Protein AF-0000000068150066 (afdb_homodimer)

Radius of gyration: 26.15 Å; Cα contacts (8 Å, |Δi|>4): 1682; chains: 2; bounding box: 51×75×62 Å

Secondary structure (DSSP, 8-state):
-PPPEEEEEEETTEEEEEEEEEEEEE-TT--EEEEES-TT-EE--GGGGHHHHTHHHHHTSHHHHTT--HHHHHHTT------HHHHHHHHHHHHHTT--GGG--S-----SSHHHHHHHHHH-SS--GGGSTTHHHHHHHHHHHHHHT---TTTTSTTSHHHHHHHHHHHHHH----SGGGEEE-TTSSEEE-EEHHHHHHHHHHHHH-TT--HHHHHHHHHHHHHHHH-HHHHT-TT-HHHHHHHHSTTT-EEEEETTTEEEEEEGGGTEEEEEEETT--HHHHHHHHHHHHHHTTTT-HHHHHHHHHHHSEEEE-TTS-EEEEEEE-HHHHH-/-PPPEEEEEEETTEEEEEEEEEEEEE-TT--EEEEES-TT-EE--GGGGHHHHTHHHHHTSHHHHTT--HHHHHHTT------HHHHHHHHHHHHHTT--GGG--S-----SSHHHHHHHHHH-SS--GGGSTTHHHHHHHHHHHHHHT---TTTTSTTSHHHHHHHHHHHHHH----SGGGEEE-TTSSEEE-EEHHHHHHHHHHHHH-TTS-HHHHHHHHHHHHHHHH-HHHHT-TT-HHHHHHHHSTTT-EEEEETTTEEEEEEGGGTEEEEEEETT--HHHHHHHHHHHHHHTTTT-HHHHHHHHHHHSEEEE-TTS-EEEEEEE-HHHHH-

Organism: Rhizobium meliloti (strain 1021) (NCBI:txid266834)

pLDDT: mean 97.93, std 3.62, range [53.59, 98.94]

Foldseek 3Di:
DFADFWKFWDFPPHTDDTWGKWKFKAFLVLHTPDIGGDQQFWDWQALQCQLLLLLLLVLLCLCVQLVHALLLLLLLSAQAQQAPVQLVSLQSLQVSLVHGLVLAQQFWDAGPDPVRNVVCVVPDPGTGSSSGSNSSNLSSLQSSCSSVVFDSPPCQPCPGPSNVVSQVSLCVLLVFDFDPVQWDAHSRGHIIGTGRNSSSQNSLLCLLAVRPHDPSSNVSSNRSQLSCLQCVCSRYHDPDLQSQLSVLPRPQKHKHDRFQLWIWMDGNVRSMIMIMHTPRRDPLQSSLVVLLLVLLVCVVPVSSNVSSQCRNKDFDADPVRHTGTIMHTPVVSSVD/DFADFWKFWDFPPHTDDTWGKWKFKAFLVLHTPDIGGDQQFWDWQALQCQLLLLLLLVLLCLCVQLVHALLLLLLLSAQAQQAPVQLVSLQSLQVSLVHGLVLAQQFWDAGPDPVRNVVCVVPDPGTGCSSGSNSSNLSSLQSSCSSVVFDSPPCQPCPGPSNVVSQVSLCVLLVFDFDPVQWDAHSRGHIIGTGRNSSSQNSLLCLLAVPPHDPSSNVSSNRSQLSCLQCVCSRYHPPDLQSQLSVLPRPQKHKHHRFQLWIWMDGNVRSMIMIMHTPRRDPLQSSLVVLLLVLLVCVVPVSSNVSSQCRNKDFDADPVRHTGTIMHTPVVSSVD

InterPro domains:
  IPR010349 L-asparaginase II [PF06089] (7-328)
  IPR010349 L-asparaginase II [PTHR42110] (3-310)

Structure (mmCIF, N/CA/C/O backbone):
data_AF-0000000068150066-model_v1
#
loop_
_entity.id
_entity.type
_entity.pdbx_description
1 polymer Asparaginase
#
loop_
_atom_site.group_PDB
_atom_site.id
_atom_site.type_symbol
_atom_site.label_atom_id
_atom_site.label_alt_id
_atom_site.label_comp_id
_atom_site.label_asym_id
_atom_site.label_entity_id
_atom_site.label_seq_id
_atom_site.pdbx_PDB_ins_code
_atom_site.Cartn_x
_atom_site.Cartn_y
_atom_site.Cartn_z
_atom_site.occupancy
_atom_site.B_iso_or_equiv
_atom_site.auth_seq_id
_atom_site.auth_comp_id
_atom_site.auth_asym_id
_atom_site.auth_atom_id
_atom_site.pdbx_PDB_model_num
ATOM 1 N N . MET A 1 1 ? -22.938 -3.012 -12.852 1 53.59 1 MET A N 1
ATOM 2 C CA . MET A 1 1 ? -23.078 -3.076 -11.398 1 53.59 1 MET A CA 1
ATOM 3 C C . MET A 1 1 ? -21.719 -2.906 -10.719 1 53.59 1 MET A C 1
ATOM 5 O O . MET A 1 1 ? -20.688 -3.314 -11.266 1 53.59 1 MET A O 1
ATOM 9 N N . SER A 1 2 ? -21.562 -2.084 -9.594 1 84.88 2 SER A N 1
ATOM 10 C CA . SER A 1 2 ? -20.328 -1.87 -8.844 1 84.88 2 SER A CA 1
ATOM 11 C C . SER A 1 2 ? -19.984 -3.082 -7.98 1 84.88 2 SER A C 1
ATOM 13 O O . SER A 1 2 ? -20.875 -3.756 -7.469 1 84.88 2 SER A O 1
ATOM 15 N N . ASN A 1 3 ? -18.812 -3.576 -8.094 1 94.94 3 ASN A N 1
ATOM 16 C CA . ASN A 1 3 ? -18.359 -4.633 -7.195 1 94.94 3 ASN A CA 1
ATOM 17 C C . ASN A 1 3 ? -18.672 -4.309 -5.738 1 94.94 3 ASN A C 1
ATOM 19 O O . ASN A 1 3 ? -18.641 -3.145 -5.336 1 94.94 3 ASN A O 1
ATOM 23 N N . PRO A 1 4 ? -19.109 -5.281 -4.996 1 96.75 4 PRO A N 1
ATOM 24 C CA . PRO A 1 4 ? -19.484 -5.047 -3.598 1 96.75 4 PRO A CA 1
ATOM 25 C C . PRO A 1 4 ? -18.281 -4.742 -2.711 1 96.75 4 PRO A C 1
ATOM 27 O O . PRO A 1 4 ? -17.156 -5.148 -3.025 1 96.75 4 PRO A O 1
ATOM 30 N N . VAL A 1 5 ? -18.516 -4.008 -1.601 1 97.81 5 VAL A N 1
ATOM 31 C CA . VAL A 1 5 ? -17.531 -3.881 -0.538 1 97.81 5 VAL A CA 1
ATOM 32 C C . VAL A 1 5 ? -17.359 -5.219 0.183 1 97.81 5 VAL A C 1
ATOM 34 O O . VAL A 1 5 ? -18.328 -5.766 0.71 1 97.81 5 VAL A O 1
ATOM 37 N N . LEU A 1 6 ? -16.125 -5.754 0.214 1 98.56 6 LEU A N 1
ATOM 38 C CA . LEU A 1 6 ? -15.906 -7.07 0.797 1 98.56 6 LEU A CA 1
ATOM 39 C C . LEU A 1 6 ? -15.016 -6.977 2.027 1 98.56 6 LEU A C 1
ATOM 41 O O . LEU A 1 6 ? -14.969 -7.898 2.844 1 98.56 6 LEU A O 1
ATOM 45 N N . VAL A 1 7 ? -14.211 -5.945 2.174 1 98.81 7 VAL A N 1
ATOM 46 C CA . VAL A 1 7 ? -13.312 -5.754 3.309 1 98.81 7 VAL A CA 1
ATOM 47 C C . VAL A 1 7 ? -13.43 -4.324 3.826 1 98.81 7 VAL A C 1
ATOM 49 O O . VAL A 1 7 ? -13.492 -3.375 3.039 1 98.81 7 VAL A O 1
ATOM 52 N N . GLU A 1 8 ? -13.477 -4.168 5.07 1 98.75 8 GLU A N 1
ATOM 53 C CA . GLU A 1 8 ? -13.453 -2.877 5.75 1 98.75 8 GLU A CA 1
ATOM 54 C C . GLU A 1 8 ? -12.242 -2.762 6.672 1 98.75 8 GLU A C 1
ATOM 56 O O . GLU A 1 8 ? -11.797 -3.756 7.246 1 98.75 8 GLU A O 1
ATOM 61 N N . VAL A 1 9 ? -11.703 -1.593 6.773 1 98.81 9 VAL A N 1
ATOM 62 C CA . VAL A 1 9 ? -10.688 -1.224 7.75 1 98.81 9 VAL A CA 1
ATOM 63 C C . VAL A 1 9 ? -11.258 -0.213 8.742 1 98.81 9 VAL A C 1
ATOM 65 O O . VAL A 1 9 ? -11.82 0.808 8.336 1 98.81 9 VAL A O 1
ATOM 68 N N . THR A 1 10 ? -11.086 -0.498 9.969 1 98.69 10 THR A N 1
ATOM 69 C CA . THR A 1 10 ? -11.672 0.398 10.961 1 98.69 10 THR A CA 1
ATOM 70 C C . THR A 1 10 ? -10.586 1.208 11.664 1 98.69 10 THR A C 1
ATOM 72 O O . THR A 1 10 ? -9.414 0.831 11.641 1 98.69 10 THR A O 1
ATOM 75 N N . ARG A 1 11 ? -10.883 2.25 12.164 1 98.5 11 ARG A N 1
ATOM 76 C CA . ARG A 1 11 ? -10.195 3.051 13.172 1 98.5 11 ARG A CA 1
ATOM 77 C C . ARG A 1 11 ? -11.102 3.291 14.383 1 98.5 11 ARG A C 1
ATOM 79 O O . ARG A 1 11 ? -12.164 3.893 14.258 1 98.5 11 ARG A O 1
ATOM 86 N N . GLY A 1 12 ? -10.609 2.83 15.453 1 96.38 12 GLY A N 1
ATOM 87 C CA . GLY A 1 12 ? -11.602 2.74 16.5 1 96.38 12 GLY A CA 1
ATOM 88 C C . GLY A 1 12 ? -12.828 1.931 16.109 1 96.38 12 GLY A C 1
ATOM 89 O O . GLY A 1 12 ? -12.703 0.797 15.641 1 96.38 12 GLY A O 1
ATOM 90 N N . ASN A 1 13 ? -13.992 2.566 16.25 1 94.94 13 ASN A N 1
ATOM 91 C CA . ASN A 1 13 ? -15.227 1.831 15.984 1 94.94 13 ASN A CA 1
ATOM 92 C C . ASN A 1 13 ? -15.859 2.25 14.664 1 94.94 13 ASN A C 1
ATOM 94 O O . ASN A 1 13 ? -16.969 1.824 14.336 1 94.94 13 ASN A O 1
ATOM 98 N N . LEU A 1 14 ? -15.133 3.002 13.898 1 98.19 14 LEU A N 1
ATOM 99 C CA . LEU A 1 14 ? -15.703 3.516 12.656 1 98.19 14 LEU A CA 1
ATOM 100 C C . LEU A 1 14 ? -14.953 2.967 11.445 1 98.19 14 LEU A C 1
ATOM 102 O O . LEU A 1 14 ? -13.742 2.752 11.508 1 98.19 14 LEU A O 1
ATOM 106 N N . VAL A 1 15 ? -15.664 2.76 10.352 1 98.31 15 VAL A N 1
ATOM 107 C CA . VAL A 1 15 ? -15.031 2.32 9.109 1 98.31 15 VAL A CA 1
ATOM 108 C C . VAL A 1 15 ? -14.234 3.471 8.508 1 98.31 15 VAL A C 1
ATOM 110 O O . VAL A 1 15 ? -14.766 4.559 8.273 1 98.31 15 VAL A O 1
ATOM 113 N N . GLU A 1 16 ? -12.984 3.201 8.32 1 98.56 16 GLU A N 1
ATOM 114 C CA . GLU A 1 16 ? -12.07 4.199 7.777 1 98.56 16 GLU A CA 1
ATOM 115 C C . GLU A 1 16 ? -11.852 4 6.277 1 98.56 16 GLU A C 1
ATOM 117 O O . GLU A 1 16 ? -11.703 4.973 5.531 1 98.56 16 GLU A O 1
ATOM 122 N N . SER A 1 17 ? -11.766 2.758 5.848 1 98.75 17 SER A N 1
ATOM 123 C CA . SER A 1 17 ? -11.562 2.438 4.438 1 98.75 17 SER A CA 1
ATOM 124 C C . SER A 1 17 ? -12.391 1.225 4.023 1 98.75 17 SER A C 1
ATOM 126 O O . SER A 1 17 ? -12.75 0.398 4.859 1 98.75 17 SER A O 1
ATOM 128 N N . ARG A 1 18 ? -12.68 1.155 2.799 1 98.31 18 ARG A N 1
ATOM 129 C CA . ARG A 1 18 ? -13.461 0.071 2.211 1 98.31 18 ARG A CA 1
ATOM 130 C C . ARG A 1 18 ? -12.805 -0.449 0.937 1 98.31 18 ARG A C 1
ATOM 132 O O . ARG A 1 18 ? -12.281 0.332 0.138 1 98.31 18 ARG A O 1
ATOM 139 N N . HIS A 1 19 ? -12.812 -1.731 0.769 1 98.62 19 HIS A N 1
ATOM 140 C CA . HIS A 1 19 ? -12.305 -2.395 -0.425 1 98.62 19 HIS A CA 1
ATOM 141 C C . HIS A 1 19 ? -13.391 -3.205 -1.117 1 98.62 19 HIS A C 1
ATOM 143 O O . HIS A 1 19 ? -14.117 -3.963 -0.467 1 98.62 19 HIS A O 1
ATOM 149 N N . ARG A 1 20 ? -13.469 -3 -2.387 1 98.19 20 ARG A N 1
ATOM 150 C CA . ARG A 1 20 ? -14.383 -3.76 -3.227 1 98.19 20 ARG A CA 1
ATOM 151 C C . ARG A 1 20 ? -13.656 -4.879 -3.963 1 98.19 20 ARG A C 1
ATOM 153 O O . ARG A 1 20 ? -12.469 -4.75 -4.281 1 98.19 20 ARG A O 1
ATOM 160 N N . GLY A 1 21 ? -14.352 -5.945 -4.145 1 97.69 21 GLY A N 1
ATOM 161 C CA . GLY A 1 21 ? -13.656 -7.047 -4.793 1 97.69 21 GLY A CA 1
ATOM 162 C C . GLY A 1 21 ? -14.594 -7.992 -5.523 1 97.69 21 GLY A C 1
ATOM 163 O O . GLY A 1 21 ? -15.797 -7.758 -5.582 1 97.69 21 GLY A O 1
ATOM 164 N N . MET A 1 22 ? -13.992 -8.93 -6.188 1 98.25 22 MET A N 1
ATOM 165 C CA . MET A 1 22 ? -14.617 -10.023 -6.918 1 98.25 22 MET A CA 1
ATOM 166 C C . MET A 1 22 ? -14.023 -11.367 -6.512 1 98.25 22 MET A C 1
ATOM 168 O O . MET A 1 22 ? -12.812 -11.469 -6.297 1 98.25 22 MET A O 1
ATOM 172 N N . ILE A 1 23 ? -14.859 -12.375 -6.414 1 98.56 23 ILE A N 1
ATOM 173 C CA . ILE A 1 23 ? -14.438 -13.719 -6.031 1 98.56 23 ILE A CA 1
ATOM 174 C C . ILE A 1 23 ? -15.203 -14.75 -6.852 1 98.56 23 ILE A C 1
ATOM 176 O O . ILE A 1 23 ? -16.422 -14.625 -7.051 1 98.56 23 ILE A O 1
ATOM 180 N N . VAL A 1 24 ? -14.508 -15.75 -7.324 1 98.69 24 VAL A N 1
ATOM 181 C CA . VAL A 1 24 ? -15.203 -16.875 -7.926 1 98.69 24 VAL A CA 1
ATOM 182 C C . VAL A 1 24 ? -14.523 -18.188 -7.523 1 98.69 24 VAL A C 1
ATOM 184 O O . VAL A 1 24 ? -13.289 -18.25 -7.473 1 98.69 24 VAL A O 1
ATOM 187 N N . ALA A 1 25 ? -15.25 -19.125 -7.113 1 98.75 25 ALA A N 1
ATOM 188 C CA . ALA A 1 25 ? -14.82 -20.5 -6.875 1 98.75 25 ALA A CA 1
ATOM 189 C C . ALA A 1 25 ? -15.578 -21.469 -7.781 1 98.75 25 ALA A C 1
ATOM 191 O O . ALA A 1 25 ? -16.797 -21.406 -7.891 1 98.75 25 ALA A O 1
ATOM 192 N N . VAL A 1 26 ? -14.867 -22.328 -8.414 1 98.75 26 VAL A N 1
ATOM 193 C CA . VAL A 1 26 ? -15.484 -23.266 -9.336 1 98.75 26 VAL A CA 1
ATOM 194 C C . VAL A 1 26 ? -14.938 -24.672 -9.094 1 98.75 26 VAL A C 1
ATOM 196 O O . VAL A 1 26 ? -13.891 -24.828 -8.453 1 98.75 26 VAL A O 1
ATOM 199 N N . ASP A 1 27 ? -15.625 -25.688 -9.602 1 98.62 27 ASP A N 1
ATOM 200 C CA . ASP A 1 27 ? -15.117 -27.062 -9.531 1 98.62 27 ASP A CA 1
ATOM 201 C C . ASP A 1 27 ? -14.43 -27.453 -10.836 1 98.62 27 ASP A C 1
ATOM 203 O O . ASP A 1 27 ? -14.242 -26.609 -11.727 1 98.62 27 ASP A O 1
ATOM 207 N N . GLY A 1 28 ? -13.961 -28.672 -10.945 1 97.94 28 GLY A N 1
ATOM 208 C CA . GLY A 1 28 ? -13.188 -29.141 -12.086 1 97.94 28 GLY A CA 1
ATOM 209 C C . GLY A 1 28 ? -13.953 -29.062 -13.398 1 97.94 28 GLY A C 1
ATOM 210 O O . GLY A 1 28 ? -13.352 -28.969 -14.469 1 97.94 28 GLY A O 1
ATOM 211 N N . ASP A 1 29 ? -15.297 -29.031 -13.352 1 97.88 29 ASP A N 1
ATOM 212 C CA . ASP A 1 29 ? -16.141 -28.969 -14.539 1 97.88 29 ASP A CA 1
ATOM 213 C C . ASP A 1 29 ? -16.484 -27.531 -14.898 1 97.88 29 ASP A C 1
ATOM 215 O O . ASP A 1 29 ? -17.125 -27.281 -15.922 1 97.88 29 ASP A O 1
ATOM 219 N N . GLY A 1 30 ? -16.094 -26.656 -14.039 1 97.44 30 GLY A N 1
ATOM 220 C CA . GLY A 1 30 ? -16.344 -25.25 -14.305 1 97.44 30 GLY A CA 1
ATOM 221 C C . GLY A 1 30 ? -17.609 -24.734 -13.656 1 97.44 30 GLY A C 1
ATOM 222 O O . GLY A 1 30 ? -17.969 -23.562 -13.852 1 97.44 30 GLY A O 1
ATOM 223 N N . LYS A 1 31 ? -18.234 -25.547 -12.867 1 98.25 31 LYS A N 1
ATOM 224 C CA . LYS A 1 31 ? -19.438 -25.109 -12.164 1 98.25 31 LYS A CA 1
ATOM 225 C C . LYS A 1 31 ? -19.094 -24.125 -11.047 1 98.25 31 LYS A C 1
ATOM 227 O O . LYS A 1 31 ? -18.203 -24.375 -10.234 1 98.25 31 LYS A O 1
ATOM 232 N N . THR A 1 32 ? -19.844 -23.047 -11.039 1 98.25 32 THR A N 1
ATOM 233 C CA . THR A 1 32 ? -19.641 -22.047 -10.008 1 98.25 32 THR A CA 1
ATOM 234 C C . THR A 1 32 ? -20.172 -22.531 -8.664 1 98.25 32 THR A C 1
ATOM 236 O O . THR A 1 32 ? -21.328 -22.938 -8.555 1 98.25 32 THR A O 1
ATOM 239 N N . LEU A 1 33 ? -19.328 -22.484 -7.668 1 98.31 33 LEU A N 1
ATOM 240 C CA . LEU A 1 33 ? -19.688 -22.891 -6.316 1 98.31 33 LEU A CA 1
ATOM 241 C C . LEU A 1 33 ? -19.938 -21.688 -5.422 1 98.31 33 LEU A C 1
ATOM 243 O O . LEU A 1 33 ? -20.672 -21.781 -4.438 1 98.31 33 LEU A O 1
ATOM 247 N N . PHE A 1 34 ? -19.297 -20.594 -5.707 1 97.94 34 PHE A N 1
ATOM 248 C CA . PHE A 1 34 ? -19.391 -19.344 -4.969 1 97.94 34 PHE A CA 1
ATOM 249 C C . PHE A 1 34 ? -18.922 -18.172 -5.824 1 97.94 34 PHE A C 1
ATOM 251 O O . PHE A 1 34 ? -17.953 -18.297 -6.574 1 97.94 34 PHE A O 1
ATOM 258 N N . SER A 1 35 ? -19.641 -17.109 -5.797 1 97.5 35 SER A N 1
ATOM 259 C CA . SER A 1 35 ? -19.219 -15.945 -6.57 1 97.5 35 SER A CA 1
ATOM 260 C C . SER A 1 35 ? -19.703 -14.648 -5.934 1 97.5 35 SER A C 1
ATOM 262 O O . SER A 1 35 ? -20.797 -14.594 -5.379 1 97.5 35 SER A O 1
ATOM 264 N N . LEU A 1 36 ? -18.938 -13.641 -5.934 1 97.25 36 LEU A N 1
ATOM 265 C CA . LEU A 1 36 ? -19.219 -12.258 -5.57 1 97.25 36 LEU A CA 1
ATOM 266 C C . LEU A 1 36 ? -18.688 -11.289 -6.621 1 97.25 36 LEU A C 1
ATOM 268 O O . LEU A 1 36 ? -17.547 -11.438 -7.082 1 97.25 36 LEU A O 1
ATOM 272 N N . GLY A 1 37 ? -19.5 -10.297 -7.078 1 96.06 37 GLY A N 1
ATOM 273 C CA . GLY A 1 37 ? -19.047 -9.266 -7.996 1 96.06 37 GLY A CA 1
ATOM 274 C C . GLY A 1 37 ? -19.047 -9.711 -9.445 1 96.06 37 GLY A C 1
ATOM 275 O O . GLY A 1 37 ? -19.719 -10.688 -9.797 1 96.06 37 GLY A O 1
ATOM 276 N N . GLU A 1 38 ? -18.344 -8.938 -10.289 1 94.88 38 GLU A N 1
ATOM 277 C CA . GLU A 1 38 ? -18.281 -9.188 -11.727 1 94.88 38 GLU A CA 1
ATOM 278 C C . GLU A 1 38 ? -17.219 -10.234 -12.055 1 94.88 38 GLU A C 1
ATOM 280 O O . GLU A 1 38 ? -16.141 -9.891 -12.539 1 94.88 38 GLU A O 1
ATOM 285 N N . THR A 1 39 ? -17.625 -11.414 -12.023 1 92.62 39 THR A N 1
ATOM 286 C CA . THR A 1 39 ? -16.641 -12.484 -12.039 1 92.62 39 THR A CA 1
ATOM 287 C C . THR A 1 39 ? -16.25 -12.859 -13.469 1 92.62 39 THR A C 1
ATOM 289 O O . THR A 1 39 ? -15.32 -13.633 -13.688 1 92.62 39 THR A O 1
ATOM 292 N N . ASP A 1 40 ? -16.875 -12.305 -14.477 1 91.25 40 ASP A N 1
ATOM 293 C CA . ASP A 1 40 ? -16.5 -12.539 -15.867 1 91.25 40 ASP A CA 1
ATOM 294 C C . ASP A 1 40 ? -15.516 -11.484 -16.359 1 91.25 40 ASP A C 1
ATOM 296 O O . ASP A 1 40 ? -15.023 -11.555 -17.484 1 91.25 40 ASP A O 1
ATOM 300 N N . ALA A 1 41 ? -15.219 -10.609 -15.453 1 94.88 41 ALA A N 1
ATOM 301 C CA . ALA A 1 41 ? -14.281 -9.547 -15.805 1 94.88 41 ALA A CA 1
ATOM 302 C C . ALA A 1 41 ? -12.906 -10.125 -16.141 1 94.88 41 ALA A C 1
ATOM 304 O O . ALA A 1 41 ? -12.508 -11.148 -15.578 1 94.88 41 ALA A O 1
ATOM 305 N N . HIS A 1 42 ? -12.25 -9.461 -17.094 1 97.5 42 HIS A N 1
ATOM 306 C CA . HIS A 1 42 ? -10.859 -9.797 -17.375 1 97.5 42 HIS A CA 1
ATOM 307 C C . HIS A 1 42 ? -9.906 -9.086 -16.422 1 97.5 42 HIS A C 1
ATOM 309 O O . HIS A 1 42 ? -10.039 -7.887 -16.172 1 97.5 42 HIS A O 1
ATOM 315 N N . ILE A 1 43 ? -9.07 -9.875 -15.828 1 98.5 43 ILE A N 1
ATOM 316 C CA . ILE A 1 43 ? -8.07 -9.32 -14.914 1 98.5 43 ILE A CA 1
ATOM 317 C C . ILE A 1 43 ? -6.688 -9.852 -15.289 1 98.5 43 ILE A C 1
ATOM 319 O O . ILE A 1 43 ? -6.57 -10.891 -15.938 1 98.5 43 ILE A O 1
ATOM 323 N N . PHE A 1 44 ? -5.68 -9.141 -14.977 1 98.81 44 PHE A N 1
ATOM 324 C CA . PHE A 1 44 ? -4.328 -9.695 -15.016 1 98.81 44 PHE A CA 1
ATOM 325 C C . PHE A 1 44 ? -4.059 -10.555 -13.789 1 98.81 44 PHE A C 1
ATOM 327 O O . PHE A 1 44 ? -4.105 -10.062 -12.656 1 98.81 44 PHE A O 1
ATOM 334 N N . PRO A 1 45 ? -3.719 -11.797 -13.953 1 98.75 45 PRO A N 1
ATOM 335 C CA . PRO A 1 45 ? -3.496 -12.664 -12.797 1 98.75 45 PRO A CA 1
ATOM 336 C C . PRO A 1 45 ? -2.213 -12.32 -12.039 1 98.75 45 PRO A C 1
ATOM 338 O O . PRO A 1 45 ? -2.094 -12.617 -10.852 1 98.75 45 PRO A O 1
ATOM 341 N N . ARG A 1 46 ? -1.305 -11.688 -12.852 1 98.56 46 ARG A N 1
ATOM 342 C CA . ARG A 1 46 ? 0.012 -11.422 -12.289 1 98.56 46 ARG A CA 1
ATOM 343 C C . ARG A 1 46 ? 0.634 -12.688 -11.711 1 98.56 46 ARG A C 1
ATOM 345 O O . ARG A 1 46 ? 0.58 -13.75 -12.336 1 98.56 46 ARG A O 1
ATOM 352 N N . SER A 1 47 ? 1.321 -12.617 -10.641 1 98.81 47 SER A N 1
ATOM 353 C CA . SER A 1 47 ? 2.109 -13.734 -10.125 1 98.81 47 SER A CA 1
ATOM 354 C C . SER A 1 47 ? 1.213 -14.867 -9.648 1 98.81 47 SER A C 1
ATOM 356 O O . SER A 1 47 ? 1.689 -15.977 -9.398 1 98.81 47 SER A O 1
ATOM 358 N N . ALA A 1 48 ? -0.107 -14.664 -9.531 1 98.88 48 ALA A N 1
ATOM 359 C CA . ALA A 1 48 ? -0.991 -15.703 -9.008 1 98.88 48 ALA A CA 1
ATOM 360 C C . ALA A 1 48 ? -1.051 -16.891 -9.961 1 98.88 48 ALA A C 1
ATOM 362 O O . ALA A 1 48 ? -1.452 -18 -9.562 1 98.88 48 ALA A O 1
ATOM 363 N N . CYS A 1 49 ? -0.646 -16.734 -11.211 1 98.75 49 CYS A N 1
ATOM 364 C CA . CYS A 1 49 ? -0.769 -17.797 -12.195 1 98.75 49 CYS A CA 1
ATOM 365 C C . CYS A 1 49 ? 0.542 -18.562 -12.336 1 98.75 49 CYS A C 1
ATOM 367 O O . CYS A 1 49 ? 0.693 -19.375 -13.25 1 98.75 49 CYS A O 1
ATOM 369 N N . LYS A 1 50 ? 1.485 -18.359 -11.453 1 98.88 50 LYS A N 1
ATOM 370 C CA . LYS A 1 50 ? 2.842 -18.859 -11.664 1 98.88 50 LYS A CA 1
ATOM 371 C C . LYS A 1 50 ? 2.867 -20.391 -11.703 1 98.88 50 LYS A C 1
ATOM 373 O O . LYS A 1 50 ? 3.723 -20.984 -12.359 1 98.88 50 LYS A O 1
ATOM 378 N N . ALA A 1 51 ? 1.956 -21 -11.023 1 98.88 51 ALA A N 1
ATOM 379 C CA . ALA A 1 51 ? 1.919 -22.453 -11.117 1 98.88 51 ALA A CA 1
ATOM 380 C C . ALA A 1 51 ? 1.639 -22.906 -12.547 1 98.88 51 ALA A C 1
ATOM 382 O O . ALA A 1 51 ? 2.172 -23.922 -13 1 98.88 51 ALA A O 1
ATOM 383 N N . MET A 1 52 ? 0.817 -22.188 -13.258 1 98.88 52 MET A N 1
ATOM 384 C CA . MET A 1 52 ? 0.579 -22.469 -14.664 1 98.88 52 MET A CA 1
ATOM 385 C C . MET A 1 52 ? 1.843 -22.25 -15.484 1 98.88 52 MET A C 1
ATOM 387 O O . MET A 1 52 ? 2.172 -23.047 -16.359 1 98.88 52 MET A O 1
ATOM 391 N N . GLN A 1 53 ? 2.562 -21.234 -15.18 1 98.88 53 GLN A N 1
ATOM 392 C CA . GLN A 1 53 ? 3.746 -20.844 -15.938 1 98.88 53 GLN A CA 1
ATOM 393 C C . GLN A 1 53 ? 4.902 -21.812 -15.703 1 98.88 53 GLN A C 1
ATOM 395 O O . GLN A 1 53 ? 5.84 -21.875 -16.5 1 98.88 53 GLN A O 1
ATOM 400 N N . ALA A 1 54 ? 4.84 -22.562 -14.641 1 98.88 54 ALA A N 1
ATOM 401 C CA . ALA A 1 54 ? 5.93 -23.469 -14.273 1 98.88 54 ALA A CA 1
ATOM 402 C C . ALA A 1 54 ? 5.754 -24.828 -14.93 1 98.88 54 ALA A C 1
ATOM 404 O O . ALA A 1 54 ? 6.652 -25.672 -14.875 1 98.88 54 ALA A O 1
ATOM 405 N N . LEU A 1 55 ? 4.629 -25.078 -15.562 1 98.88 55 LEU A N 1
ATOM 406 C CA . LEU A 1 55 ? 4.305 -26.406 -16.094 1 98.88 55 LEU A CA 1
ATOM 407 C C . LEU A 1 55 ? 5.324 -26.828 -17.141 1 98.88 55 LEU A C 1
ATOM 409 O O . LEU A 1 55 ? 5.781 -27.969 -17.141 1 98.88 55 LEU A O 1
ATOM 413 N N . PRO A 1 56 ? 5.812 -25.938 -18.031 1 98.5 56 PRO A N 1
ATOM 414 C CA . PRO A 1 56 ? 6.801 -26.344 -19.031 1 98.5 56 PRO A CA 1
ATOM 415 C C . PRO A 1 56 ? 8.086 -26.891 -18.406 1 98.5 56 PRO A C 1
ATOM 417 O O . PRO A 1 56 ? 8.742 -27.75 -18.984 1 98.5 56 PRO A O 1
ATOM 420 N N . LEU A 1 57 ? 8.414 -26.406 -17.219 1 98.81 57 LEU A N 1
ATOM 421 C CA . LEU A 1 57 ? 9.586 -26.875 -16.5 1 98.81 57 LEU A CA 1
ATOM 422 C C . LEU A 1 57 ? 9.484 -28.375 -16.234 1 98.81 57 LEU A C 1
ATOM 424 O O . LEU A 1 57 ? 10.477 -29.109 -16.344 1 98.81 57 LEU A O 1
ATOM 428 N N . ILE A 1 58 ? 8.305 -28.844 -15.922 1 98.69 58 ILE A N 1
ATOM 429 C CA . ILE A 1 58 ? 8.07 -30.25 -15.633 1 98.69 58 ILE A CA 1
ATOM 430 C C . ILE A 1 58 ? 7.848 -31.016 -16.938 1 98.69 58 ILE A C 1
ATOM 432 O O . ILE A 1 58 ? 8.484 -32.062 -17.172 1 98.69 58 ILE A O 1
ATOM 436 N N . GLU A 1 59 ? 7.031 -30.484 -17.797 1 98 59 GLU A N 1
ATOM 437 C CA . GLU A 1 59 ? 6.559 -31.203 -18.969 1 98 59 GLU A CA 1
ATOM 438 C C . GLU A 1 59 ? 7.684 -31.391 -20 1 98 59 GLU A C 1
ATOM 440 O O . GLU A 1 59 ? 7.668 -32.344 -20.781 1 98 59 GLU A O 1
ATOM 445 N N . SER A 1 60 ? 8.664 -30.562 -19.984 1 96.94 60 SER A N 1
ATOM 446 C CA . SER A 1 60 ? 9.812 -30.688 -20.891 1 96.94 60 SER A CA 1
ATOM 447 C C . SER A 1 60 ? 10.781 -31.75 -20.406 1 96.94 60 SER A C 1
ATOM 449 O O . SER A 1 60 ? 11.648 -32.188 -21.172 1 96.94 60 SER A O 1
ATOM 451 N N . GLY A 1 61 ? 10.641 -32.125 -19.109 1 98.12 61 GLY A N 1
ATOM 452 C CA . GLY A 1 61 ? 11.594 -33.031 -18.516 1 98.12 61 GLY A CA 1
ATOM 453 C C . GLY A 1 61 ? 12.742 -32.344 -17.812 1 98.12 61 GLY A C 1
ATOM 454 O O . GLY A 1 61 ? 13.562 -32.969 -17.156 1 98.12 61 GLY A O 1
ATOM 455 N N . ALA A 1 62 ? 12.781 -31.078 -17.875 1 98.69 62 ALA A N 1
ATOM 456 C CA . ALA A 1 62 ? 13.883 -30.281 -17.312 1 98.69 62 ALA A CA 1
ATOM 457 C C . ALA A 1 62 ? 13.992 -30.484 -15.805 1 98.69 62 ALA A C 1
ATOM 459 O O . ALA A 1 62 ? 15.094 -30.625 -15.266 1 98.69 62 ALA A O 1
ATOM 460 N N . ALA A 1 63 ? 12.898 -30.469 -15.125 1 98.81 63 ALA A N 1
ATOM 461 C CA . ALA A 1 63 ? 12.906 -30.641 -13.68 1 98.81 63 ALA A CA 1
ATOM 462 C C . ALA A 1 63 ? 13.586 -31.938 -13.273 1 98.81 63 ALA A C 1
ATOM 464 O O . ALA A 1 63 ? 14.461 -31.953 -12.414 1 98.81 63 ALA A O 1
ATOM 465 N N . ASP A 1 64 ? 13.188 -33 -13.945 1 98.56 64 ASP A N 1
ATOM 466 C CA . ASP A 1 64 ? 13.75 -34.312 -13.625 1 98.56 64 ASP A CA 1
ATOM 467 C C . ASP A 1 64 ? 15.219 -34.375 -14.016 1 98.56 64 ASP A C 1
ATOM 469 O O . ASP A 1 64 ? 16.047 -34.938 -13.273 1 98.56 64 ASP A O 1
ATOM 473 N N . ALA A 1 65 ? 15.492 -33.844 -15.125 1 98.44 65 ALA A N 1
ATOM 474 C CA . ALA A 1 65 ? 16.875 -33.875 -15.609 1 98.44 65 ALA A CA 1
ATOM 475 C C . ALA A 1 65 ? 17.812 -33.156 -14.641 1 98.44 65 ALA A C 1
ATOM 477 O O . ALA A 1 65 ? 18.969 -33.5 -14.5 1 98.44 65 ALA A O 1
ATOM 478 N N . ASN A 1 66 ? 17.297 -32.156 -13.992 1 98.44 66 ASN A N 1
ATOM 479 C CA . ASN A 1 66 ? 18.109 -31.375 -13.078 1 98.44 66 ASN A CA 1
ATOM 480 C C . ASN A 1 66 ? 17.953 -31.844 -11.633 1 98.44 66 ASN A C 1
ATOM 482 O O . ASN A 1 66 ? 18.484 -31.219 -10.711 1 98.44 66 ASN A O 1
ATOM 486 N N . GLY A 1 67 ? 17.125 -32.812 -11.383 1 98.38 67 GLY A N 1
ATOM 487 C CA . GLY A 1 67 ? 16.938 -33.375 -10.047 1 98.38 67 GLY A CA 1
ATOM 488 C C . GLY A 1 67 ? 16.141 -32.469 -9.125 1 98.38 67 GLY A C 1
ATOM 489 O O . GLY A 1 67 ? 16.406 -32.406 -7.926 1 98.38 67 GLY A O 1
ATOM 490 N N . PHE A 1 68 ? 15.211 -31.781 -9.688 1 98.88 68 PHE A N 1
ATOM 491 C CA . PHE A 1 68 ? 14.438 -30.844 -8.875 1 98.88 68 PHE A CA 1
ATOM 492 C C . PHE A 1 68 ? 13.398 -31.594 -8.039 1 98.88 68 PHE A C 1
ATOM 494 O O . PHE A 1 68 ? 12.703 -32.469 -8.539 1 98.88 68 PHE A O 1
ATOM 501 N N . GLY A 1 69 ? 13.383 -31.25 -6.711 1 98.75 69 GLY A N 1
ATOM 502 C CA . GLY A 1 69 ? 12.352 -31.719 -5.797 1 98.75 69 GLY A CA 1
ATOM 503 C C . GLY A 1 69 ? 11.312 -30.656 -5.477 1 98.75 69 GLY A C 1
ATOM 504 O O . GLY A 1 69 ? 11.109 -29.719 -6.254 1 98.75 69 GLY A O 1
ATOM 505 N N . ASP A 1 70 ? 10.648 -30.844 -4.391 1 98.88 70 ASP A N 1
ATOM 506 C CA . ASP A 1 70 ? 9.555 -29.969 -3.988 1 98.88 70 ASP A CA 1
ATOM 507 C C . ASP A 1 70 ? 10.039 -28.531 -3.799 1 98.88 70 ASP A C 1
ATOM 509 O O . ASP A 1 70 ? 9.359 -27.578 -4.191 1 98.88 70 ASP A O 1
ATOM 513 N N . ARG A 1 71 ? 11.203 -28.344 -3.256 1 98.94 71 ARG A N 1
ATOM 514 C CA . ARG A 1 71 ? 11.703 -27 -2.967 1 98.94 71 ARG A CA 1
ATOM 515 C C . ARG A 1 71 ? 11.922 -26.219 -4.254 1 98.94 71 ARG A C 1
ATOM 517 O O . ARG A 1 71 ? 11.477 -25.062 -4.367 1 98.94 71 ARG A O 1
ATOM 524 N N . GLU A 1 72 ? 12.578 -26.812 -5.188 1 98.94 72 GLU A N 1
ATOM 525 C CA . GLU A 1 72 ? 12.852 -26.141 -6.457 1 98.94 72 GLU A CA 1
ATOM 526 C C . GLU A 1 72 ? 11.555 -25.844 -7.211 1 98.94 72 GLU A C 1
ATOM 528 O O . GLU A 1 72 ? 11.391 -24.766 -7.785 1 98.94 72 GLU A O 1
ATOM 533 N N . LEU A 1 73 ? 10.633 -26.797 -7.207 1 98.94 73 LEU A N 1
ATOM 534 C CA . LEU A 1 73 ? 9.367 -26.609 -7.906 1 98.94 73 LEU A CA 1
ATOM 535 C C . LEU A 1 73 ? 8.523 -25.531 -7.242 1 98.94 73 LEU A C 1
ATOM 537 O O . LEU A 1 73 ? 7.887 -24.719 -7.922 1 98.94 73 LEU A O 1
ATOM 541 N N . ALA A 1 74 ? 8.5 -25.516 -5.883 1 98.94 74 ALA A N 1
ATOM 542 C CA . ALA A 1 74 ? 7.82 -24.438 -5.16 1 98.94 74 ALA A CA 1
ATOM 543 C C . ALA A 1 74 ? 8.43 -23.078 -5.496 1 98.94 74 ALA A C 1
ATOM 545 O O . ALA A 1 74 ? 7.699 -22.109 -5.742 1 98.94 74 ALA A O 1
ATOM 546 N N . LEU A 1 75 ? 9.742 -23.047 -5.555 1 98.94 75 LEU A N 1
ATOM 547 C CA . LEU A 1 75 ? 10.414 -21.781 -5.859 1 98.94 75 LEU A CA 1
ATOM 548 C C . LEU A 1 75 ? 10.117 -21.344 -7.285 1 98.94 75 LEU A C 1
ATOM 550 O O . LEU A 1 75 ? 10.023 -20.141 -7.555 1 98.94 75 LEU A O 1
ATOM 554 N N . ALA A 1 76 ? 9.914 -22.281 -8.195 1 98.94 76 ALA A N 1
ATOM 555 C CA . ALA A 1 76 ? 9.57 -21.969 -9.578 1 98.94 76 ALA A CA 1
ATOM 556 C C . ALA A 1 76 ? 8.18 -21.359 -9.672 1 98.94 76 ALA A C 1
ATOM 558 O O . ALA A 1 76 ? 7.812 -20.781 -10.703 1 98.94 76 ALA A O 1
ATOM 559 N N . CYS A 1 77 ? 7.371 -21.391 -8.609 1 98.88 77 CYS A N 1
ATOM 560 C CA . CYS A 1 77 ? 6.031 -20.828 -8.547 1 98.88 77 CYS A CA 1
ATOM 561 C C . CYS A 1 77 ? 5.992 -19.625 -7.613 1 98.88 77 CYS A C 1
ATOM 563 O O . CYS A 1 77 ? 4.918 -19.188 -7.199 1 98.88 77 CYS A O 1
ATOM 565 N N . SER A 1 78 ? 7.121 -19.047 -7.332 1 98.56 78 SER A N 1
ATOM 566 C CA . SER A 1 78 ? 7.207 -18.203 -6.145 1 98.56 78 SER A CA 1
ATOM 567 C C . SER A 1 78 ? 7.094 -16.734 -6.504 1 98.56 78 SER A C 1
ATOM 569 O O . SER A 1 78 ? 7.367 -16.344 -7.641 1 98.56 78 SER A O 1
ATOM 571 N N . SER A 1 79 ? 6.617 -15.945 -5.645 1 98.31 79 SER A N 1
ATOM 572 C CA . SER A 1 79 ? 6.938 -14.555 -5.352 1 98.31 79 SER A CA 1
ATOM 573 C C . SER A 1 79 ? 7.516 -14.406 -3.947 1 98.31 79 SER A C 1
ATOM 575 O O . SER A 1 79 ? 6.789 -14.109 -2.998 1 98.31 79 SER A O 1
ATOM 577 N N . HIS A 1 80 ? 8.781 -14.656 -3.822 1 98.81 80 HIS A N 1
ATOM 578 C CA . HIS A 1 80 ? 9.367 -14.836 -2.498 1 98.81 80 HIS A CA 1
ATOM 579 C C . HIS A 1 80 ? 9.906 -13.523 -1.949 1 98.81 80 HIS A C 1
ATOM 581 O O . HIS A 1 80 ? 10 -12.531 -2.678 1 98.81 80 HIS A O 1
ATOM 587 N N . SER A 1 81 ? 10.266 -13.516 -0.745 1 98.75 81 SER A N 1
ATOM 588 C CA . SER A 1 81 ? 10.695 -12.305 -0.053 1 98.75 81 SER A CA 1
ATOM 589 C C . SER A 1 81 ? 12.188 -12.062 -0.234 1 98.75 81 SER A C 1
ATOM 591 O O . SER A 1 81 ? 12.742 -11.109 0.317 1 98.75 81 SER A O 1
ATOM 593 N N . GLY A 1 82 ? 12.867 -12.945 -0.945 1 98.75 82 GLY A N 1
ATOM 594 C CA . GLY A 1 82 ? 14.297 -12.781 -1.155 1 98.75 82 GLY A CA 1
ATOM 595 C C . GLY A 1 82 ? 15.117 -13.117 0.072 1 98.75 82 GLY A C 1
ATOM 596 O O . GLY A 1 82 ? 16.203 -12.562 0.269 1 98.75 82 GLY A O 1
ATOM 597 N N . GLU A 1 83 ? 14.633 -13.977 0.992 1 98.81 83 GLU A N 1
ATOM 598 C CA . GLU A 1 83 ? 15.422 -14.469 2.117 1 98.81 83 GLU A CA 1
ATOM 599 C C . GLU A 1 83 ? 16.594 -15.328 1.638 1 98.81 83 GLU A C 1
ATOM 601 O O . GLU A 1 83 ? 16.578 -15.844 0.516 1 98.81 83 GLU A O 1
ATOM 606 N N . PRO A 1 84 ? 17.609 -15.516 2.445 1 98.69 84 PRO A N 1
ATOM 607 C CA . PRO A 1 84 ? 18.844 -16.172 1.997 1 98.69 84 PRO A CA 1
ATOM 608 C C . PRO A 1 84 ? 18.594 -17.547 1.371 1 98.69 84 PRO A C 1
ATOM 610 O O . PRO A 1 84 ? 19.234 -17.891 0.38 1 98.69 84 PRO A O 1
ATOM 613 N N . GLU A 1 85 ? 17.641 -18.25 1.924 1 98.88 85 GLU A N 1
ATOM 614 C CA . GLU A 1 85 ? 17.359 -19.578 1.409 1 98.88 85 GLU A CA 1
ATOM 615 C C . GLU A 1 85 ? 16.766 -19.516 0.006 1 98.88 85 GLU A C 1
ATOM 617 O O . GLU A 1 85 ? 17.031 -20.391 -0.829 1 98.88 85 GLU A O 1
ATOM 622 N N . HIS A 1 86 ? 15.93 -18.5 -0.235 1 98.94 86 HIS A N 1
ATOM 623 C CA . HIS A 1 86 ? 15.375 -18.312 -1.572 1 98.94 86 HIS A CA 1
ATOM 624 C C . HIS A 1 86 ? 16.484 -18.031 -2.588 1 98.94 86 HIS A C 1
ATOM 626 O O . HIS A 1 86 ? 16.516 -18.656 -3.656 1 98.94 86 HIS A O 1
ATOM 632 N N . VAL A 1 87 ? 17.375 -17.125 -2.225 1 98.94 87 VAL A N 1
ATOM 633 C CA . VAL A 1 87 ? 18.453 -16.688 -3.092 1 98.94 87 VAL A CA 1
ATOM 634 C C . VAL A 1 87 ? 19.391 -17.859 -3.396 1 98.94 87 VAL A C 1
ATOM 636 O O . VAL A 1 87 ? 19.734 -18.109 -4.555 1 98.94 87 VAL A O 1
ATOM 639 N N . ALA A 1 88 ? 19.703 -18.625 -2.379 1 98.94 88 ALA A N 1
ATOM 640 C CA . ALA A 1 88 ? 20.594 -19.766 -2.527 1 98.94 88 ALA A CA 1
ATOM 641 C C . ALA A 1 88 ? 19.984 -20.828 -3.441 1 98.94 88 ALA A C 1
ATOM 643 O O . ALA A 1 88 ? 20.672 -21.406 -4.281 1 98.94 88 ALA A O 1
ATOM 644 N N . LEU A 1 89 ? 18.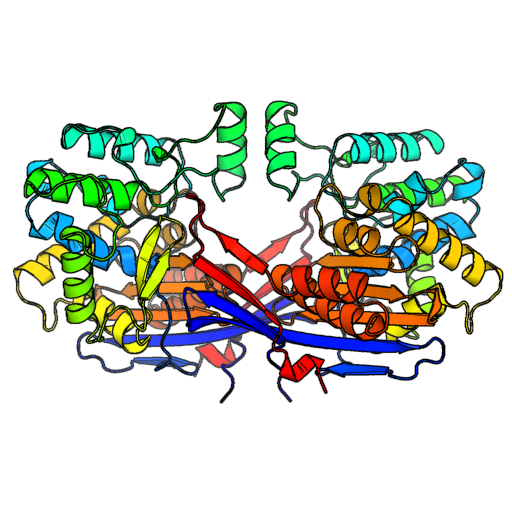719 -21.062 -3.285 1 98.94 89 LEU A N 1
ATOM 645 C CA . LEU A 1 89 ? 18.062 -22.109 -4.074 1 98.94 89 LEU A CA 1
ATOM 646 C C . LEU A 1 89 ? 17.938 -21.688 -5.535 1 98.94 89 LEU A C 1
ATOM 648 O O . LEU A 1 89 ? 18.109 -22.5 -6.438 1 98.94 89 LEU A O 1
ATOM 652 N N . ALA A 1 90 ? 17.625 -20.422 -5.773 1 98.94 90 ALA A N 1
ATOM 653 C CA . ALA A 1 90 ? 17.578 -19.938 -7.152 1 98.94 90 ALA A CA 1
ATOM 654 C C . ALA A 1 90 ? 18.938 -20.094 -7.828 1 98.94 90 ALA A C 1
ATOM 656 O O . ALA A 1 90 ? 19.016 -20.531 -8.977 1 98.94 90 ALA A O 1
ATOM 657 N N . ALA A 1 91 ? 19.969 -19.766 -7.098 1 98.94 91 ALA A N 1
ATOM 658 C CA . ALA A 1 91 ? 21.328 -19.922 -7.621 1 98.94 91 ALA A CA 1
ATOM 659 C C . ALA A 1 91 ? 21.625 -21.391 -7.926 1 98.94 91 ALA A C 1
ATOM 661 O O . ALA A 1 91 ? 22.234 -21.703 -8.953 1 98.94 91 ALA A O 1
ATOM 662 N N . LYS A 1 92 ? 21.219 -22.219 -7.02 1 98.94 92 LYS A N 1
ATOM 663 C CA . LYS A 1 92 ? 21.438 -23.656 -7.199 1 98.94 92 LYS A CA 1
ATOM 664 C C . LYS A 1 92 ? 20.719 -24.156 -8.438 1 98.94 92 LYS A C 1
ATOM 666 O O . LYS A 1 92 ? 21.25 -24.984 -9.18 1 98.94 92 LYS A O 1
ATOM 671 N N . MET A 1 93 ? 19.5 -23.766 -8.641 1 98.94 93 MET A N 1
ATOM 672 C CA . MET A 1 93 ? 18.734 -24.156 -9.82 1 98.94 93 MET A CA 1
ATOM 673 C C . MET A 1 93 ? 19.453 -23.734 -11.102 1 98.94 93 MET A C 1
ATOM 675 O O . MET A 1 93 ? 19.547 -24.531 -12.047 1 98.94 93 MET A O 1
ATOM 679 N N . LEU A 1 94 ? 19.938 -22.5 -11.109 1 98.88 94 LEU A N 1
ATOM 680 C CA . LEU A 1 94 ? 20.672 -22.016 -12.273 1 98.88 94 LEU A CA 1
ATOM 681 C C . LEU A 1 94 ? 21.922 -22.844 -12.516 1 98.88 94 LEU A C 1
ATOM 683 O O . LEU A 1 94 ? 22.203 -23.234 -13.648 1 98.88 94 LEU A O 1
ATOM 687 N N . SER A 1 95 ? 22.625 -23.141 -11.469 1 98.81 95 SER A N 1
ATOM 688 C CA . SER A 1 95 ? 23.859 -23.906 -11.562 1 98.81 95 SER A CA 1
ATOM 689 C C . SER A 1 95 ? 23.594 -25.297 -12.125 1 98.81 95 SER A C 1
ATOM 691 O O . SER A 1 95 ? 24.406 -25.828 -12.891 1 98.81 95 SER A O 1
ATOM 693 N N . ALA A 1 96 ? 22.5 -25.891 -11.727 1 98.5 96 ALA A N 1
ATOM 694 C CA . ALA A 1 96 ? 22.125 -27.219 -12.211 1 98.5 96 ALA A CA 1
ATOM 695 C C . ALA A 1 96 ? 22 -27.234 -13.727 1 98.5 96 ALA A C 1
ATOM 697 O O . ALA A 1 96 ? 22.25 -28.25 -14.367 1 98.5 96 ALA A O 1
ATOM 698 N N . ALA A 1 97 ? 21.719 -26.078 -14.297 1 98 97 ALA A N 1
ATOM 699 C CA . ALA A 1 97 ? 21.562 -25.969 -15.742 1 98 97 ALA A CA 1
ATOM 700 C C . ALA A 1 97 ? 22.797 -25.344 -16.391 1 98 97 ALA A C 1
ATOM 702 O O . ALA A 1 97 ? 22.766 -24.938 -17.547 1 98 97 ALA A O 1
ATOM 703 N N . GLY A 1 98 ? 23.844 -25.172 -15.617 1 98.12 98 GLY A N 1
ATOM 704 C CA . GLY A 1 98 ? 25.094 -24.625 -16.141 1 98.12 98 GLY A CA 1
ATOM 705 C C . GLY A 1 98 ? 25.047 -23.125 -16.328 1 98.12 98 GLY A C 1
ATOM 706 O O . GLY A 1 98 ? 25.75 -22.594 -17.203 1 98.12 98 GLY A O 1
ATOM 707 N N . ARG A 1 99 ? 24.219 -22.484 -15.609 1 98.62 99 ARG A N 1
ATOM 708 C CA . ARG A 1 99 ? 24.062 -21.031 -15.719 1 98.62 99 ARG A CA 1
ATOM 709 C C . ARG A 1 99 ? 24.312 -20.359 -14.367 1 98.62 99 ARG A C 1
ATOM 711 O O . ARG A 1 99 ? 24.641 -21.031 -13.391 1 98.62 99 ARG A O 1
ATOM 718 N N . ASP A 1 100 ? 24.328 -19.016 -14.344 1 98.62 100 ASP A N 1
ATOM 719 C CA . ASP A 1 100 ? 24.469 -18.234 -13.117 1 98.62 100 ASP A CA 1
ATOM 720 C C . ASP A 1 100 ? 23.562 -17 -13.148 1 98.62 100 ASP A C 1
ATOM 722 O O . ASP A 1 100 ? 22.609 -16.938 -13.938 1 98.62 100 ASP A O 1
ATOM 726 N N . VAL A 1 101 ? 23.781 -16.109 -12.273 1 98.81 101 VAL A N 1
ATOM 727 C CA . VAL A 1 101 ? 22.906 -14.953 -12.055 1 98.81 101 VAL A CA 1
ATOM 728 C C . VAL A 1 101 ? 22.812 -14.133 -13.328 1 98.81 101 VAL A C 1
ATOM 730 O O . VAL A 1 101 ? 21.781 -13.5 -13.586 1 98.81 101 VAL A O 1
ATOM 733 N N . GLN A 1 102 ? 23.719 -14.203 -14.203 1 98.5 102 GLN A N 1
ATOM 734 C CA . GLN A 1 102 ? 23.75 -13.406 -15.422 1 98.5 102 GLN A CA 1
ATOM 735 C C . GLN A 1 102 ? 22.672 -13.852 -16.406 1 98.5 102 GLN A C 1
ATOM 737 O O . GLN A 1 102 ? 22.328 -13.125 -17.344 1 98.5 102 GLN A O 1
ATOM 742 N N . ALA A 1 103 ? 22.141 -15.047 -16.219 1 98.81 103 ALA A N 1
ATOM 743 C CA . ALA A 1 103 ? 21.094 -15.57 -17.094 1 98.81 103 ALA A CA 1
ATOM 744 C C . ALA A 1 103 ? 19.734 -14.969 -16.766 1 98.81 103 ALA A C 1
ATOM 746 O O . ALA A 1 103 ? 18.797 -15.07 -17.547 1 98.81 103 ALA A O 1
ATOM 747 N N . LEU A 1 104 ? 19.609 -14.398 -15.57 1 98.88 104 LEU A N 1
ATOM 748 C CA . LEU A 1 104 ? 18.328 -13.883 -15.117 1 98.88 104 LEU A CA 1
ATOM 749 C C . LEU A 1 104 ? 18.047 -12.516 -15.734 1 98.88 104 LEU A C 1
ATOM 751 O O . LEU A 1 104 ? 18.906 -11.625 -15.703 1 98.88 104 LEU A O 1
ATOM 755 N N . GLU A 1 105 ? 16.844 -12.375 -16.234 1 98.88 105 GLU A N 1
ATOM 756 C CA . GLU A 1 105 ? 16.469 -11.125 -16.875 1 98.88 105 GLU A CA 1
ATOM 757 C C . GLU A 1 105 ? 15.312 -10.453 -16.141 1 98.88 105 GLU A C 1
ATOM 759 O O . GLU A 1 105 ? 14.602 -9.617 -16.703 1 98.88 105 GLU A O 1
ATOM 764 N N . CYS A 1 106 ? 15.109 -10.805 -14.914 1 98.75 106 CYS A N 1
ATOM 765 C CA . CYS A 1 106 ? 13.977 -10.32 -14.133 1 98.75 106 CYS A CA 1
ATOM 766 C C . CYS A 1 106 ? 14.297 -8.984 -13.477 1 98.75 106 CYS A C 1
ATOM 768 O O . CYS A 1 106 ? 13.414 -8.328 -12.93 1 98.75 106 CYS A O 1
ATOM 770 N N . GLY A 1 107 ? 15.516 -8.469 -13.547 1 98.5 107 GLY A N 1
ATOM 771 C CA . GLY A 1 107 ? 15.922 -7.293 -12.789 1 98.5 107 GLY A CA 1
ATOM 772 C C . GLY A 1 107 ? 16.203 -7.582 -11.328 1 98.5 107 GLY A C 1
ATOM 773 O O . GLY A 1 107 ? 16.094 -8.727 -10.891 1 98.5 107 GLY A O 1
ATOM 774 N N . ALA A 1 108 ? 16.656 -6.559 -10.625 1 98.69 108 ALA A N 1
ATOM 775 C CA . ALA A 1 108 ? 17 -6.676 -9.211 1 98.69 108 ALA A CA 1
ATOM 776 C C . ALA A 1 108 ? 16.234 -5.66 -8.375 1 98.69 108 ALA A C 1
ATOM 778 O O . ALA A 1 108 ? 15.984 -4.539 -8.82 1 98.69 108 ALA A O 1
ATOM 779 N N . HIS A 1 109 ? 15.891 -6.039 -7.223 1 98.5 109 HIS A N 1
ATOM 780 C CA . HIS A 1 109 ? 15.273 -5.102 -6.289 1 98.5 109 HIS A CA 1
ATOM 781 C C . HIS A 1 109 ? 15.438 -5.574 -4.848 1 98.5 109 HIS A C 1
ATOM 783 O O . HIS A 1 109 ? 15.656 -6.762 -4.602 1 98.5 109 HIS A O 1
ATOM 789 N N . TRP A 1 110 ? 15.344 -4.641 -3.904 1 98.62 110 TRP A N 1
ATOM 790 C CA . TRP A 1 110 ? 15.305 -4.945 -2.479 1 98.62 110 TRP A CA 1
ATOM 791 C C . TRP A 1 110 ? 14.016 -5.672 -2.111 1 98.62 110 TRP A C 1
ATOM 793 O O . TRP A 1 110 ? 13.008 -5.555 -2.812 1 98.62 110 TRP A O 1
ATOM 803 N N . SER A 1 111 ? 14.102 -6.402 -1.009 1 98.62 111 SER A N 1
ATOM 804 C CA . SER A 1 111 ? 12.922 -7.141 -0.559 1 98.62 111 SER A CA 1
ATOM 805 C C . SER A 1 111 ? 11.781 -6.195 -0.211 1 98.62 111 SER A C 1
ATOM 807 O O . SER A 1 111 ? 12 -5.125 0.362 1 98.62 111 SER A O 1
ATOM 809 N N . SER A 1 112 ? 10.602 -6.633 -0.552 1 96.81 112 SER A N 1
ATOM 810 C CA . SER A 1 112 ? 9.422 -5.887 -0.128 1 96.81 112 SER A CA 1
ATOM 811 C C . SER A 1 112 ? 9.07 -6.184 1.326 1 96.81 112 SER A C 1
ATOM 813 O O . SER A 1 112 ? 8.219 -5.52 1.913 1 96.81 112 SER A O 1
ATOM 815 N N . ASP A 1 113 ? 9.68 -7.199 1.856 1 97.94 113 ASP A N 1
ATOM 816 C CA . ASP A 1 113 ? 9.547 -7.504 3.277 1 97.94 113 ASP A CA 1
ATOM 817 C C . ASP A 1 113 ? 10.547 -6.699 4.109 1 97.94 113 ASP A C 1
ATOM 819 O O . ASP A 1 113 ? 11.75 -6.793 3.895 1 97.94 113 ASP A O 1
ATOM 823 N N . GLN A 1 114 ? 10.078 -5.957 5.016 1 98.12 114 GLN A N 1
ATOM 824 C CA . GLN A 1 114 ? 10.914 -4.984 5.711 1 98.12 114 GLN A CA 1
ATOM 825 C C . GLN A 1 114 ? 12.047 -5.668 6.473 1 98.12 114 GLN A C 1
ATOM 827 O O . GLN A 1 114 ? 13.188 -5.207 6.441 1 98.12 114 GLN A O 1
ATOM 832 N N . LYS A 1 115 ? 11.727 -6.742 7.223 1 98.19 115 LYS A N 1
ATOM 833 C CA . LYS A 1 115 ? 12.758 -7.445 7.98 1 98.19 115 LYS A CA 1
ATOM 834 C C . LYS A 1 115 ? 13.867 -7.949 7.059 1 98.19 115 LYS A C 1
ATOM 836 O O . LYS A 1 115 ? 15.047 -7.789 7.355 1 98.19 115 LYS A O 1
ATOM 841 N N . THR A 1 116 ? 13.422 -8.523 5.957 1 98.75 116 THR A N 1
ATOM 842 C CA . THR A 1 116 ? 14.367 -9.023 4.977 1 98.75 116 THR A CA 1
ATOM 843 C C . THR A 1 116 ? 15.156 -7.883 4.344 1 98.75 116 THR A C 1
ATOM 845 O O . THR A 1 116 ? 16.359 -7.992 4.137 1 98.75 116 THR A O 1
ATOM 848 N N . LEU A 1 117 ? 14.516 -6.789 4.047 1 98.81 117 LEU A N 1
ATOM 849 C CA . LEU A 1 117 ? 15.164 -5.621 3.473 1 98.81 117 LEU A CA 1
ATOM 850 C C . LEU A 1 117 ? 16.25 -5.094 4.406 1 98.81 117 LEU A C 1
ATOM 852 O O . LEU A 1 117 ? 17.359 -4.766 3.957 1 98.81 117 LEU A O 1
ATOM 856 N N . ILE A 1 118 ? 15.969 -4.969 5.668 1 98.81 118 ILE A N 1
ATOM 857 C CA . ILE A 1 118 ? 16.922 -4.477 6.652 1 98.81 118 ILE A CA 1
ATOM 858 C C . ILE A 1 118 ? 18.141 -5.395 6.691 1 98.81 118 ILE A C 1
ATOM 860 O O . ILE A 1 118 ? 19.281 -4.926 6.672 1 98.81 118 ILE A O 1
ATOM 864 N N . ALA A 1 119 ? 17.828 -6.715 6.715 1 98.69 119 ALA A N 1
ATOM 865 C CA . ALA A 1 119 ? 18.938 -7.676 6.715 1 98.69 119 ALA A CA 1
ATOM 866 C C . ALA A 1 119 ? 19.766 -7.551 5.449 1 98.69 119 ALA A C 1
ATOM 868 O O . ALA A 1 119 ? 21 -7.586 5.504 1 98.69 119 ALA A O 1
ATOM 869 N N . GLN A 1 120 ? 19.156 -7.414 4.316 1 98.75 120 GLN A N 1
ATOM 870 C CA . GLN A 1 120 ? 19.844 -7.23 3.043 1 98.75 120 GLN A CA 1
ATOM 871 C C . GLN A 1 120 ? 20.688 -5.961 3.057 1 98.75 120 GLN A C 1
ATOM 873 O O . GLN A 1 120 ? 21.859 -5.992 2.686 1 98.75 120 GLN A O 1
ATOM 878 N N . ALA A 1 121 ? 20.078 -4.836 3.498 1 98.75 121 ALA A N 1
ATOM 879 C CA . ALA A 1 121 ? 20.781 -3.555 3.514 1 98.75 121 ALA A CA 1
ATOM 880 C C . ALA A 1 121 ? 22.031 -3.629 4.379 1 98.75 121 ALA A C 1
ATOM 882 O O . ALA A 1 121 ? 23.047 -2.977 4.082 1 98.75 121 ALA A O 1
ATOM 883 N N . ARG A 1 122 ? 22 -4.41 5.422 1 98.5 122 ARG A N 1
ATOM 884 C CA . ARG A 1 122 ? 23.109 -4.527 6.355 1 98.5 122 ARG A CA 1
ATOM 885 C C . ARG A 1 122 ? 24.219 -5.383 5.773 1 98.5 122 ARG A C 1
ATOM 887 O O . ARG A 1 122 ? 25.391 -5.215 6.129 1 98.5 122 ARG A O 1
ATOM 894 N N . SER A 1 123 ? 23.844 -6.309 4.883 1 97.88 123 SER A N 1
ATOM 895 C CA . SER A 1 123 ? 24.828 -7.305 4.477 1 97.88 123 SER A CA 1
ATOM 896 C C . SER A 1 123 ? 25.219 -7.133 3.012 1 97.88 123 SER A C 1
ATOM 898 O O . SER A 1 123 ? 26.234 -7.66 2.57 1 97.88 123 SER A O 1
ATOM 900 N N . LEU A 1 124 ? 24.438 -6.359 2.244 1 98.25 124 LEU A N 1
ATOM 901 C CA . LEU A 1 124 ? 24.656 -6.242 0.807 1 98.25 124 LEU A CA 1
ATOM 902 C C . LEU A 1 124 ? 24.906 -4.789 0.413 1 98.25 124 LEU A C 1
ATOM 904 O O . LEU A 1 124 ? 24.281 -3.879 0.967 1 98.25 124 LEU A O 1
ATOM 908 N N . GLU A 1 125 ? 25.766 -4.617 -0.526 1 98.06 125 GLU A N 1
ATOM 909 C CA . GLU A 1 125 ? 25.875 -3.303 -1.151 1 98.06 125 GLU A CA 1
ATOM 910 C C . GLU A 1 125 ? 24.641 -2.998 -2.004 1 98.06 125 GLU A C 1
ATOM 912 O O . GLU A 1 125 ? 24.109 -1.887 -1.959 1 98.06 125 GLU A O 1
ATOM 917 N N . ALA A 1 126 ? 24.172 -3.953 -2.75 1 98.25 126 ALA A N 1
ATOM 918 C CA . ALA A 1 126 ? 22.984 -3.887 -3.594 1 98.25 126 ALA A CA 1
ATOM 919 C C . ALA A 1 126 ? 22.422 -5.281 -3.879 1 98.25 126 ALA A C 1
ATOM 921 O O . ALA A 1 126 ? 23.172 -6.266 -3.863 1 98.25 126 ALA A O 1
ATOM 922 N N . PRO A 1 127 ? 21.188 -5.387 -4.137 1 98.56 127 PRO A N 1
ATOM 923 C CA . PRO A 1 127 ? 20.641 -6.695 -4.523 1 98.56 127 PRO A CA 1
ATOM 924 C C . PRO A 1 127 ? 21.047 -7.102 -5.941 1 98.56 127 PRO A C 1
ATOM 926 O O . PRO A 1 127 ? 21.422 -6.246 -6.746 1 98.56 127 PRO A O 1
ATOM 929 N N . SER A 1 128 ? 20.984 -8.352 -6.176 1 98.69 128 SER A N 1
ATOM 930 C CA . SER A 1 128 ? 21.125 -8.906 -7.52 1 98.69 128 SER A CA 1
ATOM 931 C C . SER A 1 128 ? 19.797 -9.492 -8.016 1 98.69 128 SER A C 1
ATOM 933 O O . SER A 1 128 ? 18.812 -9.492 -7.285 1 98.69 128 SER A O 1
ATOM 935 N N . ALA A 1 129 ? 19.812 -10 -9.227 1 98.88 129 ALA A N 1
ATOM 936 C CA . ALA A 1 129 ? 18.609 -10.602 -9.797 1 98.88 129 ALA A CA 1
ATOM 937 C C . ALA A 1 129 ? 18.172 -11.82 -8.992 1 98.88 129 ALA A C 1
ATOM 939 O O . ALA A 1 129 ? 17 -12.203 -9.031 1 98.88 129 ALA A O 1
ATOM 940 N N . LEU A 1 130 ? 19.047 -12.406 -8.211 1 98.88 130 LEU A N 1
ATOM 941 C CA . LEU A 1 130 ? 18.703 -13.539 -7.363 1 98.88 130 LEU A CA 1
ATOM 942 C C . LEU A 1 130 ? 17.766 -13.109 -6.234 1 98.88 130 LEU A C 1
ATOM 944 O O . LEU A 1 130 ? 17.047 -13.945 -5.664 1 98.88 130 LEU A O 1
ATOM 948 N N . HIS A 1 131 ? 17.766 -11.797 -5.938 1 98.88 131 HIS A N 1
ATOM 949 C CA . HIS A 1 131 ? 16.953 -11.281 -4.84 1 98.88 131 HIS A CA 1
ATOM 950 C C . HIS A 1 131 ? 15.562 -10.875 -5.328 1 98.88 131 HIS A C 1
ATOM 952 O O . HIS A 1 131 ? 14.672 -10.586 -4.52 1 98.88 131 HIS A O 1
ATOM 958 N N . ASN A 1 132 ? 15.406 -10.836 -6.676 1 98.88 132 ASN A N 1
ATOM 959 C CA . ASN A 1 132 ? 14.086 -10.555 -7.215 1 98.88 132 ASN A CA 1
ATOM 960 C C . ASN A 1 132 ? 13.055 -11.586 -6.75 1 98.88 132 ASN A C 1
ATOM 962 O O . ASN A 1 132 ? 13.32 -12.789 -6.789 1 98.88 132 ASN A O 1
ATOM 966 N N . ASN A 1 133 ? 11.906 -11.133 -6.391 1 98.81 133 ASN A N 1
ATOM 967 C CA . ASN A 1 133 ? 10.914 -12.047 -5.836 1 98.81 133 ASN A CA 1
ATOM 968 C C . ASN A 1 133 ? 10.469 -13.086 -6.867 1 98.81 133 ASN A C 1
ATOM 970 O O . ASN A 1 133 ? 9.82 -14.07 -6.516 1 98.81 133 ASN A O 1
ATOM 974 N N . CYS A 1 134 ? 10.773 -12.875 -8.133 1 98.88 134 CYS A N 1
ATOM 975 C CA . CYS A 1 134 ? 10.422 -13.82 -9.188 1 98.88 134 CYS A CA 1
ATOM 976 C C . CYS A 1 134 ? 11.641 -14.602 -9.656 1 98.88 134 CYS A C 1
ATOM 978 O O . CYS A 1 134 ? 11.586 -15.297 -10.672 1 98.88 134 CYS A O 1
ATOM 980 N N . SER A 1 135 ? 12.75 -14.539 -8.992 1 98.94 135 SER A N 1
ATOM 981 C CA . SER A 1 135 ? 13.977 -15.172 -9.469 1 98.94 135 SER A CA 1
ATOM 982 C C . SER A 1 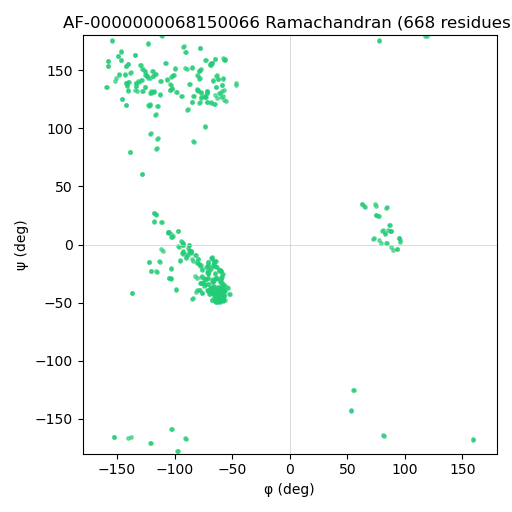135 ? 13.797 -16.672 -9.617 1 98.94 135 SER A C 1
ATOM 984 O O . SER A 1 135 ? 14.352 -17.281 -10.539 1 98.94 135 SER A O 1
ATOM 986 N N . GLY A 1 136 ? 13.039 -17.281 -8.695 1 98.94 136 GLY A N 1
ATOM 987 C CA . GLY A 1 136 ? 12.789 -18.703 -8.797 1 98.94 136 GLY A CA 1
ATOM 988 C C . GLY A 1 136 ? 12.062 -19.094 -10.078 1 98.94 136 GLY A C 1
ATOM 989 O O . GLY A 1 136 ? 12.453 -20.047 -10.75 1 98.94 136 GLY A O 1
ATOM 990 N N . LYS A 1 137 ? 11.023 -18.375 -10.406 1 98.94 137 LYS A N 1
ATOM 991 C CA . LYS A 1 137 ? 10.289 -18.609 -11.648 1 98.94 137 LYS A CA 1
ATOM 992 C C . LYS A 1 137 ? 11.203 -18.453 -12.859 1 98.94 137 LYS A C 1
ATOM 994 O O . LYS A 1 137 ? 11.188 -19.281 -13.766 1 98.94 137 LYS A O 1
ATOM 999 N N . HIS A 1 138 ? 11.992 -17.406 -12.836 1 98.94 138 HIS A N 1
ATOM 1000 C CA . HIS A 1 138 ? 12.906 -17.156 -13.938 1 98.94 138 HIS A CA 1
ATOM 1001 C C . HIS A 1 138 ? 13.977 -18.234 -14.039 1 98.94 138 HIS A C 1
ATOM 1003 O O . HIS A 1 138 ? 14.352 -18.641 -15.141 1 98.94 138 HIS A O 1
ATOM 1009 N N . ALA A 1 139 ? 14.438 -18.672 -12.883 1 98.94 139 ALA A N 1
ATOM 1010 C CA . ALA A 1 139 ? 15.367 -19.797 -12.898 1 98.94 139 ALA A CA 1
ATOM 1011 C C . ALA A 1 139 ? 14.734 -21.016 -13.555 1 98.94 139 ALA A C 1
ATOM 1013 O O . ALA A 1 139 ? 15.391 -21.719 -14.328 1 98.94 139 ALA A O 1
ATOM 1014 N N . GLY A 1 140 ? 13.477 -21.25 -13.258 1 98.94 140 GLY A N 1
ATOM 1015 C CA . GLY A 1 140 ? 12.758 -22.328 -13.914 1 98.94 140 GLY A CA 1
ATOM 1016 C C . GLY A 1 140 ? 12.719 -22.203 -15.422 1 98.94 140 GLY A C 1
ATOM 1017 O O . GLY A 1 140 ? 12.93 -23.172 -16.141 1 98.94 140 GLY A O 1
ATOM 1018 N N . PHE A 1 141 ? 12.453 -20.984 -15.938 1 98.88 141 PHE A N 1
ATOM 1019 C CA . PHE A 1 141 ? 12.453 -20.734 -17.375 1 98.88 141 PHE A CA 1
ATOM 1020 C C . PHE A 1 141 ? 13.82 -21.047 -17.969 1 98.88 141 PHE A C 1
ATOM 1022 O O . PHE A 1 141 ? 13.906 -21.703 -19.016 1 98.88 141 PHE A O 1
ATOM 1029 N N . VAL A 1 142 ? 14.852 -20.547 -17.328 1 98.88 142 VAL A N 1
ATOM 1030 C CA . VAL A 1 142 ? 16.219 -20.734 -17.812 1 98.88 142 VAL A CA 1
ATOM 1031 C C . VAL A 1 142 ? 16.531 -22.219 -17.906 1 98.88 142 VAL A C 1
ATOM 1033 O O . VAL A 1 142 ? 17.062 -22.688 -18.906 1 98.88 142 VAL A O 1
ATOM 1036 N N . CYS A 1 143 ? 16.172 -23 -16.875 1 98.88 143 CYS A N 1
ATOM 1037 C CA . CYS A 1 143 ? 16.438 -24.422 -16.859 1 98.88 143 CYS A CA 1
ATOM 1038 C C . CYS A 1 143 ? 15.703 -25.141 -17.984 1 98.88 143 CYS A C 1
ATOM 1040 O O . CYS A 1 143 ? 16.25 -26.016 -18.641 1 98.88 143 CYS A O 1
ATOM 1042 N N . ALA A 1 144 ? 14.469 -24.734 -18.188 1 98.81 144 ALA A N 1
ATOM 1043 C CA . ALA A 1 144 ? 13.688 -25.328 -19.266 1 98.81 144 ALA A CA 1
ATOM 1044 C C . ALA A 1 144 ? 14.32 -25.047 -20.625 1 98.81 144 ALA A C 1
ATOM 1046 O O . ALA A 1 144 ? 14.414 -25.938 -21.469 1 98.81 144 ALA A O 1
ATOM 1047 N N . CYS A 1 145 ? 14.75 -23.812 -20.812 1 98.75 145 CYS A N 1
ATOM 1048 C CA . CYS A 1 145 ? 15.406 -23.422 -22.062 1 98.75 145 CYS A CA 1
ATOM 1049 C C . CYS A 1 145 ? 16.672 -24.234 -22.281 1 98.75 145 CYS A C 1
ATOM 1051 O O . CYS A 1 145 ? 16.891 -24.766 -23.375 1 98.75 145 CYS A O 1
ATOM 1053 N N . CYS A 1 146 ? 17.469 -24.344 -21.266 1 98.69 146 CYS A N 1
ATOM 1054 C CA . CYS A 1 146 ? 18.719 -25.094 -21.375 1 98.69 146 CYS A CA 1
ATOM 1055 C C . CYS A 1 146 ? 18.453 -26.547 -21.75 1 98.69 146 CYS A C 1
ATOM 1057 O O . CYS A 1 146 ? 19.141 -27.109 -22.594 1 98.69 146 CYS A O 1
ATOM 1059 N N . HIS A 1 147 ? 17.469 -27.125 -21.141 1 98.44 147 HIS A N 1
ATOM 1060 C CA . HIS A 1 147 ? 17.156 -28.531 -21.359 1 98.44 147 HIS A CA 1
ATOM 1061 C C . HIS A 1 147 ? 16.688 -28.781 -22.797 1 98.44 147 HIS A C 1
ATOM 1063 O O . HIS A 1 147 ? 17.062 -29.781 -23.422 1 98.44 147 HIS A O 1
ATOM 1069 N N . SER A 1 148 ? 15.875 -27.859 -23.312 1 97.25 148 SER A N 1
ATOM 1070 C CA . SER A 1 148 ? 15.289 -28.031 -24.641 1 97.25 148 SER A CA 1
ATOM 1071 C C . SER A 1 148 ? 16.234 -27.547 -25.734 1 97.25 148 SER A C 1
ATOM 1073 O O . SER A 1 148 ? 15.977 -27.75 -26.922 1 97.25 148 SER A O 1
ATOM 1075 N N . GLY A 1 149 ? 17.281 -26.828 -25.344 1 97.44 149 GLY A N 1
ATOM 1076 C CA . GLY A 1 149 ? 18.203 -26.281 -26.312 1 97.44 149 GLY A CA 1
ATOM 1077 C C . GLY A 1 149 ? 17.75 -24.938 -26.875 1 97.44 149 GLY A C 1
ATOM 1078 O O . GLY A 1 149 ? 18.266 -24.469 -27.891 1 97.44 149 GLY A O 1
ATOM 1079 N N . THR A 1 150 ? 16.781 -24.344 -26.281 1 97.62 150 THR A N 1
ATOM 1080 C CA . THR A 1 150 ? 16.297 -23.016 -26.656 1 97.62 150 THR A CA 1
ATOM 1081 C C . THR A 1 150 ? 17.234 -21.938 -26.125 1 97.62 150 THR A C 1
ATOM 1083 O O . THR A 1 150 ? 17.781 -22.062 -25.031 1 97.62 150 THR A O 1
ATOM 1086 N N . GLU A 1 151 ? 17.391 -20.922 -26.906 1 97.69 151 GLU A N 1
ATOM 1087 C CA . GLU A 1 151 ? 18.234 -19.797 -26.484 1 97.69 151 GLU A CA 1
ATOM 1088 C C . GLU A 1 151 ? 17.719 -19.188 -25.188 1 97.69 151 GLU A C 1
ATOM 1090 O O . GLU A 1 151 ? 16.516 -18.938 -25.047 1 97.69 151 GLU A O 1
ATOM 1095 N N . VAL A 1 152 ? 18.578 -18.969 -24.234 1 98.56 152 VAL A N 1
ATOM 1096 C CA . VAL A 1 152 ? 18.203 -18.422 -22.938 1 98.56 152 VAL A CA 1
ATOM 1097 C C . VAL A 1 152 ? 18.047 -16.906 -23.031 1 98.56 152 VAL A C 1
ATOM 1099 O O . VAL A 1 152 ? 17.125 -16.328 -22.469 1 98.56 152 VAL A O 1
ATOM 1102 N N . LYS A 1 153 ? 18.953 -16.281 -23.797 1 98.38 153 LYS A N 1
ATOM 1103 C CA . LYS A 1 153 ? 18.922 -14.82 -23.938 1 98.38 153 LYS A CA 1
ATOM 1104 C C . LYS A 1 153 ? 17.594 -14.359 -24.516 1 98.38 153 LYS A C 1
ATOM 1106 O O . LYS A 1 153 ? 17.109 -14.922 -25.5 1 98.38 153 LYS A O 1
ATOM 1111 N N . GLY A 1 154 ? 16.953 -13.453 -23.859 1 98.62 154 GLY A N 1
ATOM 1112 C CA . GLY A 1 154 ? 15.711 -12.883 -24.359 1 98.62 154 GLY A CA 1
ATOM 1113 C C . GLY A 1 154 ? 14.477 -13.68 -23.969 1 98.62 154 GLY A C 1
ATOM 1114 O O . GLY A 1 154 ? 13.398 -13.477 -24.531 1 98.62 154 GLY A O 1
ATOM 1115 N N . TYR A 1 155 ? 14.594 -14.547 -23 1 98.81 155 TYR A N 1
ATOM 1116 C CA . TYR A 1 155 ? 13.492 -15.445 -22.656 1 98.81 155 TYR A CA 1
ATOM 1117 C C . TYR A 1 155 ? 12.297 -14.664 -22.109 1 98.81 155 TYR A C 1
ATOM 1119 O O . TYR A 1 155 ? 11.188 -15.195 -22.031 1 98.81 155 TYR A O 1
ATOM 1127 N N . ILE A 1 156 ? 12.484 -13.438 -21.75 1 98.75 156 ILE A N 1
ATOM 1128 C CA . ILE A 1 156 ? 11.398 -12.633 -21.203 1 98.75 156 ILE A CA 1
ATOM 1129 C C . ILE A 1 156 ? 10.547 -12.062 -22.344 1 98.75 156 ILE A C 1
ATOM 1131 O O . ILE A 1 156 ? 9.461 -11.539 -22.109 1 98.75 156 ILE A O 1
ATOM 1135 N N . GLY A 1 157 ? 10.961 -12.188 -23.562 1 98.62 157 GLY A N 1
ATOM 1136 C CA . GLY A 1 157 ? 10.297 -11.547 -24.688 1 98.62 157 GLY A CA 1
ATOM 1137 C C . GLY A 1 157 ? 9.031 -12.258 -25.109 1 98.62 157 GLY A C 1
ATOM 1138 O O . GLY A 1 157 ? 8.961 -13.492 -25.078 1 98.62 157 GLY A O 1
ATOM 1139 N N . TYR A 1 158 ? 8.109 -11.555 -25.641 1 98.44 158 TYR A N 1
ATOM 1140 C CA . TYR A 1 158 ? 6.801 -12.047 -26.047 1 98.44 158 TYR A CA 1
ATOM 1141 C C . TYR A 1 158 ? 6.93 -13.195 -27.047 1 98.44 158 TYR A C 1
ATOM 1143 O O . TYR A 1 158 ? 6.223 -14.203 -26.938 1 98.44 158 TYR A O 1
ATOM 1151 N N . ASP A 1 159 ? 7.855 -13.109 -27.953 1 98.44 159 ASP A N 1
ATOM 1152 C CA . ASP A 1 159 ? 7.934 -14.062 -29.062 1 98.44 159 ASP A CA 1
ATOM 1153 C C . ASP A 1 159 ? 8.867 -15.219 -28.734 1 98.44 159 ASP A C 1
ATOM 1155 O O . ASP A 1 159 ? 9.016 -16.156 -29.516 1 98.44 159 ASP A O 1
ATOM 1159 N N . HIS A 1 160 ? 9.57 -15.141 -27.625 1 98.75 160 HIS A N 1
ATOM 1160 C CA . HIS A 1 160 ? 10.484 -16.203 -27.234 1 98.75 160 HIS A CA 1
ATOM 1161 C C . HIS A 1 160 ? 9.75 -17.531 -27.109 1 98.75 160 HIS A C 1
ATOM 1163 O O . HIS A 1 160 ? 8.641 -17.594 -26.578 1 98.75 160 HIS A O 1
ATOM 1169 N N . PRO A 1 161 ? 10.32 -18.625 -27.484 1 98.56 161 PRO A N 1
ATOM 1170 C CA . PRO A 1 161 ? 9.648 -19.938 -27.484 1 98.56 161 PRO A CA 1
ATOM 1171 C C . PRO A 1 161 ? 9.102 -20.328 -26.125 1 98.56 161 PRO A C 1
ATOM 1173 O O . PRO A 1 161 ? 7.988 -20.844 -26.016 1 98.56 161 PRO A O 1
ATOM 1176 N N . ILE A 1 162 ? 9.812 -20.062 -25.078 1 98.69 162 ILE A N 1
ATOM 1177 C CA . ILE A 1 162 ? 9.344 -20.438 -23.75 1 98.69 162 ILE A CA 1
ATOM 1178 C C . ILE A 1 162 ? 8.102 -19.641 -23.375 1 98.69 162 ILE A C 1
ATOM 1180 O O . ILE A 1 162 ? 7.188 -20.156 -22.734 1 98.69 162 ILE A O 1
ATOM 1184 N N . GLN A 1 163 ? 8.031 -18.359 -23.766 1 98.81 163 GLN A N 1
ATOM 1185 C CA . GLN A 1 163 ? 6.859 -17.547 -23.484 1 98.81 163 GLN A CA 1
ATOM 1186 C C . GLN A 1 163 ? 5.672 -17.969 -24.328 1 98.81 163 GLN A C 1
ATOM 1188 O O . GLN A 1 163 ? 4.523 -17.906 -23.891 1 98.81 163 GLN A O 1
ATOM 1193 N N . GLN A 1 164 ? 5.941 -18.406 -25.531 1 98.62 164 GLN A N 1
ATOM 1194 C CA . GLN A 1 164 ? 4.883 -18.953 -26.375 1 98.62 164 GLN A CA 1
ATOM 1195 C C . GLN A 1 164 ? 4.297 -20.219 -25.75 1 98.62 164 GLN A C 1
ATOM 1197 O O . GLN A 1 164 ? 3.076 -20.406 -25.75 1 98.62 164 GLN A O 1
ATOM 1202 N N . GLU A 1 165 ? 5.191 -21.047 -25.297 1 98.5 165 GLU A N 1
ATOM 1203 C CA . GLU A 1 165 ? 4.746 -22.281 -24.656 1 98.5 165 GLU A CA 1
ATOM 1204 C C . GLU A 1 165 ? 3.889 -21.984 -23.422 1 98.5 165 GLU A C 1
ATOM 1206 O O . GLU A 1 165 ? 2.83 -22.594 -23.25 1 98.5 165 GLU A O 1
ATOM 1211 N N . ILE A 1 166 ? 4.301 -21.094 -22.609 1 98.69 166 ILE A N 1
ATOM 1212 C CA . ILE A 1 166 ? 3.584 -20.703 -21.406 1 98.69 166 ILE A CA 1
ATOM 1213 C C . ILE A 1 166 ? 2.211 -20.141 -21.781 1 98.69 166 ILE A C 1
ATOM 1215 O O . ILE A 1 166 ? 1.202 -20.5 -21.172 1 98.69 166 ILE A O 1
ATOM 1219 N N . ARG A 1 167 ? 2.164 -19.266 -22.766 1 98.62 167 ARG A N 1
ATOM 1220 C CA . ARG A 1 167 ? 0.901 -18.703 -23.25 1 98.62 167 ARG A CA 1
ATOM 1221 C C . ARG A 1 167 ? -0.053 -19.812 -23.688 1 98.62 167 ARG A C 1
ATOM 1223 O O . ARG A 1 167 ? -1.245 -19.766 -23.375 1 98.62 167 ARG A O 1
ATOM 1230 N N . GLY A 1 168 ? 0.481 -20.812 -24.406 1 98.44 168 GLY A N 1
ATOM 1231 C CA . GLY A 1 168 ? -0.321 -21.953 -24.812 1 98.44 168 GLY A CA 1
ATOM 1232 C C . GLY A 1 168 ? -0.879 -22.734 -23.656 1 98.44 168 GLY A C 1
ATOM 1233 O O . GLY A 1 168 ? -2.057 -23.109 -23.656 1 98.44 168 GLY A O 1
ATOM 1234 N N . VAL A 1 169 ? -0.062 -22.969 -22.641 1 98.56 169 VAL A N 1
ATOM 1235 C CA . VAL A 1 169 ? -0.467 -23.703 -21.453 1 98.56 169 VAL A CA 1
ATOM 1236 C C . VAL A 1 169 ? -1.592 -22.953 -20.734 1 98.56 169 VAL A C 1
ATOM 1238 O O . VAL A 1 169 ? -2.619 -23.531 -20.391 1 98.56 169 VAL A O 1
ATOM 1241 N N . MET A 1 170 ? -1.396 -21.688 -20.562 1 98.75 170 MET A N 1
ATOM 1242 C CA . MET A 1 170 ? -2.391 -20.859 -19.875 1 98.75 170 MET A CA 1
ATOM 1243 C C . MET A 1 170 ? -3.699 -20.828 -20.656 1 98.75 170 MET A C 1
ATOM 1245 O O . MET A 1 170 ? -4.781 -20.906 -20.062 1 98.75 170 MET A O 1
ATOM 1249 N N . ALA A 1 171 ? -3.559 -20.703 -21.969 1 98.62 171 ALA A N 1
ATOM 1250 C CA . ALA A 1 171 ? -4.75 -20.688 -22.812 1 98.62 171 ALA A CA 1
ATOM 1251 C C . ALA A 1 171 ? -5.527 -22 -22.656 1 98.62 171 ALA A C 1
ATOM 1253 O O . ALA A 1 171 ? -6.758 -21.984 -22.547 1 98.62 171 ALA A O 1
ATOM 1254 N N . GLU A 1 172 ? -4.848 -23.062 -22.672 1 98.19 172 GLU A N 1
ATOM 1255 C CA . GLU A 1 172 ? -5.488 -24.375 -22.562 1 98.19 172 GLU A CA 1
ATOM 1256 C C . GLU A 1 172 ? -6.156 -24.547 -21.203 1 98.19 172 GLU A C 1
ATOM 1258 O O . GLU A 1 172 ? -7.285 -25.047 -21.125 1 98.19 172 GLU A O 1
ATOM 1263 N N . LEU A 1 173 ? -5.48 -24.188 -20.188 1 98.69 173 LEU A N 1
ATOM 1264 C CA . LEU A 1 173 ? -5.98 -24.375 -18.828 1 98.69 173 LEU A CA 1
ATOM 1265 C C . LEU A 1 173 ? -7.195 -23.5 -18.562 1 98.69 173 LEU A C 1
ATOM 1267 O O . LEU A 1 173 ? -8.156 -23.922 -17.922 1 98.69 173 LEU A O 1
ATOM 1271 N N . THR A 1 174 ? -7.219 -22.297 -19.078 1 98.31 174 THR A N 1
ATOM 1272 C CA . THR A 1 174 ? -8.203 -21.297 -18.672 1 98.31 174 THR A CA 1
ATOM 1273 C C . THR A 1 174 ? -9.297 -21.156 -19.734 1 98.31 174 THR A C 1
ATOM 1275 O O . THR A 1 174 ? -10.359 -20.594 -19.469 1 98.31 174 THR A O 1
ATOM 1278 N N . GLY A 1 175 ? -8.984 -21.578 -20.938 1 97.69 175 GLY A N 1
ATOM 1279 C CA . GLY A 1 175 ? -9.898 -21.375 -22.062 1 97.69 175 GLY A CA 1
ATOM 1280 C C . GLY A 1 175 ? -9.812 -19.984 -22.656 1 97.69 175 GLY A C 1
ATOM 1281 O O . GLY A 1 175 ? -10.625 -19.625 -23.516 1 97.69 175 GLY A O 1
ATOM 1282 N N . ALA A 1 176 ? -8.836 -19.203 -22.344 1 97.5 176 ALA A N 1
ATOM 1283 C CA . ALA A 1 176 ? -8.75 -17.797 -22.766 1 97.5 176 ALA A CA 1
ATOM 1284 C C . ALA A 1 176 ? -8.008 -17.672 -24.094 1 97.5 176 ALA A C 1
ATOM 1286 O O . ALA A 1 176 ? -7.145 -18.5 -24.406 1 97.5 176 ALA A O 1
ATOM 1287 N N . VAL A 1 177 ? -8.367 -16.625 -24.812 1 97.62 177 VAL A N 1
ATOM 1288 C CA . VAL A 1 177 ? -7.551 -16.172 -25.938 1 97.62 177 VAL A CA 1
ATOM 1289 C C . VAL A 1 177 ? -6.508 -15.172 -25.438 1 97.62 177 VAL A C 1
ATOM 1291 O O . VAL A 1 177 ? -6.855 -14.125 -24.891 1 97.62 177 VAL A O 1
ATOM 1294 N N . LEU A 1 178 ? -5.281 -15.57 -25.562 1 98.25 178 LEU A N 1
ATOM 1295 C CA . LEU A 1 178 ? -4.18 -14.734 -25.094 1 98.25 178 LEU A CA 1
ATOM 1296 C C . LEU A 1 178 ? -3.32 -14.258 -26.266 1 98.25 178 LEU A C 1
ATOM 1298 O O . LEU A 1 178 ? -2.746 -15.07 -26.984 1 98.25 178 LEU A O 1
ATOM 1302 N N . ASP A 1 179 ? -3.285 -12.945 -26.391 1 97.69 179 ASP A N 1
ATOM 1303 C CA . ASP A 1 179 ? -2.502 -12.352 -27.469 1 97.69 179 ASP A CA 1
ATOM 1304 C C . ASP A 1 179 ? -2.021 -10.953 -27.094 1 97.69 179 ASP A C 1
ATOM 1306 O O . ASP A 1 179 ? -2.031 -10.586 -25.906 1 97.69 179 ASP A O 1
ATOM 1310 N N . ARG A 1 180 ? -1.568 -10.227 -28.047 1 97.38 180 ARG A N 1
ATOM 1311 C CA . ARG A 1 180 ? -0.939 -8.93 -27.797 1 97.38 180 ARG A CA 1
ATOM 1312 C C . ARG A 1 180 ? -1.969 -7.902 -27.344 1 97.38 180 ARG A C 1
ATOM 1314 O O . ARG A 1 180 ? -1.633 -6.945 -26.641 1 97.38 180 ARG A O 1
ATOM 1321 N N . ASP A 1 181 ? -3.232 -8.102 -27.656 1 97 181 ASP A N 1
ATOM 1322 C CA . ASP A 1 181 ? -4.27 -7.117 -27.375 1 97 181 ASP A CA 1
ATOM 1323 C C . ASP A 1 181 ? -4.582 -7.07 -25.875 1 97 181 ASP A C 1
ATOM 1325 O O . ASP A 1 181 ? -5.043 -6.047 -25.359 1 97 181 ASP A O 1
ATOM 1329 N N . ASN A 1 182 ? -4.398 -8.203 -25.219 1 98.19 182 ASN A N 1
ATOM 1330 C CA . ASN A 1 182 ? -4.66 -8.25 -23.781 1 98.19 182 ASN A CA 1
ATOM 1331 C C . ASN A 1 182 ? -3.385 -8.547 -23 1 98.19 182 ASN A C 1
ATOM 1333 O O . ASN A 1 182 ? -3.441 -9.141 -21.922 1 98.19 182 ASN A O 1
ATOM 1337 N N . CYS A 1 183 ? -2.299 -8.188 -23.594 1 98.5 183 CYS A N 1
ATOM 1338 C CA . CYS A 1 183 ? -0.991 -8.461 -23.016 1 98.5 183 CYS A CA 1
ATOM 1339 C C . CYS A 1 183 ? -0.406 -7.203 -22.375 1 98.5 183 CYS A C 1
ATOM 1341 O O . CYS A 1 183 ? -0.534 -6.105 -22.922 1 98.5 183 CYS A O 1
ATOM 1343 N N . GLY A 1 184 ? 0.154 -7.246 -21.156 1 98.5 184 GLY A N 1
ATOM 1344 C CA . GLY A 1 184 ? 1.034 -6.289 -20.516 1 98.5 184 GLY A CA 1
ATOM 1345 C C . GLY A 1 184 ? 2.383 -6.871 -20.141 1 98.5 184 GLY A C 1
ATOM 1346 O O . GLY A 1 184 ? 2.754 -7.945 -20.625 1 98.5 184 GLY A O 1
ATOM 1347 N N . VAL A 1 185 ? 3.141 -6.117 -19.391 1 98.69 185 VAL A N 1
ATOM 1348 C CA . VAL A 1 185 ? 4.453 -6.559 -18.938 1 98.69 185 VAL A CA 1
ATOM 1349 C C . VAL A 1 185 ? 4.488 -6.555 -17.406 1 98.69 185 VAL A C 1
ATOM 1351 O O . VAL A 1 185 ? 4.094 -5.57 -16.766 1 98.69 185 VAL A O 1
ATOM 1354 N N . ASP A 1 186 ? 4.93 -7.645 -16.828 1 98.38 186 ASP A N 1
ATOM 1355 C CA . ASP A 1 186 ? 5.012 -7.785 -15.367 1 98.38 186 ASP A CA 1
ATOM 1356 C C . ASP A 1 186 ? 6.234 -7.059 -14.812 1 98.38 186 ASP A C 1
ATOM 1358 O O . ASP A 1 186 ? 7.117 -6.648 -15.57 1 98.38 186 ASP A O 1
ATOM 1362 N N . GLY A 1 187 ? 6.246 -6.949 -13.516 1 97.75 187 GLY A N 1
ATOM 1363 C CA . GLY A 1 187 ? 7.379 -6.328 -12.852 1 97.75 187 GLY A CA 1
ATOM 1364 C C . GLY A 1 187 ? 8.695 -7.031 -13.125 1 97.75 187 GLY A C 1
ATOM 1365 O O . GLY A 1 187 ? 9.75 -6.398 -13.141 1 97.75 187 GLY A O 1
ATOM 1366 N N . CYS A 1 188 ? 8.586 -8.344 -13.398 1 98.5 188 CYS A N 1
ATOM 1367 C CA . CYS A 1 188 ? 9.797 -9.117 -13.664 1 98.5 188 CYS A CA 1
ATOM 1368 C C . CYS A 1 188 ? 10.086 -9.195 -15.156 1 98.5 188 CYS A C 1
ATOM 1370 O O . CYS A 1 188 ? 10.938 -9.961 -15.586 1 98.5 188 CYS A O 1
ATOM 1372 N N . SER A 1 189 ? 9.297 -8.555 -15.984 1 98.69 189 SER A N 1
ATOM 1373 C CA . SER A 1 189 ? 9.594 -8.203 -17.375 1 98.69 189 SER A CA 1
ATOM 1374 C C . SER A 1 189 ? 9.031 -9.234 -18.344 1 98.69 189 SER A C 1
ATOM 1376 O O . SER A 1 189 ? 9.227 -9.125 -19.547 1 98.69 189 SER A O 1
ATOM 1378 N N . ILE A 1 190 ? 8.297 -10.242 -17.859 1 98.81 190 ILE A N 1
ATOM 1379 C CA . ILE A 1 190 ? 7.68 -11.188 -18.781 1 98.81 190 ILE A CA 1
ATOM 1380 C C . ILE A 1 190 ? 6.27 -10.711 -19.141 1 98.81 190 ILE A C 1
ATOM 1382 O O . ILE A 1 190 ? 5.699 -9.875 -18.438 1 98.81 190 ILE A O 1
ATOM 1386 N N . PRO A 1 191 ? 5.691 -11.305 -20.203 1 98.69 191 PRO A N 1
ATOM 1387 C CA . PRO A 1 191 ? 4.305 -10.977 -20.547 1 98.69 191 PRO A CA 1
ATOM 1388 C C . PRO A 1 191 ? 3.311 -11.461 -19.484 1 98.69 191 PRO A C 1
ATOM 1390 O O . PRO A 1 191 ? 3.516 -12.516 -18.875 1 98.69 191 PRO A O 1
ATOM 1393 N N . THR A 1 192 ? 2.391 -10.703 -19.266 1 98.69 192 THR A N 1
ATOM 1394 C CA . THR A 1 192 ? 1.198 -11.07 -18.5 1 98.69 192 THR A CA 1
ATOM 1395 C C . THR A 1 192 ? -0.065 -10.781 -19.312 1 98.69 192 THR A C 1
ATOM 1397 O O . THR A 1 192 ? -0.094 -9.844 -20.109 1 98.69 192 THR A O 1
ATOM 1400 N N . TYR A 1 193 ? -1.13 -11.555 -19.125 1 98.69 193 TYR A N 1
ATOM 1401 C CA . TYR A 1 193 ? -2.307 -11.469 -19.984 1 98.69 193 TYR A CA 1
ATOM 1402 C C . TYR A 1 193 ? -3.576 -11.312 -19.156 1 98.69 193 TYR A C 1
ATOM 1404 O O . TYR A 1 193 ? -3.773 -12.023 -18.172 1 98.69 193 TYR A O 1
ATOM 1412 N N . ALA A 1 194 ? -4.371 -10.352 -19.578 1 98.69 194 ALA A N 1
ATOM 1413 C CA . ALA A 1 194 ? -5.703 -10.258 -18.984 1 98.69 194 ALA A CA 1
ATOM 1414 C C . ALA A 1 194 ? -6.594 -11.406 -19.469 1 98.69 194 ALA A C 1
ATOM 1416 O O . ALA A 1 194 ? -6.637 -11.703 -20.656 1 98.69 194 ALA A O 1
ATOM 1417 N N . LEU A 1 195 ? -7.234 -12.07 -18.562 1 98 195 LEU A N 1
ATOM 1418 C CA . LEU A 1 195 ? -8.148 -13.164 -18.875 1 98 195 LEU A CA 1
ATOM 1419 C C . LEU A 1 195 ? -9.297 -13.219 -17.875 1 98 195 LEU A C 1
ATOM 1421 O O . LEU A 1 195 ? -9.258 -12.539 -16.844 1 98 195 LEU A O 1
ATOM 1425 N N . SER A 1 196 ? -10.305 -13.969 -18.219 1 97.44 196 SER A N 1
ATOM 1426 C CA . SER A 1 196 ? -11.492 -14.031 -17.375 1 97.44 196 SER A CA 1
ATOM 1427 C C . SER A 1 196 ? -11.164 -14.641 -16.016 1 97.44 196 SER A C 1
ATOM 1429 O O . SER A 1 196 ? -10.461 -15.648 -15.93 1 97.44 196 SER A O 1
ATOM 1431 N N . MET A 1 197 ? -11.672 -14.023 -14.992 1 97.5 197 MET A N 1
ATOM 1432 C CA . MET A 1 197 ? -11.453 -14.523 -13.641 1 97.5 197 MET A CA 1
ATOM 1433 C C . MET A 1 197 ? -12.008 -15.938 -13.484 1 97.5 197 MET A C 1
ATOM 1435 O O . MET A 1 197 ? -11.391 -16.781 -12.828 1 97.5 197 MET A O 1
ATOM 1439 N N . ARG A 1 198 ? -13.148 -16.172 -14.062 1 98 198 ARG A N 1
ATOM 1440 C CA . ARG A 1 198 ? -13.742 -17.5 -14.008 1 98 198 ARG A CA 1
ATOM 1441 C C . ARG A 1 198 ? -12.844 -18.531 -14.68 1 98 198 ARG A C 1
ATOM 1443 O O . ARG A 1 198 ? -12.68 -19.641 -14.172 1 98 198 ARG A O 1
ATOM 1450 N N . GLY A 1 199 ? -12.336 -18.156 -15.867 1 98.38 199 GLY A N 1
ATOM 1451 C CA . GLY A 1 199 ? -11.398 -19.031 -16.547 1 98.38 199 GLY A CA 1
ATOM 1452 C C . GLY A 1 199 ? -10.164 -19.328 -15.719 1 98.38 199 GLY A C 1
ATOM 1453 O O . GLY A 1 199 ? -9.688 -20.469 -15.695 1 98.38 199 GLY A O 1
ATOM 1454 N N . LEU A 1 200 ? -9.68 -18.344 -15.055 1 98.81 200 LEU A N 1
ATOM 1455 C CA . LEU A 1 200 ? -8.516 -18.5 -14.195 1 98.81 200 LEU A CA 1
ATOM 1456 C C . LEU A 1 200 ? -8.805 -19.484 -13.062 1 98.81 200 LEU A C 1
ATOM 1458 O O . LEU A 1 200 ? -8.023 -20.406 -12.82 1 98.81 200 LEU A O 1
ATOM 1462 N N . ALA A 1 201 ? -9.922 -19.297 -12.391 1 98.88 201 ALA A N 1
ATOM 1463 C CA . ALA A 1 201 ? -10.336 -20.203 -11.328 1 98.88 201 ALA A CA 1
ATOM 1464 C C . ALA A 1 201 ? -10.484 -21.625 -11.859 1 98.88 201 ALA A C 1
ATOM 1466 O O . ALA A 1 201 ? -10.031 -22.594 -11.227 1 98.88 201 ALA A O 1
ATOM 1467 N N . HIS A 1 202 ? -11.062 -21.734 -13.008 1 98.88 202 HIS A N 1
ATOM 1468 C CA . HIS A 1 202 ? -11.281 -23.047 -13.602 1 98.88 202 HIS A CA 1
ATOM 1469 C C . HIS A 1 202 ? -9.953 -23.719 -13.953 1 98.88 202 HIS A C 1
ATOM 1471 O O . HIS A 1 202 ? -9.797 -24.938 -13.758 1 98.88 202 HIS A O 1
ATOM 1477 N N . GLY A 1 203 ? -9.047 -22.969 -14.492 1 98.88 203 GLY A N 1
ATOM 1478 C CA . GLY A 1 203 ? -7.719 -23.5 -14.734 1 98.88 203 GLY A CA 1
ATOM 1479 C C . GLY A 1 203 ? -7.102 -24.141 -13.5 1 98.88 203 GLY A C 1
ATOM 1480 O O . GLY A 1 203 ? -6.555 -25.234 -13.57 1 98.88 203 GLY A O 1
ATOM 1481 N N . PHE A 1 204 ? -7.254 -23.516 -12.383 1 98.94 204 PHE A N 1
ATOM 1482 C CA . PHE A 1 204 ? -6.676 -24.031 -11.156 1 98.94 204 PHE A CA 1
ATOM 1483 C C . PHE A 1 204 ? -7.465 -25.234 -10.648 1 98.94 204 PHE A C 1
ATOM 1485 O O . PHE A 1 204 ? -6.891 -26.172 -10.094 1 98.94 204 PHE A O 1
ATOM 1492 N N . ALA A 1 205 ? -8.773 -25.203 -10.836 1 98.88 205 ALA A N 1
ATOM 1493 C CA . ALA A 1 205 ? -9.578 -26.375 -10.484 1 98.88 205 ALA A CA 1
ATOM 1494 C C . ALA A 1 205 ? -9.148 -27.594 -11.289 1 98.88 205 ALA A C 1
ATOM 1496 O O . ALA A 1 205 ? -9.031 -28.688 -10.75 1 98.88 205 ALA A O 1
ATOM 1497 N N . ARG A 1 206 ? -8.898 -27.359 -12.57 1 98.81 206 ARG A N 1
ATOM 1498 C CA . ARG A 1 206 ? -8.445 -28.438 -13.445 1 98.81 206 ARG A CA 1
ATOM 1499 C C . ARG A 1 206 ? -7.066 -28.938 -13.031 1 98.81 206 ARG A C 1
ATOM 1501 O O . ARG A 1 206 ? -6.82 -30.141 -13.008 1 98.81 206 ARG A O 1
ATOM 1508 N N . MET A 1 207 ? -6.18 -28.031 -12.703 1 98.81 207 MET A N 1
ATOM 1509 C CA . MET A 1 207 ? -4.855 -28.422 -12.234 1 98.81 207 MET A CA 1
ATOM 1510 C C . MET A 1 207 ? -4.945 -29.25 -10.961 1 98.81 207 MET A C 1
ATOM 1512 O O . MET A 1 207 ? -4.207 -30.234 -10.789 1 98.81 207 MET A O 1
ATOM 1516 N N . ALA A 1 208 ? -5.852 -28.875 -10.109 1 97.75 208 ALA A N 1
ATOM 1517 C CA . ALA A 1 208 ? -5.988 -29.531 -8.812 1 97.75 208 ALA A CA 1
ATOM 1518 C C . ALA A 1 208 ? -6.645 -30.891 -8.961 1 97.75 208 ALA A C 1
ATOM 1520 O O . ALA A 1 208 ? -6.312 -31.828 -8.234 1 97.75 208 ALA A O 1
ATOM 1521 N N . SER A 1 209 ? -7.57 -31.062 -9.922 1 97.81 209 SER A N 1
ATOM 1522 C CA . SER A 1 209 ? -8.398 -32.25 -10 1 97.81 209 SER A CA 1
ATOM 1523 C C . SER A 1 209 ? -7.941 -33.188 -11.133 1 97.81 209 SER A C 1
ATOM 1525 O O . SER A 1 209 ? -8.242 -34.375 -11.125 1 97.81 209 SER A O 1
ATOM 1527 N N . GLY A 1 210 ? -7.375 -32.594 -12.133 1 98.12 210 GLY A N 1
ATOM 1528 C CA . GLY A 1 210 ? -7 -33.344 -13.328 1 98.12 210 GLY A CA 1
ATOM 1529 C C . GLY A 1 210 ? -8.117 -33.438 -14.352 1 98.12 210 GLY A C 1
ATOM 1530 O O . GLY A 1 210 ? -7.906 -33.906 -15.469 1 98.12 210 GLY A O 1
ATOM 1531 N N . VAL A 1 211 ? -9.227 -32.906 -14.039 1 98.06 211 VAL A N 1
ATOM 1532 C CA . VAL A 1 211 ? -10.398 -33 -14.898 1 98.06 211 VAL A CA 1
ATOM 1533 C C . VAL A 1 211 ? -10.133 -32.312 -16.234 1 98.06 211 VAL A C 1
ATOM 1535 O O . VAL A 1 211 ? -9.703 -31.141 -16.25 1 98.06 211 VAL A O 1
ATOM 1538 N N . GLY A 1 212 ? -10.352 -33.062 -17.297 1 97.69 212 GLY A N 1
ATOM 1539 C CA . GLY A 1 212 ? -10.266 -32.469 -18.625 1 97.69 212 GLY A CA 1
ATOM 1540 C C . GLY A 1 212 ? -8.836 -32.312 -19.109 1 97.69 212 GLY A C 1
ATOM 1541 O O . GLY A 1 212 ? -8.602 -31.781 -20.203 1 97.69 212 GLY A O 1
ATOM 1542 N N . LEU A 1 213 ? -7.895 -32.719 -18.359 1 98.25 213 LEU A N 1
ATOM 1543 C CA . LEU A 1 213 ? -6.496 -32.594 -18.766 1 98.25 213 LEU A CA 1
ATOM 1544 C C . LEU A 1 213 ? -5.945 -33.938 -19.266 1 98.25 213 LEU A C 1
ATOM 1546 O O . LEU A 1 213 ? -6.359 -35 -18.781 1 98.25 213 LEU A O 1
ATOM 1550 N N . GLY A 1 214 ? -5.098 -33.844 -20.234 1 97.69 214 GLY A N 1
ATOM 1551 C CA . GLY A 1 214 ? -4.32 -35 -20.562 1 97.69 214 GLY A CA 1
ATOM 1552 C C . GLY A 1 214 ? -3.521 -35.562 -19.391 1 97.69 214 GLY A C 1
ATOM 1553 O O . GLY A 1 214 ? -3.178 -34.812 -18.469 1 97.69 214 GLY A O 1
ATOM 1554 N N . ALA A 1 215 ? -3.096 -36.781 -19.406 1 97.69 215 ALA A N 1
ATOM 1555 C CA . ALA A 1 215 ? -2.455 -37.469 -18.297 1 97.69 215 ALA A CA 1
ATOM 1556 C C . ALA A 1 215 ? -1.16 -36.781 -17.891 1 97.69 215 ALA A C 1
ATOM 1558 O O . ALA A 1 215 ? -0.886 -36.594 -16.703 1 97.69 215 ALA A O 1
ATOM 1559 N N . GLU A 1 216 ? -0.354 -36.375 -18.828 1 97.12 216 GLU A N 1
ATOM 1560 C CA . GLU A 1 216 ? 0.927 -35.719 -18.547 1 97.12 216 GLU A CA 1
ATOM 1561 C C . GLU A 1 216 ? 0.732 -34.375 -17.844 1 97.12 216 GLU A C 1
ATOM 1563 O O . GLU A 1 216 ? 1.365 -34.094 -16.828 1 97.12 216 GLU A O 1
ATOM 1568 N N . ARG A 1 217 ? -0.195 -33.594 -18.359 1 98.12 217 ARG A N 1
ATOM 1569 C CA . ARG A 1 217 ? -0.479 -32.281 -17.766 1 98.12 217 ARG A CA 1
ATOM 1570 C C . ARG A 1 217 ? -1.102 -32.438 -16.391 1 98.12 217 ARG A C 1
ATOM 1572 O O . ARG A 1 217 ? -0.799 -31.656 -15.477 1 98.12 217 ARG A O 1
ATOM 1579 N N . ALA A 1 218 ? -1.943 -33.375 -16.234 1 98.56 218 ALA A N 1
ATOM 1580 C CA . ALA A 1 218 ? -2.549 -33.625 -14.922 1 98.56 218 ALA A CA 1
ATOM 1581 C C . ALA A 1 218 ? -1.488 -34 -13.883 1 98.56 218 ALA A C 1
ATOM 1583 O O . ALA A 1 218 ? -1.505 -33.469 -12.766 1 98.56 218 ALA A O 1
ATOM 1584 N N . ARG A 1 219 ? -0.598 -34.875 -14.289 1 98.38 219 ARG A N 1
ATOM 1585 C CA . ARG A 1 219 ? 0.471 -35.281 -13.383 1 98.38 219 ARG A CA 1
ATOM 1586 C C . ARG A 1 219 ? 1.382 -34.125 -13.039 1 98.38 219 ARG A C 1
ATOM 1588 O O . ARG A 1 219 ? 1.761 -33.938 -11.883 1 98.38 219 ARG A O 1
ATOM 1595 N N . ALA A 1 220 ? 1.769 -33.344 -14 1 98.81 220 ALA A N 1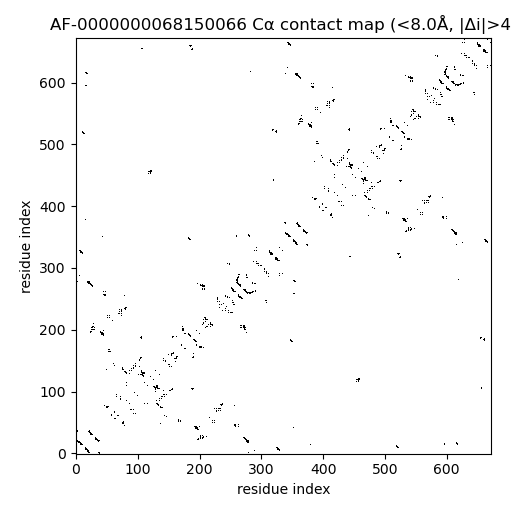
ATOM 1596 C CA . ALA A 1 220 ? 2.625 -32.188 -13.789 1 98.81 220 ALA A CA 1
ATOM 1597 C C . ALA A 1 220 ? 1.945 -31.156 -12.883 1 98.81 220 ALA A C 1
ATOM 1599 O O . ALA A 1 220 ? 2.578 -30.594 -11.992 1 98.81 220 ALA A O 1
ATOM 1600 N N . SER A 1 221 ? 0.643 -30.938 -13.172 1 98.81 221 SER A N 1
ATOM 1601 C CA . SER A 1 221 ? -0.131 -30 -12.375 1 98.81 221 SER A CA 1
ATOM 1602 C C . SER A 1 221 ? -0.178 -30.438 -10.906 1 98.81 221 SER A C 1
ATOM 1604 O O . SER A 1 221 ? 0.087 -29.625 -10.008 1 98.81 221 SER A O 1
ATOM 1606 N N . LYS A 1 222 ? -0.455 -31.641 -10.734 1 98.56 222 LYS A N 1
ATOM 1607 C CA . LYS A 1 222 ? -0.513 -32.188 -9.383 1 98.56 222 LYS A CA 1
ATOM 1608 C C . LYS A 1 222 ? 0.835 -32.062 -8.68 1 98.56 222 LYS A C 1
ATOM 1610 O O . LYS A 1 222 ? 0.899 -31.672 -7.516 1 98.56 222 LYS A O 1
ATOM 1615 N N . ARG A 1 223 ? 1.862 -32.406 -9.344 1 98.75 223 ARG A N 1
ATOM 1616 C CA . ARG A 1 223 ? 3.211 -32.344 -8.789 1 98.75 223 ARG A CA 1
ATOM 1617 C C . ARG A 1 223 ? 3.559 -30.922 -8.359 1 98.75 223 ARG A C 1
ATOM 1619 O O . ARG A 1 223 ? 4.098 -30.703 -7.266 1 98.75 223 ARG A O 1
ATOM 1626 N N . LEU A 1 224 ? 3.223 -29.938 -9.148 1 98.75 224 LEU A N 1
ATOM 1627 C CA . LEU A 1 224 ? 3.516 -28.547 -8.836 1 98.75 224 LEU A CA 1
ATOM 1628 C C . LEU A 1 224 ? 2.709 -28.078 -7.633 1 98.75 224 LEU A C 1
ATOM 1630 O O . LEU A 1 224 ? 3.256 -27.453 -6.715 1 98.75 224 LEU A O 1
ATOM 1634 N N . ILE A 1 225 ? 1.424 -28.359 -7.648 1 98.81 225 ILE A N 1
ATOM 1635 C CA . ILE A 1 225 ? 0.537 -27.938 -6.57 1 98.81 225 ILE A CA 1
ATOM 1636 C C . ILE A 1 225 ? 0.983 -28.578 -5.254 1 98.81 225 ILE A C 1
ATOM 1638 O O . ILE A 1 225 ? 1.106 -27.891 -4.238 1 98.81 225 ILE A O 1
ATOM 1642 N N . GLU A 1 226 ? 1.314 -29.828 -5.309 1 98.75 226 GLU A N 1
ATOM 1643 C CA . GLU A 1 226 ? 1.758 -30.547 -4.117 1 98.75 226 GLU A CA 1
ATOM 1644 C C . GLU A 1 226 ? 3.096 -30 -3.613 1 98.75 226 GLU A C 1
ATOM 1646 O O . GLU A 1 226 ? 3.307 -29.875 -2.406 1 98.75 226 GLU A O 1
ATOM 1651 N N . ALA A 1 227 ? 3.984 -29.703 -4.496 1 98.94 227 ALA A N 1
ATOM 1652 C CA . ALA A 1 227 ? 5.281 -29.141 -4.117 1 98.94 227 ALA A CA 1
ATOM 1653 C C . ALA A 1 227 ? 5.109 -27.812 -3.385 1 98.94 227 ALA A C 1
ATOM 1655 O O . ALA A 1 227 ? 5.758 -27.578 -2.363 1 98.94 227 ALA A O 1
ATOM 1656 N N . CYS A 1 228 ? 4.223 -26.984 -3.92 1 98.94 228 CYS A N 1
ATOM 1657 C CA . CYS A 1 228 ? 3.967 -25.688 -3.293 1 98.94 228 CYS A CA 1
ATOM 1658 C C . CYS A 1 228 ? 3.377 -25.875 -1.898 1 98.94 228 CYS A C 1
ATOM 1660 O O . CYS A 1 228 ? 3.785 -25.188 -0.955 1 98.94 228 CYS A O 1
ATOM 1662 N N . MET A 1 229 ? 2.455 -26.797 -1.772 1 98.94 229 MET A N 1
ATOM 1663 C CA . MET A 1 229 ? 1.825 -27.047 -0.478 1 98.94 229 MET A CA 1
ATOM 1664 C C . MET A 1 229 ? 2.824 -27.625 0.513 1 98.94 229 MET A C 1
ATOM 1666 O O . MET A 1 229 ? 2.754 -27.359 1.711 1 98.94 229 MET A O 1
ATOM 1670 N N . ALA A 1 230 ? 3.773 -28.359 0.007 1 98.88 230 ALA A N 1
ATOM 1671 C CA . ALA A 1 230 ? 4.777 -29 0.852 1 98.88 230 ALA A CA 1
ATOM 1672 C C . ALA A 1 230 ? 5.832 -27.984 1.307 1 98.88 230 ALA A C 1
ATOM 1674 O O . ALA A 1 230 ? 6.395 -28.125 2.396 1 98.88 230 ALA A O 1
ATOM 1675 N N . GLU A 1 231 ? 6.145 -27.016 0.493 1 98.88 231 GLU A N 1
ATOM 1676 C CA . GLU A 1 231 ? 7.242 -26.078 0.755 1 98.88 231 GLU A CA 1
ATOM 1677 C C . GLU A 1 231 ? 6.781 -24.625 0.627 1 98.88 231 GLU A C 1
ATOM 1679 O O . GLU A 1 231 ? 7.34 -23.859 -0.157 1 98.88 231 GLU A O 1
ATOM 1684 N N . PRO A 1 232 ? 5.793 -24.234 1.477 1 98.88 232 PRO A N 1
ATOM 1685 C CA . PRO A 1 232 ? 5.184 -22.922 1.311 1 98.88 232 PRO A CA 1
ATOM 1686 C C . PRO A 1 232 ? 6.172 -21.781 1.562 1 98.88 232 PRO A C 1
ATOM 1688 O O . PRO A 1 232 ? 6.031 -20.688 0.987 1 98.88 232 PRO A O 1
ATOM 1691 N N . PHE A 1 233 ? 7.25 -22.016 2.369 1 98.88 233 PHE A N 1
ATOM 1692 C CA . PHE A 1 233 ? 8.297 -21.016 2.572 1 98.88 233 PHE A CA 1
ATOM 1693 C C . PHE A 1 233 ? 8.93 -20.625 1.246 1 98.88 233 PHE A C 1
ATOM 1695 O O . PHE A 1 233 ? 9.219 -19.453 1.013 1 98.88 233 PHE A O 1
ATOM 1702 N N . PHE A 1 234 ? 9.125 -21.484 0.373 1 98.94 234 PHE A N 1
ATOM 1703 C CA . PHE A 1 234 ? 9.797 -21.234 -0.894 1 98.94 234 PHE A CA 1
ATOM 1704 C C . PHE A 1 234 ? 8.844 -20.594 -1.896 1 98.94 234 PHE A C 1
ATOM 1706 O O . PHE A 1 234 ? 9.273 -20.062 -2.918 1 98.94 234 PHE A O 1
ATOM 1713 N N . VAL A 1 235 ? 7.531 -20.672 -1.601 1 98.94 235 VAL A N 1
ATOM 1714 C CA . VAL A 1 235 ? 6.555 -20 -2.455 1 98.94 235 VAL A CA 1
ATOM 1715 C C . VAL A 1 235 ? 6.531 -18.516 -2.145 1 98.94 235 VAL A C 1
ATOM 1717 O O . VAL A 1 235 ? 6.469 -17.688 -3.057 1 98.94 235 VAL A O 1
ATOM 1720 N N . ALA A 1 236 ? 6.648 -18.109 -0.83 1 98.88 236 ALA A N 1
ATOM 1721 C CA . ALA A 1 236 ? 6.383 -16.703 -0.515 1 98.88 236 ALA A CA 1
ATOM 1722 C C . ALA A 1 236 ? 7.414 -16.156 0.464 1 98.88 236 ALA A C 1
ATOM 1724 O O . ALA A 1 236 ? 7.922 -15.047 0.282 1 98.88 236 ALA A O 1
ATOM 1725 N N . GLY A 1 237 ? 7.754 -17 1.5 1 98.81 237 GLY A N 1
ATOM 1726 C CA . GLY A 1 237 ? 8.656 -16.516 2.535 1 98.81 237 GLY A CA 1
ATOM 1727 C C . GLY A 1 237 ? 8.031 -16.516 3.916 1 98.81 237 GLY A C 1
ATOM 1728 O O . GLY A 1 237 ? 6.863 -16.859 4.074 1 98.81 237 GLY A O 1
ATOM 1729 N N . THR A 1 238 ? 8.805 -16.094 4.906 1 98.5 238 THR A N 1
ATOM 1730 C CA . THR A 1 238 ? 8.438 -16.125 6.316 1 98.5 238 THR A CA 1
ATOM 1731 C C . THR A 1 238 ? 7.266 -15.18 6.59 1 98.5 238 THR A C 1
ATOM 1733 O O . THR A 1 238 ? 7.324 -13.992 6.246 1 98.5 238 THR A O 1
ATOM 1736 N N . LYS A 1 239 ? 6.18 -15.711 7.09 1 97 239 LYS A N 1
ATOM 1737 C CA . LYS A 1 239 ? 5.008 -15.016 7.617 1 97 239 LYS A CA 1
ATOM 1738 C C . LYS A 1 239 ? 4.18 -14.398 6.496 1 97 239 LYS A C 1
ATOM 1740 O O . LYS A 1 239 ? 3.227 -13.664 6.75 1 97 239 LYS A O 1
ATOM 1745 N N . ARG A 1 240 ? 4.578 -14.688 5.23 1 98.56 240 ARG A N 1
ATOM 1746 C CA . ARG A 1 240 ? 3.779 -14.211 4.102 1 98.56 240 ARG A CA 1
ATOM 1747 C C . ARG A 1 240 ? 2.438 -14.938 4.039 1 98.56 240 ARG A C 1
ATOM 1749 O O . ARG A 1 240 ? 2.301 -16.047 4.547 1 98.56 240 ARG A O 1
ATOM 1756 N N . ALA A 1 241 ? 1.449 -14.344 3.443 1 98.62 241 ALA A N 1
ATOM 1757 C CA . ALA A 1 241 ? 0.076 -14.844 3.43 1 98.62 241 ALA A CA 1
ATOM 1758 C C . ALA A 1 241 ? 0.007 -16.234 2.822 1 98.62 241 ALA A C 1
ATOM 1760 O O . ALA A 1 241 ? -0.627 -17.141 3.385 1 98.62 241 ALA A O 1
ATOM 1761 N N . CYS A 1 242 ? 0.65 -16.453 1.662 1 98.88 242 CYS A N 1
ATOM 1762 C CA . CYS A 1 242 ? 0.624 -17.766 1.025 1 98.88 242 CYS A CA 1
ATOM 1763 C C . CYS A 1 242 ? 1.169 -18.844 1.962 1 98.88 242 CYS A C 1
ATOM 1765 O O . CYS A 1 242 ? 0.599 -19.922 2.066 1 98.88 242 CYS A O 1
ATOM 1767 N N . THR A 1 243 ? 2.307 -18.5 2.658 1 98.88 243 THR A N 1
ATOM 1768 C CA . THR A 1 243 ? 2.91 -19.438 3.607 1 98.88 243 THR A CA 1
ATOM 1769 C C . THR A 1 243 ? 1.942 -19.75 4.746 1 98.88 243 THR A C 1
ATOM 1771 O O . THR A 1 243 ? 1.695 -20.922 5.051 1 98.88 243 THR A O 1
ATOM 1774 N N . ARG A 1 244 ? 1.294 -18.75 5.312 1 98.88 244 ARG A N 1
ATOM 1775 C CA . ARG A 1 244 ? 0.376 -18.922 6.434 1 98.88 244 ARG A CA 1
ATOM 1776 C C . ARG A 1 244 ? -0.836 -19.75 6.016 1 98.88 244 ARG A C 1
ATOM 1778 O O . ARG A 1 244 ? -1.236 -20.672 6.73 1 98.88 244 ARG A O 1
ATOM 1785 N N . LEU A 1 245 ? -1.376 -19.438 4.867 1 98.94 245 LEU A N 1
ATOM 1786 C CA . LEU A 1 245 ? -2.574 -20.125 4.395 1 98.94 245 LEU A CA 1
ATOM 1787 C C . LEU A 1 245 ? -2.297 -21.609 4.16 1 98.94 245 LEU A C 1
ATOM 1789 O O . LEU A 1 245 ? -3.059 -22.469 4.609 1 98.94 245 LEU A O 1
ATOM 1793 N N . MET A 1 246 ? -1.2 -21.938 3.5 1 98.94 246 MET A N 1
ATOM 1794 C CA . MET A 1 246 ? -0.895 -23.328 3.176 1 98.94 246 MET A CA 1
ATOM 1795 C C . MET A 1 246 ? -0.516 -24.094 4.43 1 98.94 246 MET A C 1
ATOM 1797 O O . MET A 1 246 ? -0.808 -25.297 4.539 1 98.94 246 MET A O 1
ATOM 1801 N N . LYS A 1 247 ? 0.076 -23.391 5.457 1 98.81 247 LYS A N 1
ATOM 1802 C CA . LYS A 1 247 ? 0.421 -24.047 6.719 1 98.81 247 LYS A CA 1
ATOM 1803 C C . LYS A 1 247 ? -0.82 -24.266 7.574 1 98.81 247 LYS A C 1
ATOM 1805 O O . LYS A 1 247 ? -0.812 -25.109 8.477 1 98.81 247 LYS A O 1
ATOM 1810 N N . THR A 1 248 ? -1.862 -23.547 7.352 1 98.75 248 THR A N 1
ATOM 1811 C CA . THR A 1 248 ? -3.102 -23.672 8.109 1 98.75 248 THR A CA 1
ATOM 1812 C C . THR A 1 248 ? -3.748 -25.031 7.848 1 98.75 248 THR A C 1
ATOM 1814 O O . THR A 1 248 ? -4.359 -25.625 8.742 1 98.75 248 THR A O 1
ATOM 1817 N N . ALA A 1 249 ? -3.646 -25.531 6.586 1 98.44 249 ALA A N 1
ATOM 1818 C CA . ALA A 1 249 ? -4.137 -26.844 6.195 1 98.44 249 ALA A CA 1
ATOM 1819 C C . ALA A 1 249 ? -3.152 -27.547 5.262 1 98.44 249 ALA A C 1
ATOM 1821 O O . ALA A 1 249 ? -3.398 -27.656 4.059 1 98.44 249 ALA A O 1
ATOM 1822 N N . PRO A 1 250 ? -2.088 -28.141 5.871 1 98.19 250 PRO A N 1
ATOM 1823 C CA . PRO A 1 250 ? -1.028 -28.719 5.043 1 98.19 250 PRO A CA 1
ATOM 1824 C C . PRO A 1 250 ? -1.554 -29.766 4.07 1 98.19 250 PRO A C 1
ATOM 1826 O O . PRO A 1 250 ? -2.287 -30.688 4.473 1 98.19 250 PRO A O 1
ATOM 1829 N N . GLY A 1 251 ? -1.264 -29.531 2.83 1 98.31 251 GLY A N 1
ATOM 1830 C CA . GLY A 1 251 ? -1.631 -30.469 1.787 1 98.31 251 GLY A CA 1
ATOM 1831 C C . GLY A 1 251 ? -3.055 -30.297 1.297 1 98.31 251 GLY A C 1
ATOM 1832 O O . GLY A 1 251 ? -3.48 -30.969 0.353 1 98.31 251 GLY A O 1
ATOM 1833 N N . ARG A 1 252 ? -3.736 -29.312 1.856 1 98.56 252 ARG A N 1
ATOM 1834 C CA . ARG A 1 252 ? -5.152 -29.203 1.527 1 98.56 252 ARG A CA 1
ATOM 1835 C C . ARG A 1 252 ? -5.465 -27.859 0.889 1 98.56 252 ARG A C 1
ATOM 1837 O O . ARG A 1 252 ? -6.48 -27.703 0.212 1 98.56 252 ARG A O 1
ATOM 1844 N N . ILE A 1 253 ? -4.582 -26.875 1.158 1 98.88 253 ILE A N 1
ATOM 1845 C CA . ILE A 1 253 ? -4.766 -25.547 0.588 1 98.88 253 ILE A CA 1
ATOM 1846 C C . ILE A 1 253 ? -3.539 -25.172 -0.239 1 98.88 253 ILE A C 1
ATOM 1848 O O . ILE A 1 253 ? -2.414 -25.172 0.268 1 98.88 253 ILE A O 1
ATOM 1852 N N . PHE A 1 254 ? -3.729 -24.922 -1.46 1 98.94 254 PHE A N 1
ATOM 1853 C CA . PHE A 1 254 ? -2.783 -24.203 -2.303 1 98.94 254 PHE A CA 1
ATOM 1854 C C . PHE A 1 254 ? -3.188 -22.734 -2.434 1 98.94 254 PHE A C 1
ATOM 1856 O O . PHE A 1 254 ? -4.355 -22.438 -2.672 1 98.94 254 PHE A O 1
ATOM 1863 N N . ALA A 1 255 ? -2.309 -21.781 -2.24 1 98.88 255 ALA A N 1
ATOM 1864 C CA . ALA A 1 255 ? -2.607 -20.359 -2.348 1 98.88 255 ALA A CA 1
ATOM 1865 C C . ALA A 1 255 ? -1.439 -19.609 -2.975 1 98.88 255 ALA A C 1
ATOM 1867 O O . ALA A 1 255 ? -0.277 -19.875 -2.66 1 98.88 255 ALA A O 1
ATOM 1868 N N . LYS A 1 256 ? -1.758 -18.703 -3.822 1 98.94 256 LYS A N 1
ATOM 1869 C CA . LYS A 1 256 ? -0.739 -17.922 -4.508 1 98.94 256 LYS A CA 1
ATOM 1870 C C . LYS A 1 256 ? -1.222 -16.5 -4.754 1 98.94 256 LYS A C 1
ATOM 1872 O O . LYS A 1 256 ? -2.262 -16.281 -5.383 1 98.94 256 LYS A O 1
ATOM 1877 N N . THR A 1 257 ? -0.438 -15.562 -4.289 1 98.81 257 THR A N 1
ATOM 1878 C CA . THR A 1 257 ? -0.757 -14.148 -4.441 1 98.81 257 THR A CA 1
ATOM 1879 C C . THR A 1 257 ? -0.277 -13.625 -5.793 1 98.81 257 THR A C 1
ATOM 1881 O O . THR A 1 257 ? 0.679 -14.156 -6.363 1 98.81 257 THR A O 1
ATOM 1884 N N . GLY A 1 258 ? -0.91 -12.641 -6.297 1 98.75 258 GLY A N 1
ATOM 1885 C CA . GLY A 1 258 ? -0.487 -11.797 -7.402 1 98.75 258 GLY A CA 1
ATOM 1886 C C . GLY A 1 258 ? -0.554 -10.312 -7.078 1 98.75 258 GLY A C 1
ATOM 1887 O O . GLY A 1 258 ? -1.351 -9.891 -6.238 1 98.75 258 GLY A O 1
ATOM 1888 N N . ALA A 1 259 ? 0.297 -9.609 -7.719 1 98.56 259 ALA A N 1
ATOM 1889 C CA . ALA A 1 259 ? 0.298 -8.156 -7.531 1 98.56 259 ALA A CA 1
ATOM 1890 C C . ALA A 1 259 ? -1.07 -7.562 -7.852 1 98.56 259 ALA A C 1
ATOM 1892 O O . ALA A 1 259 ? -1.892 -8.203 -8.516 1 98.56 259 ALA A O 1
ATOM 1893 N N . GLU A 1 260 ? -1.321 -6.367 -7.312 1 98.56 260 GLU A N 1
ATOM 1894 C CA . GLU A 1 260 ? -2.518 -5.57 -7.562 1 98.56 260 GLU A CA 1
ATOM 1895 C C . GLU A 1 260 ? -3.773 -6.289 -7.082 1 98.56 260 GLU A C 1
ATOM 1897 O O . GLU A 1 260 ? -4.82 -6.219 -7.727 1 98.56 260 GLU A O 1
ATOM 1902 N N . GLY A 1 261 ? -3.688 -7.023 -6.023 1 98.69 261 GLY A N 1
ATOM 1903 C CA . GLY A 1 261 ? -4.832 -7.512 -5.273 1 98.69 261 GLY A CA 1
ATOM 1904 C C . GLY A 1 261 ? -5.426 -8.789 -5.844 1 98.69 261 GLY A C 1
ATOM 1905 O O . GLY A 1 261 ? -6.641 -8.984 -5.801 1 98.69 261 GLY A O 1
ATOM 1906 N N . VAL A 1 262 ? -4.582 -9.664 -6.457 1 98.81 262 VAL A N 1
ATOM 1907 C CA . VAL A 1 262 ? -5.066 -10.914 -7.027 1 98.81 262 VAL A CA 1
ATOM 1908 C C . VAL A 1 262 ? -4.645 -12.086 -6.141 1 98.81 262 VAL A C 1
ATOM 1910 O O . VAL A 1 262 ? -3.541 -12.086 -5.594 1 98.81 262 VAL A O 1
ATOM 1913 N N . PHE A 1 263 ? -5.508 -13.039 -6.016 1 98.75 263 PHE A N 1
ATOM 1914 C CA . PHE A 1 263 ? -5.172 -14.305 -5.375 1 98.75 263 PHE A CA 1
ATOM 1915 C C . PHE A 1 263 ? -5.809 -15.469 -6.121 1 98.75 263 PHE A C 1
ATOM 1917 O O . PHE A 1 263 ? -6.957 -15.383 -6.555 1 98.75 263 PHE A O 1
ATOM 1924 N N . CYS A 1 264 ? -5.117 -16.5 -6.246 1 98.88 264 CYS A N 1
ATOM 1925 C CA . CYS A 1 264 ? -5.656 -17.797 -6.641 1 98.88 264 CYS A CA 1
ATOM 1926 C C . CYS A 1 264 ? -5.418 -18.844 -5.559 1 98.88 264 CYS A C 1
ATOM 1928 O O . CYS A 1 264 ? -4.453 -18.75 -4.797 1 98.88 264 CYS A O 1
ATOM 1930 N N . ALA A 1 265 ? -6.316 -19.766 -5.48 1 98.94 265 ALA A N 1
ATOM 1931 C CA . ALA A 1 265 ? -6.191 -20.875 -4.547 1 98.94 265 ALA A CA 1
ATOM 1932 C C . ALA A 1 265 ? -6.863 -22.125 -5.098 1 98.94 265 ALA A C 1
ATOM 1934 O O . ALA A 1 265 ? -7.582 -22.078 -6.094 1 98.94 265 ALA A O 1
ATOM 1935 N N . ALA A 1 266 ? -6.504 -23.203 -4.539 1 98.94 266 ALA A N 1
ATOM 1936 C CA . ALA A 1 266 ? -7.137 -24.469 -4.855 1 98.94 266 ALA A CA 1
ATOM 1937 C C . ALA A 1 266 ? -7.27 -25.344 -3.611 1 98.94 266 ALA A C 1
ATOM 1939 O O . ALA A 1 266 ? -6.48 -25.219 -2.674 1 98.94 266 ALA A O 1
ATOM 1940 N N . ILE A 1 267 ? -8.273 -26.062 -3.564 1 98.88 267 ILE A N 1
ATOM 1941 C CA . ILE A 1 267 ? -8.5 -27.141 -2.596 1 98.88 267 ILE A CA 1
ATOM 1942 C C . ILE A 1 267 ? -8.539 -28.484 -3.311 1 98.88 267 ILE A C 1
ATOM 1944 O O . ILE A 1 267 ? -9.617 -28.953 -3.699 1 98.88 267 ILE A O 1
ATOM 1948 N N . PRO A 1 268 ? -7.383 -29.094 -3.379 1 98.5 268 PRO A N 1
ATOM 1949 C CA . PRO A 1 268 ? -7.266 -30.266 -4.254 1 98.5 268 PRO A CA 1
ATOM 1950 C C . PRO A 1 268 ? -8.242 -31.375 -3.883 1 98.5 268 PRO A C 1
ATOM 1952 O O . PRO A 1 268 ? -8.891 -31.953 -4.758 1 98.5 268 PRO A O 1
ATOM 1955 N N . GLU A 1 269 ? -8.422 -31.656 -2.625 1 97.81 269 GLU A N 1
ATOM 1956 C CA . GLU A 1 269 ? -9.258 -32.781 -2.199 1 97.81 269 GLU A CA 1
ATOM 1957 C C . GLU A 1 269 ? -10.711 -32.562 -2.598 1 97.81 269 GLU A C 1
ATOM 1959 O O . GLU A 1 269 ? -11.492 -33.5 -2.672 1 97.81 269 GLU A O 1
ATOM 1964 N N . LYS A 1 270 ? -11.047 -31.328 -2.889 1 97.81 270 LYS A N 1
ATOM 1965 C CA . LYS A 1 270 ? -12.422 -31 -3.248 1 97.81 270 LYS A CA 1
ATOM 1966 C C . LYS A 1 270 ? -12.539 -30.641 -4.723 1 97.81 270 LYS A C 1
ATOM 1968 O O . LYS A 1 270 ? -13.633 -30.391 -5.227 1 97.81 270 LYS A O 1
ATOM 1973 N N . GLY A 1 271 ? -11.398 -30.562 -5.43 1 98.44 271 GLY A N 1
ATOM 1974 C CA . GLY A 1 271 ? -11.375 -30.188 -6.836 1 98.44 271 GLY A CA 1
ATOM 1975 C C . GLY A 1 271 ? -11.828 -28.766 -7.082 1 98.44 271 GLY A C 1
ATOM 1976 O O . GLY A 1 271 ? -12.5 -28.484 -8.078 1 98.44 271 GLY A O 1
ATOM 1977 N N . ILE A 1 272 ? -11.555 -27.875 -6.141 1 98.81 272 ILE A N 1
ATOM 1978 C CA . ILE A 1 272 ? -12.039 -26.5 -6.207 1 98.81 272 ILE A CA 1
ATOM 1979 C C . ILE A 1 272 ? -10.898 -25.578 -6.609 1 98.81 272 ILE A C 1
ATOM 1981 O O . ILE A 1 272 ? -9.773 -25.719 -6.125 1 98.81 272 ILE A O 1
ATOM 1985 N N . GLY A 1 273 ? -11.133 -24.688 -7.555 1 98.88 273 GLY A N 1
ATOM 1986 C CA . GLY A 1 273 ? -10.281 -23.562 -7.875 1 98.88 273 GLY A CA 1
ATOM 1987 C C . GLY A 1 273 ? -10.906 -22.219 -7.531 1 98.88 273 GLY A C 1
ATOM 1988 O O . GLY A 1 273 ? -12.109 -22.031 -7.703 1 98.88 273 GLY A O 1
ATOM 1989 N N . ILE A 1 274 ? -10.141 -21.281 -7.016 1 98.94 274 ILE A N 1
ATOM 1990 C CA . ILE A 1 274 ? -10.578 -19.969 -6.574 1 98.94 274 ILE A CA 1
ATOM 1991 C C . ILE A 1 274 ? -9.742 -18.891 -7.258 1 98.94 274 ILE A C 1
ATOM 1993 O O . ILE A 1 274 ? -8.523 -19.016 -7.371 1 98.94 274 ILE A O 1
ATOM 1997 N N . ALA A 1 275 ? -10.344 -17.859 -7.738 1 98.88 275 ALA A N 1
ATOM 1998 C CA . ALA A 1 275 ? -9.688 -16.625 -8.164 1 98.88 275 ALA A CA 1
ATOM 1999 C C . ALA A 1 275 ? -10.391 -15.398 -7.57 1 98.88 275 ALA A C 1
ATOM 2001 O O . ALA A 1 275 ? -11.617 -15.367 -7.484 1 98.88 275 ALA A O 1
ATOM 2002 N N . LEU A 1 276 ? -9.633 -14.43 -7.164 1 98.75 276 LEU A N 1
ATOM 2003 C CA . LEU A 1 276 ? -10.258 -13.203 -6.684 1 98.75 276 LEU A CA 1
ATOM 2004 C C . LEU A 1 276 ? -9.398 -11.984 -7.016 1 98.75 276 LEU A C 1
ATOM 2006 O O . LEU A 1 276 ? -8.211 -12.125 -7.324 1 98.75 276 LEU A O 1
ATOM 2010 N N . LYS A 1 277 ? -9.984 -10.891 -7.035 1 98.69 277 LYS A N 1
ATOM 2011 C CA . LYS A 1 277 ? -9.391 -9.594 -7.348 1 98.69 277 LYS A CA 1
ATOM 2012 C C . LYS A 1 277 ? -9.984 -8.492 -6.469 1 98.69 277 LYS A C 1
ATOM 2014 O O . LYS A 1 277 ? -11.211 -8.336 -6.402 1 98.69 277 LYS A O 1
ATOM 2019 N N . CYS A 1 278 ? -9.094 -7.84 -5.691 1 98.62 278 CYS A N 1
ATOM 2020 C CA . CYS A 1 278 ? -9.492 -6.562 -5.105 1 98.62 278 CYS A CA 1
ATOM 2021 C C . CYS A 1 278 ? -9.43 -5.445 -6.141 1 98.62 278 CYS A C 1
ATOM 2023 O O . CYS A 1 278 ? -8.375 -5.184 -6.719 1 98.62 278 CYS A O 1
ATOM 2025 N N . GLU A 1 279 ? -10.398 -4.742 -6.332 1 97.81 279 GLU A N 1
ATOM 2026 C CA . GLU A 1 279 ? -10.531 -3.783 -7.422 1 97.81 279 GLU A CA 1
ATOM 2027 C C . GLU A 1 279 ? -9.438 -2.719 -7.359 1 97.81 279 GLU A C 1
ATOM 2029 O O . GLU A 1 279 ? -8.922 -2.291 -8.391 1 97.81 279 GLU A O 1
ATOM 2034 N N . ASP A 1 280 ? -9.133 -2.309 -6.148 1 98.69 280 ASP A N 1
ATOM 2035 C CA . ASP A 1 280 ? -8.188 -1.216 -5.965 1 98.69 280 ASP A CA 1
ATOM 2036 C C . ASP A 1 280 ? -6.75 -1.731 -5.949 1 98.69 280 ASP A C 1
ATOM 2038 O O . ASP A 1 280 ? -5.805 -0.946 -5.871 1 98.69 280 ASP A O 1
ATOM 2042 N N . GLY A 1 281 ? -6.559 -3.039 -5.984 1 98.69 281 GLY A N 1
ATOM 2043 C CA . GLY A 1 281 ? -5.238 -3.633 -6.125 1 98.69 281 GLY A CA 1
ATOM 2044 C C . GLY A 1 281 ? -4.535 -3.846 -4.797 1 98.69 281 GLY A C 1
ATOM 2045 O O . GLY A 1 281 ? -3.357 -4.207 -4.766 1 98.69 281 GLY A O 1
ATOM 2046 N N . THR A 1 282 ? -5.25 -3.717 -3.68 1 98.56 282 THR A N 1
ATOM 2047 C CA . THR A 1 282 ? -4.559 -3.734 -2.396 1 98.56 282 THR A CA 1
ATOM 2048 C C . THR A 1 282 ? -4.395 -5.164 -1.891 1 98.56 282 THR A C 1
ATOM 2050 O O . THR A 1 282 ? -5.328 -5.965 -1.959 1 98.56 282 THR A O 1
ATOM 2053 N N . THR A 1 283 ? -3.26 -5.434 -1.372 1 98.06 283 THR A N 1
ATOM 2054 C CA . THR A 1 283 ? -2.898 -6.758 -0.872 1 98.06 283 THR A CA 1
ATOM 2055 C C . THR A 1 283 ? -3.658 -7.074 0.413 1 98.06 283 THR A C 1
ATOM 2057 O O . THR A 1 283 ? -4.145 -8.195 0.591 1 98.06 283 THR A O 1
ATOM 2060 N N . ARG A 1 284 ? -3.838 -6.09 1.322 1 98.38 284 ARG A N 1
ATOM 2061 C CA . ARG A 1 284 ? -4.48 -6.34 2.607 1 98.38 284 ARG A CA 1
ATOM 2062 C C . ARG A 1 284 ? -5.898 -6.871 2.414 1 98.38 284 ARG A C 1
ATOM 2064 O O . ARG A 1 284 ? -6.332 -7.77 3.139 1 98.38 284 ARG A O 1
ATOM 2071 N N . ALA A 1 285 ? -6.547 -6.344 1.412 1 98.69 285 ALA A N 1
ATOM 2072 C CA . ALA A 1 285 ? -7.918 -6.777 1.153 1 98.69 285 ALA A CA 1
ATOM 2073 C C . ALA A 1 285 ? -7.945 -8.148 0.49 1 98.69 285 ALA A C 1
ATOM 2075 O O . ALA A 1 285 ? -8.742 -9.008 0.867 1 98.69 285 ALA A O 1
ATOM 2076 N N . ALA A 1 286 ? -7.055 -8.352 -0.433 1 98.81 286 ALA A N 1
ATOM 2077 C CA . ALA A 1 286 ? -7.004 -9.641 -1.127 1 98.81 286 ALA A CA 1
ATOM 2078 C C . ALA A 1 286 ? -6.707 -10.773 -0.155 1 98.81 286 ALA A C 1
ATOM 2080 O O . ALA A 1 286 ? -7.273 -11.867 -0.272 1 98.81 286 ALA A O 1
ATOM 2081 N N . GLU A 1 287 ? -5.816 -10.516 0.828 1 98.88 287 GLU A N 1
ATOM 2082 C CA . GLU A 1 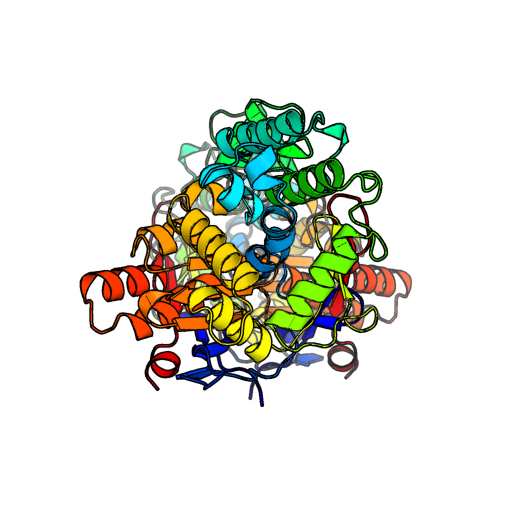287 ? -5.469 -11.531 1.819 1 98.88 287 GLU A CA 1
ATOM 2083 C C . GLU A 1 287 ? -6.66 -11.859 2.713 1 98.88 287 GLU A C 1
ATOM 2085 O O . GLU A 1 287 ? -6.902 -13.031 3.025 1 98.88 287 GLU A O 1
ATOM 2090 N N . ALA A 1 288 ? -7.414 -10.82 3.08 1 98.88 288 ALA A N 1
ATOM 2091 C CA . ALA A 1 288 ? -8.617 -11.047 3.875 1 98.88 288 ALA A CA 1
ATOM 2092 C C . ALA A 1 288 ? -9.656 -11.836 3.084 1 98.88 288 ALA A C 1
ATOM 2094 O O . ALA A 1 288 ? -10.25 -12.789 3.6 1 98.88 288 ALA A O 1
ATOM 2095 N N . MET A 1 289 ? -9.828 -11.516 1.838 1 98.81 289 MET A N 1
ATOM 2096 C CA . MET A 1 289 ? -10.836 -12.133 0.977 1 98.81 289 MET A CA 1
ATOM 2097 C C . MET A 1 289 ? -10.539 -13.609 0.762 1 98.81 289 MET A C 1
ATOM 2099 O O . MET A 1 289 ? -11.43 -14.453 0.861 1 98.81 289 MET A O 1
ATOM 2103 N N . VAL A 1 290 ? -9.25 -13.938 0.467 1 98.88 290 VAL A N 1
ATOM 2104 C CA . VAL A 1 290 ? -8.938 -15.328 0.15 1 98.88 290 VAL A CA 1
ATOM 2105 C C . VAL A 1 290 ? -9.086 -16.188 1.4 1 98.88 290 VAL A C 1
ATOM 2107 O O . VAL A 1 290 ? -9.586 -17.312 1.327 1 98.88 290 VAL A O 1
ATOM 2110 N N . ALA A 1 291 ? -8.656 -15.641 2.559 1 98.88 291 ALA A N 1
ATOM 2111 C CA . ALA A 1 291 ? -8.797 -16.391 3.807 1 98.88 291 ALA A CA 1
ATOM 2112 C C . ALA A 1 291 ? -10.266 -16.672 4.109 1 98.88 291 ALA A C 1
ATOM 2114 O O . ALA A 1 291 ? -10.633 -17.812 4.426 1 98.88 291 ALA A O 1
ATOM 2115 N N . ALA A 1 292 ? -11.109 -15.695 3.975 1 98.81 292 ALA A N 1
ATOM 2116 C CA . ALA A 1 292 ? -12.531 -15.859 4.234 1 98.81 292 ALA A CA 1
ATOM 2117 C C . ALA A 1 292 ? -13.164 -16.828 3.242 1 98.81 292 ALA A C 1
ATOM 2119 O O . ALA A 1 292 ? -14.016 -17.641 3.613 1 98.81 292 ALA A O 1
ATOM 2120 N N . THR A 1 293 ? -12.766 -16.719 1.968 1 98.75 293 THR A N 1
ATOM 2121 C CA . THR A 1 293 ? -13.305 -17.609 0.943 1 98.75 293 THR A CA 1
ATOM 2122 C C . THR A 1 293 ? -12.93 -19.062 1.234 1 98.75 293 THR A C 1
ATOM 2124 O O . THR A 1 293 ? -13.789 -19.938 1.186 1 98.75 293 THR A O 1
ATOM 2127 N N . LEU A 1 294 ? -11.633 -19.281 1.533 1 98.81 294 LEU A N 1
ATOM 2128 C CA . LEU A 1 294 ? -11.18 -20.625 1.88 1 98.81 294 LEU A CA 1
ATOM 2129 C C . LEU A 1 294 ? -11.938 -21.156 3.098 1 98.81 294 LEU A C 1
ATOM 2131 O O . LEU A 1 294 ? -12.328 -22.312 3.129 1 98.81 294 LEU A O 1
ATOM 2135 N N . ALA A 1 295 ? -12.164 -20.281 4.09 1 98.5 295 ALA A N 1
ATOM 2136 C CA . ALA A 1 295 ? -12.859 -20.688 5.305 1 98.5 295 ALA A CA 1
ATOM 2137 C C . ALA A 1 295 ? -14.242 -21.266 4.98 1 98.5 295 ALA A C 1
ATOM 2139 O O . ALA A 1 295 ? -14.688 -22.219 5.621 1 98.5 295 ALA A O 1
ATOM 2140 N N . ARG A 1 296 ? -14.875 -20.75 4 1 97.38 296 ARG A N 1
ATOM 2141 C CA . ARG A 1 296 ? -16.188 -21.219 3.592 1 97.38 296 ARG A CA 1
ATOM 2142 C C . ARG A 1 296 ? -16.156 -22.688 3.215 1 97.38 296 ARG A C 1
ATOM 2144 O O . ARG A 1 296 ? -17.109 -23.422 3.488 1 97.38 296 ARG A O 1
ATOM 2151 N N . PHE A 1 297 ? -15.086 -23.125 2.648 1 98.06 297 PHE A N 1
ATOM 2152 C CA . PHE A 1 297 ? -15 -24.484 2.131 1 98.06 297 PHE A CA 1
ATOM 2153 C C . PHE A 1 297 ? -14.414 -25.422 3.176 1 98.06 297 PHE A C 1
ATOM 2155 O O . PHE A 1 297 ? -14.227 -26.609 2.916 1 98.06 297 PHE A O 1
ATOM 2162 N N . PHE A 1 298 ? -14.078 -24.891 4.324 1 98 298 PHE A N 1
ATOM 2163 C CA . PHE A 1 298 ? -13.602 -25.703 5.441 1 98 298 PHE A CA 1
ATOM 2164 C C . PHE A 1 298 ? -14.539 -25.578 6.637 1 98 298 PHE A C 1
ATOM 2166 O O . PHE A 1 298 ? -14.102 -25.688 7.785 1 98 298 PHE A O 1
ATOM 2173 N N . SER A 1 299 ? -15.828 -25.281 6.395 1 95.81 299 SER A N 1
ATOM 2174 C CA . SER A 1 299 ? -16.828 -25.109 7.449 1 95.81 299 SER A CA 1
ATOM 2175 C C . SER A 1 299 ? -16.984 -26.391 8.273 1 95.81 299 SER A C 1
ATOM 2177 O O . SER A 1 299 ? -17.422 -26.328 9.422 1 95.81 299 SER A O 1
ATOM 2179 N N . ASP A 1 300 ? -16.609 -27.531 7.707 1 96.44 300 ASP A N 1
ATOM 2180 C CA . ASP A 1 300 ? -16.766 -28.812 8.383 1 96.44 300 ASP A CA 1
ATOM 2181 C C . ASP A 1 300 ? -15.539 -29.141 9.242 1 96.44 300 ASP A C 1
ATOM 2183 O O . ASP A 1 300 ? -15.492 -30.156 9.922 1 96.44 300 ASP A O 1
ATOM 2187 N N . ASP A 1 301 ? -14.555 -28.375 9.242 1 97.56 301 ASP A N 1
ATOM 2188 C CA . ASP A 1 301 ? -13.359 -28.453 10.062 1 97.56 301 ASP A CA 1
ATOM 2189 C C . ASP A 1 301 ? -13.18 -27.188 10.898 1 97.56 301 ASP A C 1
ATOM 2191 O O . ASP A 1 301 ? -12.562 -26.219 10.438 1 97.56 301 ASP A O 1
ATOM 2195 N N . ALA A 1 302 ? -13.633 -27.219 12.109 1 97.69 302 ALA A N 1
ATOM 2196 C CA . ALA A 1 302 ? -13.766 -26.031 12.945 1 97.69 302 ALA A CA 1
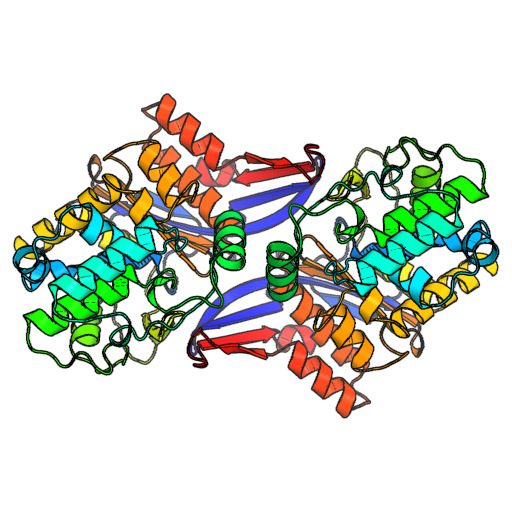ATOM 2197 C C . ALA A 1 302 ? -12.414 -25.375 13.18 1 97.69 302 ALA A C 1
ATOM 2199 O O . ALA A 1 302 ? -12.305 -24.141 13.164 1 97.69 302 ALA A O 1
ATOM 2200 N N . GLU A 1 303 ? -11.422 -26.172 13.406 1 98.31 303 GLU A N 1
ATOM 2201 C CA . GLU A 1 303 ? -10.094 -25.641 13.68 1 98.31 303 GLU A CA 1
ATOM 2202 C C . GLU A 1 303 ? -9.547 -24.875 12.477 1 98.31 303 GLU A C 1
ATOM 2204 O O . GLU A 1 303 ? -9.062 -23.75 12.617 1 98.31 303 GLU A O 1
ATOM 2209 N N . ILE A 1 304 ? -9.617 -25.484 11.312 1 98.56 304 ILE A N 1
ATOM 2210 C CA . ILE A 1 304 ? -9.133 -24.859 10.086 1 98.56 304 ILE A CA 1
ATOM 2211 C C . ILE A 1 304 ? -9.977 -23.625 9.773 1 98.56 304 ILE A C 1
ATOM 2213 O O . ILE A 1 304 ? -9.438 -22.562 9.438 1 98.56 304 ILE A O 1
ATOM 2217 N N . HIS A 1 305 ? -11.281 -23.75 9.922 1 98.25 305 HIS A N 1
ATOM 2218 C CA . HIS A 1 305 ? -12.195 -22.641 9.672 1 98.25 305 HIS A CA 1
ATOM 2219 C C . HIS A 1 305 ? -11.859 -21.438 10.547 1 98.25 305 HIS A C 1
ATOM 2221 O O . HIS A 1 305 ? -11.75 -20.312 10.047 1 98.25 305 HIS A O 1
ATOM 2227 N N . GLU A 1 306 ? -11.664 -21.688 11.797 1 98.38 306 GLU A N 1
ATOM 2228 C CA . GLU A 1 306 ? -11.391 -20.609 12.75 1 98.38 306 GLU A CA 1
ATOM 2229 C C . GLU A 1 306 ? -10.047 -19.953 12.461 1 98.38 306 GLU A C 1
ATOM 2231 O O . GLU A 1 306 ? -9.914 -18.719 12.547 1 98.38 306 GLU A O 1
ATOM 2236 N N . ALA A 1 307 ? -9.062 -20.75 12.133 1 98.75 307 ALA A N 1
ATOM 2237 C CA . ALA A 1 307 ? -7.734 -20.219 11.828 1 98.75 307 ALA A CA 1
ATOM 2238 C C . ALA A 1 307 ? -7.77 -19.344 10.578 1 98.75 307 ALA A C 1
ATOM 2240 O O . ALA A 1 307 ? -7.121 -18.297 10.531 1 98.75 307 ALA A O 1
ATOM 2241 N N . LEU A 1 308 ? -8.531 -19.781 9.586 1 98.69 308 LEU A N 1
ATOM 2242 C CA . LEU A 1 308 ? -8.664 -19 8.359 1 98.69 308 LEU A CA 1
ATOM 2243 C C . LEU A 1 308 ? -9.414 -17.703 8.617 1 98.69 308 LEU A C 1
ATOM 2245 O O . LEU A 1 308 ? -9.016 -16.641 8.125 1 98.69 308 LEU A O 1
ATOM 2249 N N . MET A 1 309 ? -10.453 -17.75 9.414 1 98.31 309 MET A N 1
ATOM 2250 C CA . MET A 1 309 ? -11.227 -16.547 9.719 1 98.31 309 MET A CA 1
ATOM 2251 C C . MET A 1 309 ? -10.398 -15.555 10.539 1 98.31 309 MET A C 1
ATOM 2253 O O . MET A 1 309 ? -10.539 -14.344 10.391 1 98.31 309 MET A O 1
ATOM 2257 N N . ALA A 1 310 ? -9.5 -16.078 11.383 1 98.5 310 ALA A N 1
ATOM 2258 C CA . ALA A 1 310 ? -8.609 -15.227 12.156 1 98.5 310 ALA A CA 1
ATOM 2259 C C . ALA A 1 310 ? -7.637 -14.484 11.242 1 98.5 310 ALA A C 1
ATOM 2261 O O . ALA A 1 310 ? -7.215 -13.367 11.555 1 98.5 310 ALA A O 1
ATOM 2262 N N . GLN A 1 311 ? -7.297 -15.109 10.117 1 98.44 311 GLN A N 1
ATOM 2263 C CA . GLN A 1 311 ? -6.457 -14.438 9.125 1 98.44 311 GLN A CA 1
ATOM 2264 C C . GLN A 1 311 ? -7.262 -13.422 8.32 1 98.44 311 GLN A C 1
ATOM 2266 O O . GLN A 1 311 ? -6.73 -12.391 7.914 1 98.44 311 GLN A O 1
ATOM 2271 N N . ALA A 1 312 ? -8.562 -13.719 8.094 1 98.62 312 ALA A N 1
ATOM 2272 C CA . ALA A 1 312 ? -9.445 -12.82 7.355 1 98.62 312 ALA A CA 1
ATOM 2273 C C . ALA A 1 312 ? -9.734 -11.555 8.148 1 98.62 312 ALA A C 1
ATOM 2275 O O . ALA A 1 312 ? -9.852 -10.469 7.574 1 98.62 312 ALA A O 1
ATOM 2276 N N . ASN A 1 313 ? -9.875 -11.75 9.461 1 98.5 313 ASN A N 1
ATOM 2277 C CA . ASN A 1 313 ? -10.164 -10.688 10.414 1 98.5 313 ASN A CA 1
ATOM 2278 C C . ASN A 1 313 ? -9.031 -10.508 11.422 1 98.5 313 ASN A C 1
ATOM 2280 O O . ASN A 1 313 ? -8.789 -11.391 12.242 1 98.5 313 ASN A O 1
ATOM 2284 N N . HIS A 1 314 ? -8.328 -9.375 11.344 1 96.88 314 HIS A N 1
ATOM 2285 C CA . HIS A 1 314 ? -7.207 -9.25 12.266 1 96.88 314 HIS A CA 1
ATOM 2286 C C . HIS A 1 314 ? -7.078 -7.82 12.781 1 96.88 314 HIS A C 1
ATOM 2288 O O . HIS A 1 314 ? -7.473 -6.871 12.094 1 96.88 314 HIS A O 1
ATOM 2294 N N . ALA A 1 315 ? -6.523 -7.684 13.93 1 98.25 315 ALA A N 1
ATOM 2295 C CA . ALA A 1 315 ? -6.344 -6.406 14.617 1 98.25 315 ALA A CA 1
ATOM 2296 C C . ALA A 1 315 ? -5.129 -5.66 14.07 1 98.25 315 ALA A C 1
ATOM 2298 O O . ALA A 1 315 ? -4.148 -6.281 13.648 1 98.25 315 ALA A O 1
ATOM 2299 N N . MET A 1 316 ? -5.262 -4.383 14.047 1 98.25 316 MET A N 1
ATOM 2300 C CA . MET A 1 316 ? -4.129 -3.508 13.773 1 98.25 316 MET A CA 1
ATOM 2301 C C . MET A 1 316 ? -3.627 -2.848 15.055 1 98.25 316 MET A C 1
ATOM 2303 O O . MET A 1 316 ? -4.426 -2.434 15.891 1 98.25 316 MET A O 1
ATOM 2307 N N . ARG A 1 317 ? -2.332 -2.791 15.195 1 98.38 317 ARG A N 1
ATOM 2308 C CA . ARG A 1 317 ? -1.678 -2.121 16.312 1 98.38 317 ARG A CA 1
ATOM 2309 C C . ARG A 1 317 ? -0.664 -1.094 15.82 1 98.38 317 ARG A C 1
ATOM 2311 O O . ARG A 1 317 ? -0.076 -1.26 14.742 1 98.38 317 ARG A O 1
ATOM 2318 N N . ASN A 1 318 ? -0.54 -0.006 16.562 1 98 318 ASN A N 1
ATOM 2319 C CA . ASN A 1 318 ? 0.399 1.022 16.141 1 98 318 ASN A CA 1
ATOM 2320 C C . ASN A 1 318 ? 1.786 0.803 16.734 1 98 318 ASN A C 1
ATOM 2322 O O . ASN A 1 318 ? 2.096 -0.291 17.203 1 98 318 ASN A O 1
ATOM 2326 N N . TRP A 1 319 ? 2.652 1.775 16.656 1 96.62 319 TRP A N 1
ATOM 2327 C CA . TRP A 1 319 ? 4.074 1.627 16.938 1 96.62 319 TRP A CA 1
ATOM 2328 C C . TRP A 1 319 ? 4.309 1.425 18.438 1 96.62 319 TRP A C 1
ATOM 2330 O O . TRP A 1 319 ? 5.395 1.004 18.859 1 96.62 319 TRP A O 1
ATOM 2340 N N . ASN A 1 320 ? 3.289 1.726 19.234 1 98.06 320 ASN A N 1
ATOM 2341 C CA . ASN A 1 320 ? 3.361 1.486 20.672 1 98.06 320 ASN A CA 1
ATOM 2342 C C . ASN A 1 320 ? 2.582 0.237 21.078 1 98.06 320 ASN A C 1
ATOM 2344 O O . ASN A 1 320 ? 2.326 0.014 22.266 1 98.06 320 ASN A O 1
ATOM 2348 N N . GLY A 1 321 ? 2.102 -0.481 20.125 1 98.06 321 GLY A N 1
ATOM 2349 C CA . GLY A 1 321 ? 1.395 -1.721 20.406 1 98.06 321 GLY A CA 1
ATOM 2350 C C . GLY A 1 321 ? -0.061 -1.509 20.766 1 98.06 321 GLY A C 1
ATOM 2351 O O . GLY A 1 321 ? -0.746 -2.447 21.188 1 98.06 321 GLY A O 1
ATOM 2352 N N . ILE A 1 322 ? -0.552 -0.301 20.609 1 98.44 322 ILE A N 1
ATOM 2353 C CA . ILE A 1 322 ? -1.934 0.028 20.938 1 98.44 322 ILE A CA 1
ATOM 2354 C C . ILE A 1 322 ? -2.857 -0.433 19.812 1 98.44 322 ILE A C 1
ATOM 2356 O O . ILE A 1 322 ? -2.566 -0.22 18.641 1 98.44 322 ILE A O 1
ATOM 2360 N N . HIS A 1 323 ? -3.951 -1.121 20.156 1 98.56 323 HIS A N 1
ATOM 2361 C CA . HIS A 1 323 ? -4.965 -1.472 19.172 1 98.56 323 HIS A CA 1
ATOM 2362 C C . HIS A 1 323 ? -5.582 -0.224 18.547 1 98.56 323 HIS A C 1
ATOM 2364 O O . HIS A 1 323 ? -6.043 0.669 19.266 1 98.56 323 HIS A O 1
ATOM 2370 N N . VAL A 1 324 ? -5.656 -0.182 17.234 1 98.62 324 VAL A N 1
ATOM 2371 C CA . VAL A 1 324 ? -6.121 1.053 16.609 1 98.62 324 VAL A CA 1
ATOM 2372 C C . VAL A 1 324 ? -7.352 0.766 15.75 1 98.62 324 VAL A C 1
ATOM 2374 O O . VAL A 1 324 ? -8.055 1.689 15.344 1 98.62 324 VAL A O 1
ATOM 2377 N N . GLY A 1 325 ? -7.621 -0.486 15.445 1 98.56 325 GLY A N 1
ATOM 2378 C CA . GLY A 1 325 ? -8.719 -0.912 14.586 1 98.56 325 GLY A CA 1
ATOM 2379 C C . GLY A 1 325 ? -8.516 -2.295 14 1 98.56 325 GLY A C 1
ATOM 2380 O O . GLY A 1 325 ? -7.672 -3.059 14.477 1 98.56 325 GLY A O 1
ATOM 2381 N N . ASP A 1 326 ? -9.336 -2.643 13.023 1 98.69 326 ASP A N 1
ATOM 2382 C CA . ASP A 1 326 ? -9.32 -3.992 12.469 1 98.69 326 ASP A CA 1
ATOM 2383 C C . ASP A 1 326 ? -9.445 -3.961 10.945 1 98.69 326 ASP A C 1
ATOM 2385 O O . ASP A 1 326 ? -10.016 -3.025 10.383 1 98.69 326 ASP A O 1
ATOM 2389 N N . VAL A 1 327 ? -8.836 -4.918 10.328 1 98.75 327 VAL A N 1
ATOM 2390 C CA . VAL A 1 327 ? -9.219 -5.336 8.984 1 98.75 327 VAL A CA 1
ATOM 2391 C C . VAL A 1 327 ? -10.203 -6.504 9.062 1 98.75 327 VAL A C 1
ATOM 2393 O O . VAL A 1 327 ? -9.93 -7.504 9.734 1 98.75 327 VAL A O 1
ATOM 2396 N N . ARG A 1 328 ? -11.32 -6.359 8.375 1 98.62 328 ARG A N 1
ATOM 2397 C CA . ARG A 1 328 ? -12.328 -7.406 8.508 1 98.62 328 ARG A CA 1
ATOM 2398 C C . ARG A 1 328 ? -13.125 -7.559 7.219 1 98.62 328 ARG A C 1
ATOM 2400 O O . ARG A 1 328 ? -13.383 -6.574 6.52 1 98.62 328 ARG A O 1
ATOM 2407 N N . VAL A 1 329 ? -13.523 -8.758 6.934 1 98.5 329 VAL A N 1
ATOM 2408 C CA . VAL A 1 329 ? -14.406 -9.008 5.797 1 98.5 329 VAL A CA 1
ATOM 2409 C C . VAL A 1 329 ? -15.844 -8.648 6.168 1 98.5 329 VAL A C 1
ATOM 2411 O O . VAL A 1 329 ? -16.203 -8.664 7.348 1 98.5 329 VAL A O 1
ATOM 2414 N N . VAL A 1 330 ? -16.578 -8.234 5.211 1 97.25 330 VAL A N 1
ATOM 2415 C CA . VAL A 1 330 ? -18.016 -8.023 5.387 1 97.25 330 VAL A CA 1
ATOM 2416 C C . VAL A 1 330 ? -18.734 -9.367 5.449 1 97.25 330 VAL A C 1
ATOM 2418 O O . VAL A 1 330 ? -19.031 -9.969 4.414 1 97.25 330 VAL A O 1
ATOM 2421 N N . THR A 1 331 ? -19.062 -9.805 6.512 1 89.25 331 THR A N 1
ATOM 2422 C CA . THR A 1 331 ? -19.516 -11.164 6.793 1 89.25 331 THR A CA 1
ATOM 2423 C C . THR A 1 331 ? -20.75 -11.516 5.965 1 89.25 331 THR A C 1
ATOM 2425 O O . THR A 1 331 ? -20.875 -12.633 5.473 1 89.25 331 THR A O 1
ATOM 2428 N N . GLU A 1 332 ? -21.594 -10.539 5.797 1 89.56 332 GLU A N 1
ATOM 2429 C CA . GLU A 1 332 ? -22.844 -10.789 5.086 1 89.56 332 GLU A CA 1
ATOM 2430 C C . GLU A 1 332 ? -22.594 -11.18 3.635 1 89.56 332 GLU A C 1
ATOM 2432 O O . GLU A 1 332 ? -23.344 -11.977 3.059 1 89.56 332 GLU A O 1
ATOM 2437 N N . ALA A 1 333 ? -21.5 -10.656 3.154 1 87.19 333 ALA A N 1
ATOM 2438 C CA . ALA A 1 333 ? -21.188 -10.961 1.764 1 87.19 333 ALA A CA 1
ATOM 2439 C C . ALA A 1 333 ? -20.672 -12.391 1.616 1 87.19 333 ALA A C 1
ATOM 2441 O O . ALA A 1 333 ? -20.906 -13.039 0.59 1 87.19 333 ALA A O 1
ATOM 2442 N N . PHE A 1 334 ? -20.031 -12.945 2.633 1 89.94 334 PHE A N 1
ATOM 2443 C CA . PHE A 1 334 ? -19.406 -14.258 2.551 1 89.94 334 PHE A CA 1
ATOM 2444 C C . PHE A 1 334 ? -20.344 -15.344 3.074 1 89.94 334 PHE A C 1
ATOM 2446 O O . PHE A 1 334 ? -20.078 -16.531 2.934 1 89.94 334 PHE A O 1
ATOM 2453 N N . ALA A 1 335 ? -21.453 -14.898 3.768 1 81 335 ALA A N 1
ATOM 2454 C CA . ALA A 1 335 ? -22.422 -15.844 4.301 1 81 335 ALA A CA 1
ATOM 2455 C C . ALA A 1 335 ? -23.406 -16.281 3.221 1 81 335 ALA A C 1
ATOM 2457 O O . ALA A 1 335 ? -24.016 -17.359 3.322 1 81 335 ALA A O 1
ATOM 2458 N N . ALA A 1 336 ? -23.688 -15.5 2.189 1 61.72 336 ALA A N 1
ATOM 2459 C CA . ALA A 1 336 ? -24.703 -15.836 1.192 1 61.72 336 ALA A CA 1
ATOM 2460 C C . ALA A 1 336 ? -24.234 -16.984 0.299 1 61.72 336 ALA A C 1
ATOM 2462 O O . ALA A 1 336 ? -23.031 -17.156 0.09 1 61.72 336 ALA A O 1
ATOM 2463 N N . MET B 1 1 ? -25.328 6.434 -2.846 1 54.22 1 MET B N 1
ATOM 2464 C CA . MET B 1 1 ? -24.609 6.426 -4.121 1 54.22 1 MET B CA 1
ATOM 2465 C C . MET B 1 1 ? -23.156 6.035 -3.926 1 54.22 1 MET B C 1
ATOM 2467 O O . MET B 1 1 ? -22.547 6.34 -2.893 1 54.22 1 MET B O 1
ATOM 2471 N N . SER B 1 2 ? -22.516 5.137 -4.785 1 85 2 SER B N 1
ATOM 2472 C CA . SER B 1 2 ? -21.109 4.715 -4.719 1 85 2 SER B CA 1
ATOM 2473 C C . SER B 1 2 ? -20.172 5.824 -5.18 1 85 2 SER B C 1
ATOM 2475 O O . SER B 1 2 ? -20.516 6.594 -6.082 1 85 2 SER B O 1
ATOM 2477 N N . ASN B 1 3 ? -19.219 6.156 -4.398 1 95 3 ASN B N 1
ATOM 2478 C CA . ASN B 1 3 ? -18.188 7.09 -4.828 1 95 3 ASN B CA 1
ATOM 2479 C C . ASN B 1 3 ? -17.656 6.75 -6.219 1 95 3 ASN B C 1
ATOM 2481 O O . ASN B 1 3 ? -17.562 5.574 -6.582 1 95 3 ASN B O 1
ATOM 2485 N N . PRO B 1 4 ? -17.469 7.738 -7.047 1 96.75 4 PRO B N 1
ATOM 2486 C CA . PRO B 1 4 ? -17.016 7.492 -8.414 1 96.75 4 PRO B CA 1
ATOM 2487 C C . PRO B 1 4 ? -15.578 6.988 -8.484 1 96.75 4 PRO B C 1
ATOM 2489 O O . PRO B 1 4 ? -14.781 7.246 -7.57 1 96.75 4 PRO B O 1
ATOM 2492 N N . VAL B 1 5 ? -15.242 6.242 -9.562 1 97.81 5 VAL B N 1
ATOM 2493 C CA . VAL B 1 5 ? -13.852 5.934 -9.891 1 97.81 5 VAL B CA 1
ATOM 2494 C C . VAL B 1 5 ? -13.125 7.203 -10.328 1 97.81 5 VAL B C 1
ATOM 2496 O O . VAL B 1 5 ? -13.539 7.855 -11.289 1 97.81 5 VAL B O 1
ATOM 2499 N N . LEU B 1 6 ? -12.031 7.562 -9.633 1 98.5 6 LEU B N 1
ATOM 2500 C CA . LEU B 1 6 ? -11.336 8.812 -9.93 1 98.5 6 LEU B CA 1
ATOM 2501 C C . LEU B 1 6 ? -9.93 8.539 -10.445 1 98.5 6 LEU B C 1
ATOM 2503 O O . LEU B 1 6 ? -9.305 9.414 -11.055 1 98.5 6 LEU B O 1
ATOM 2507 N N . VAL B 1 7 ? -9.344 7.406 -10.148 1 98.81 7 VAL B N 1
ATOM 2508 C CA . VAL B 1 7 ? -7.996 7.043 -10.586 1 98.81 7 VAL B CA 1
ATOM 2509 C C . VAL B 1 7 ? -8 5.617 -11.141 1 98.81 7 VAL B C 1
ATOM 2511 O O . VAL B 1 7 ? -8.633 4.727 -10.57 1 98.81 7 VAL B O 1
ATOM 2514 N N . GLU B 1 8 ? -7.359 5.414 -12.203 1 98.75 8 GLU B N 1
ATOM 2515 C CA . GLU B 1 8 ? -7.137 4.102 -12.805 1 98.75 8 GLU B CA 1
ATOM 2516 C C . GLU B 1 8 ? -5.645 3.777 -12.883 1 98.75 8 GLU B C 1
ATOM 2518 O O . GLU B 1 8 ? -4.82 4.676 -13.062 1 98.75 8 GLU B O 1
ATOM 2523 N N . VAL B 1 9 ? -5.312 2.537 -12.711 1 98.81 9 VAL B N 1
ATOM 2524 C CA . VAL B 1 9 ? -3.984 1.986 -12.953 1 98.81 9 VAL B CA 1
ATOM 2525 C C . VAL B 1 9 ? -4.035 1.024 -14.141 1 98.81 9 VAL B C 1
ATOM 2527 O O . VAL B 1 9 ? -4.863 0.113 -14.172 1 98.81 9 VAL B O 1
ATOM 2530 N N . THR B 1 10 ? -3.162 1.24 -15.047 1 98.69 10 THR B N 1
ATOM 2531 C CA . THR B 1 10 ? -3.201 0.395 -16.234 1 98.69 10 THR B CA 1
ATOM 2532 C C . THR B 1 10 ? -2.035 -0.59 -16.234 1 98.69 10 THR B C 1
ATOM 2534 O O . THR B 1 10 ? -1.041 -0.384 -15.531 1 98.69 10 THR B O 1
ATOM 2537 N N . ARG B 1 11 ? -2.137 -1.61 -16.859 1 98.5 11 ARG B N 1
ATOM 2538 C CA . ARG B 1 11 ? -1.122 -2.543 -17.344 1 98.5 11 ARG B CA 1
ATOM 2539 C C . ARG B 1 11 ? -1.202 -2.705 -18.859 1 98.5 11 ARG B C 1
ATOM 2541 O O . ARG B 1 11 ? -2.225 -3.146 -19.391 1 98.5 11 ARG B O 1
ATOM 2548 N N . GLY B 1 12 ? -0.136 -2.355 -19.438 1 96.5 12 GLY B N 1
ATOM 2549 C CA . GLY B 1 12 ? -0.336 -2.174 -20.875 1 96.5 12 GLY B CA 1
ATOM 2550 C C . GLY B 1 12 ? -1.442 -1.188 -21.203 1 96.5 12 GLY B C 1
ATOM 2551 O O . GLY B 1 12 ? -1.449 -0.064 -20.688 1 96.5 12 GLY B O 1
ATOM 2552 N N . ASN B 1 13 ? -2.406 -1.656 -22 1 95.06 13 ASN B N 1
ATOM 2553 C CA . ASN B 1 13 ? -3.457 -0.749 -22.453 1 95.06 13 ASN B CA 1
ATOM 2554 C C . ASN B 1 13 ? -4.777 -1.016 -21.734 1 95.06 13 ASN B C 1
ATOM 2556 O O . ASN B 1 13 ? -5.805 -0.425 -22.062 1 95.06 13 ASN B O 1
ATOM 2560 N N . LEU B 1 14 ? -4.711 -1.829 -20.719 1 98.19 14 LEU B N 1
ATOM 2561 C CA . LEU B 1 14 ? -5.945 -2.205 -20.047 1 98.19 14 LEU B CA 1
ATOM 2562 C C . LEU B 1 14 ? -5.945 -1.716 -18.594 1 98.19 14 LEU B C 1
ATOM 2564 O O . LEU B 1 14 ? -4.891 -1.671 -17.953 1 98.19 14 LEU B O 1
ATOM 2568 N N . VAL B 1 15 ? -7.117 -1.365 -18.094 1 98.31 15 VAL B N 1
ATOM 2569 C CA . VAL B 1 15 ? -7.25 -0.964 -16.703 1 98.31 15 VAL B CA 1
ATOM 2570 C C . VAL B 1 15 ? -7.098 -2.186 -15.797 1 98.31 15 VAL B C 1
ATOM 2572 O O . VAL B 1 15 ? -7.812 -3.178 -15.961 1 98.31 15 VAL B O 1
ATOM 2575 N N . GLU B 1 16 ? -6.156 -2.096 -14.914 1 98.56 16 GLU B N 1
ATOM 2576 C CA . GLU B 1 16 ? -5.859 -3.186 -13.992 1 98.56 16 GLU B CA 1
ATOM 2577 C C . GLU B 1 16 ? -6.504 -2.949 -12.633 1 98.56 16 GLU B C 1
ATOM 2579 O O . GLU B 1 16 ? -6.934 -3.895 -11.969 1 98.56 16 GLU B O 1
ATOM 2584 N N . SER B 1 17 ? -6.496 -1.706 -12.18 1 98.75 17 SER B N 1
ATOM 2585 C CA . SER B 1 17 ? -7.082 -1.355 -10.891 1 98.75 17 SER B CA 1
ATOM 2586 C C . SER B 1 17 ? -7.824 -0.025 -10.961 1 98.75 17 SER B C 1
ATOM 2588 O O . SER B 1 17 ? -7.539 0.804 -11.828 1 98.75 17 SER B O 1
ATOM 2590 N N . ARG B 1 18 ? -8.742 0.136 -10.109 1 98.31 18 ARG B N 1
ATOM 2591 C CA . ARG B 1 18 ? -9.555 1.342 -10.016 1 98.31 18 ARG B CA 1
ATOM 2592 C C . ARG B 1 18 ? -9.672 1.821 -8.578 1 98.31 18 ARG B C 1
ATOM 2594 O O . ARG B 1 18 ? -9.797 1.012 -7.652 1 98.31 18 ARG B O 1
ATOM 2601 N N . HIS B 1 19 ? -9.594 3.104 -8.391 1 98.62 19 HIS B N 1
ATOM 2602 C CA . HIS B 1 19 ? -9.758 3.74 -7.086 1 98.62 19 HIS B CA 1
ATOM 2603 C C . HIS B 1 19 ? -10.922 4.727 -7.098 1 98.62 19 HIS B C 1
ATOM 2605 O O . HIS B 1 19 ? -11.031 5.551 -8.008 1 98.62 19 HIS B O 1
ATOM 2611 N N . ARG B 1 20 ? -11.719 4.598 -6.102 1 98.19 20 ARG B N 1
ATOM 2612 C CA .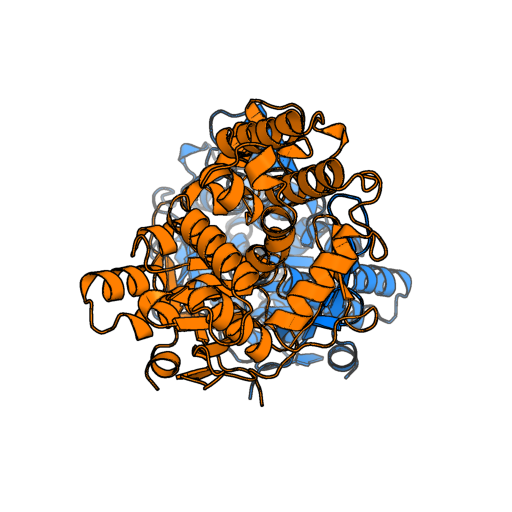 ARG B 1 20 ? -12.836 5.512 -5.895 1 98.19 20 ARG B CA 1
ATOM 2613 C C . ARG B 1 20 ? -12.508 6.547 -4.824 1 98.19 20 ARG B C 1
ATOM 2615 O O . ARG B 1 20 ? -11.742 6.27 -3.898 1 98.19 20 ARG B O 1
ATOM 2622 N N . GLY B 1 21 ? -13.031 7.707 -5.02 1 97.69 21 GLY B N 1
ATOM 2623 C CA . GLY B 1 21 ? -12.68 8.727 -4.043 1 97.69 21 GLY B CA 1
ATOM 2624 C C . GLY B 1 21 ? -13.719 9.82 -3.926 1 97.69 21 GLY B C 1
ATOM 2625 O O . GLY B 1 21 ? -14.773 9.758 -4.57 1 97.69 21 GLY B O 1
ATOM 2626 N N . MET B 1 22 ? -13.469 10.695 -2.996 1 98.25 22 MET B N 1
ATOM 2627 C CA . MET B 1 22 ? -14.242 11.898 -2.699 1 98.25 22 MET B CA 1
ATOM 2628 C C . MET B 1 22 ? -13.344 13.125 -2.639 1 98.25 22 MET B C 1
ATOM 2630 O O . MET B 1 22 ? -12.227 13.055 -2.127 1 98.25 22 MET B O 1
ATOM 2634 N N . ILE B 1 23 ? -13.836 14.227 -3.15 1 98.56 23 ILE B N 1
ATOM 2635 C CA . ILE B 1 23 ? -13.086 15.484 -3.172 1 98.56 23 ILE B CA 1
ATOM 2636 C C . ILE B 1 23 ? -14.031 16.641 -2.883 1 98.56 23 ILE B C 1
ATOM 2638 O O . ILE B 1 23 ? -15.148 16.688 -3.402 1 98.56 23 ILE B O 1
ATOM 2642 N N . VAL B 1 24 ? -13.586 17.562 -2.064 1 98.69 24 VAL B N 1
ATOM 2643 C CA . VAL B 1 24 ? -14.336 18.797 -1.914 1 98.69 24 VAL B CA 1
ATOM 2644 C C . VAL B 1 24 ? -13.367 19.984 -1.803 1 98.69 24 VAL B C 1
ATOM 2646 O O . VAL B 1 24 ? -12.328 19.875 -1.146 1 98.69 24 VAL B O 1
ATOM 2649 N N . ALA B 1 25 ? -13.586 21 -2.506 1 98.81 25 ALA B N 1
ATOM 2650 C CA . ALA B 1 25 ? -12.914 22.297 -2.4 1 98.81 25 ALA B CA 1
ATOM 2651 C C . ALA B 1 25 ? -13.906 23.391 -2.041 1 98.81 25 ALA B C 1
ATOM 2653 O O . ALA B 1 25 ? -14.969 23.5 -2.648 1 98.81 25 ALA B O 1
ATOM 2654 N N . VAL B 1 26 ? -13.57 24.172 -1.084 1 98.75 26 VAL B N 1
ATOM 2655 C CA . VAL B 1 26 ? -14.461 25.234 -0.632 1 98.75 26 VAL B CA 1
ATOM 2656 C C . VAL B 1 26 ? -13.672 26.531 -0.462 1 98.75 26 VAL B C 1
ATOM 2658 O O . VAL B 1 26 ? -12.445 26.516 -0.392 1 98.75 26 VAL B O 1
ATOM 2661 N N . ASP B 1 27 ? -14.383 27.641 -0.39 1 98.62 27 ASP B N 1
ATOM 2662 C CA . ASP B 1 27 ? -13.742 28.922 -0.096 1 98.62 27 ASP B CA 1
ATOM 2663 C C . ASP B 1 27 ? -13.867 29.266 1.385 1 98.62 27 ASP B C 1
ATOM 2665 O O . ASP B 1 27 ? -14.328 28.453 2.184 1 98.62 27 ASP B O 1
ATOM 2669 N N . GLY B 1 28 ? -13.383 30.422 1.792 1 97.94 28 GLY B N 1
ATOM 2670 C CA . GLY B 1 28 ? -13.336 30.828 3.188 1 97.94 28 GLY B CA 1
ATOM 2671 C C . GLY B 1 28 ? -14.703 30.922 3.826 1 97.94 28 GLY B C 1
ATOM 2672 O O . GLY B 1 28 ? -14.836 30.797 5.047 1 97.94 28 GLY B O 1
ATOM 2673 N N . ASP B 1 29 ? -15.773 31.078 3.02 1 97.88 29 ASP B N 1
ATOM 2674 C CA . ASP B 1 29 ? -17.141 31.188 3.521 1 97.88 29 ASP B CA 1
ATOM 2675 C C . ASP B 1 29 ? -17.828 29.828 3.555 1 97.88 29 ASP B C 1
ATOM 2677 O O . ASP B 1 29 ? -18.953 29.703 4.031 1 97.88 29 ASP B O 1
ATOM 2681 N N . GLY B 1 30 ? -17.141 28.859 3.041 1 97.44 30 GLY B N 1
ATOM 2682 C CA . GLY B 1 30 ? -17.688 27.516 3.061 1 97.44 30 GLY B CA 1
ATOM 2683 C C . GLY B 1 30 ? -18.422 27.156 1.785 1 97.44 30 GLY B C 1
ATOM 2684 O O . GLY B 1 30 ? -18.984 26.062 1.681 1 97.44 30 GLY B O 1
ATOM 2685 N N . LYS B 1 31 ? -18.375 28.016 0.818 1 98.25 31 LYS B N 1
ATOM 2686 C CA . LYS B 1 31 ? -19.016 27.719 -0.461 1 98.25 31 LYS B CA 1
ATOM 2687 C C . LYS B 1 31 ? -18.25 26.656 -1.226 1 98.25 31 LYS B C 1
ATOM 2689 O O . LYS B 1 31 ? -17.031 26.75 -1.38 1 98.25 31 LYS B O 1
ATOM 2694 N N . THR B 1 32 ? -19 25.688 -1.714 1 98.25 32 THR B N 1
ATOM 2695 C CA . THR B 1 32 ? -18.391 24.609 -2.486 1 98.25 32 THR B CA 1
ATOM 2696 C C . THR B 1 32 ? -17.984 25.109 -3.875 1 98.25 32 THR B C 1
ATOM 2698 O O . THR B 1 32 ? -18.812 25.656 -4.602 1 98.25 32 THR B O 1
ATOM 2701 N N . LEU B 1 33 ? -16.75 24.891 -4.215 1 98.31 33 LEU B N 1
ATOM 2702 C CA . LEU B 1 33 ? -16.219 25.297 -5.512 1 98.31 33 LEU B CA 1
ATOM 2703 C C . LEU B 1 33 ? -16.094 24.094 -6.445 1 98.31 33 LEU B C 1
ATOM 2705 O O . LEU B 1 33 ? -16.125 24.25 -7.668 1 98.31 33 LEU B O 1
ATOM 2709 N N . PHE B 1 34 ? -15.875 22.953 -5.887 1 97.94 34 PHE B N 1
ATOM 2710 C CA . PHE B 1 34 ? -15.711 21.688 -6.605 1 97.94 34 PHE B CA 1
ATOM 2711 C C . PHE B 1 34 ? -15.977 20.5 -5.688 1 97.94 34 PHE B C 1
ATOM 2713 O O . PHE B 1 34 ? -15.586 20.516 -4.516 1 97.94 34 PHE B O 1
ATOM 2720 N N . SER B 1 35 ? -16.703 19.547 -6.16 1 97.5 35 SER B N 1
ATOM 2721 C CA . SER B 1 35 ? -16.953 18.359 -5.336 1 97.5 35 SER B CA 1
ATOM 2722 C C . SER B 1 35 ? -17.156 17.125 -6.199 1 97.5 35 SER B C 1
ATOM 2724 O O . SER B 1 35 ? -17.734 17.203 -7.281 1 97.5 35 SER B O 1
ATOM 2726 N N . LEU B 1 36 ? -16.703 16.016 -5.797 1 97.19 36 LEU B N 1
ATOM 2727 C CA . LEU B 1 36 ? -16.922 14.68 -6.324 1 97.19 36 LEU B CA 1
ATOM 2728 C C . LEU B 1 36 ? -17.219 13.695 -5.195 1 97.19 36 LEU B C 1
ATOM 2730 O O . LEU B 1 36 ? -16.547 13.719 -4.16 1 97.19 36 LEU B O 1
ATOM 2734 N N . GLY B 1 37 ? -18.266 12.844 -5.332 1 96.19 37 GLY B N 1
ATOM 2735 C CA . GLY B 1 37 ? -18.562 11.797 -4.367 1 96.19 37 GLY B CA 1
ATOM 2736 C C . GLY B 1 37 ? -19.312 12.297 -3.154 1 96.19 37 GLY B C 1
ATOM 2737 O O . GLY B 1 37 ? -19.938 13.367 -3.197 1 96.19 37 GLY B O 1
ATOM 2738 N N . GLU B 1 38 ? -19.312 11.469 -2.092 1 95 38 GLU B N 1
ATOM 2739 C CA . GLU B 1 38 ? -20.047 11.773 -0.863 1 95 38 GLU B CA 1
ATOM 2740 C C . GLU B 1 38 ? -19.219 12.68 0.052 1 95 38 GLU B C 1
ATOM 2742 O O . GLU B 1 38 ? -18.656 12.227 1.047 1 95 38 GLU B O 1
ATOM 2747 N N . THR B 1 39 ? -19.375 13.898 -0.147 1 92.69 39 THR B N 1
ATOM 2748 C CA . THR B 1 39 ? -18.438 14.836 0.463 1 92.69 39 THR B CA 1
ATOM 2749 C C . THR B 1 39 ? -18.875 15.203 1.877 1 92.69 39 THR B C 1
ATOM 2751 O O . THR B 1 39 ? -18.125 15.828 2.625 1 92.69 39 THR B O 1
ATOM 2754 N N . ASP B 1 40 ? -20.031 14.789 2.328 1 91.44 40 ASP B N 1
ATOM 2755 C CA . ASP B 1 40 ? -20.469 15.031 3.697 1 91.44 40 ASP B CA 1
ATOM 2756 C C . ASP B 1 40 ? -20.094 13.867 4.609 1 91.44 40 ASP B C 1
ATOM 2758 O O . ASP B 1 40 ? -20.328 13.922 5.82 1 91.44 40 ASP B O 1
ATOM 2762 N N . ALA B 1 41 ? -19.453 12.93 4 1 95.12 41 ALA B N 1
ATOM 2763 C CA . ALA B 1 41 ? -19.031 11.766 4.777 1 95.12 41 ALA B CA 1
ATOM 2764 C C . ALA B 1 41 ? -18.016 12.156 5.852 1 95.12 41 ALA B C 1
ATOM 2766 O O . ALA B 1 41 ? -17.234 13.094 5.668 1 95.12 41 ALA B O 1
ATOM 2767 N N . HIS B 1 42 ? -18.125 11.453 6.973 1 97.56 42 HIS B N 1
ATOM 2768 C CA . HIS B 1 42 ? -17.125 11.602 8.016 1 97.56 42 HIS B CA 1
ATOM 2769 C C . HIS B 1 42 ? -15.906 10.727 7.738 1 97.56 42 HIS B C 1
ATOM 2771 O O . HIS B 1 42 ? -16.047 9.547 7.418 1 97.56 42 HIS B O 1
ATOM 2777 N N . ILE B 1 43 ? -14.773 11.352 7.762 1 98.5 43 ILE B N 1
ATOM 2778 C CA . ILE B 1 43 ? -13.523 10.625 7.555 1 98.5 43 ILE B CA 1
ATOM 2779 C C . ILE B 1 43 ? -12.539 10.977 8.664 1 98.5 43 ILE B C 1
ATOM 2781 O O . ILE B 1 43 ? -12.664 12.016 9.312 1 98.5 43 ILE B O 1
ATOM 2785 N N . PHE B 1 44 ? -11.641 10.117 8.945 1 98.81 44 PHE B N 1
ATOM 2786 C CA . PHE B 1 44 ? -10.484 10.469 9.766 1 98.81 44 PHE B CA 1
ATOM 2787 C C . PHE B 1 44 ? -9.445 11.227 8.938 1 98.81 44 PHE B C 1
ATOM 2789 O O . PHE B 1 44 ? -8.914 10.695 7.965 1 98.81 44 PHE B O 1
ATOM 2796 N N . PRO B 1 45 ? -9.094 12.43 9.32 1 98.75 45 PRO B N 1
ATOM 2797 C CA . PRO B 1 45 ? -8.141 13.195 8.523 1 98.75 45 PRO B CA 1
ATOM 2798 C C . PRO B 1 45 ? -6.715 12.648 8.617 1 98.75 45 PRO B C 1
ATOM 2800 O O . PRO B 1 45 ? -5.898 12.883 7.719 1 98.75 45 PRO B O 1
ATOM 2803 N N . ARG B 1 46 ? -6.523 11.93 9.773 1 98.56 46 ARG B N 1
ATOM 2804 C CA . ARG B 1 46 ? -5.172 11.453 10.039 1 98.56 46 ARG B CA 1
ATOM 2805 C C . ARG B 1 46 ? -4.164 12.594 9.969 1 98.56 46 ARG B C 1
ATOM 2807 O O . ARG B 1 46 ? -4.414 13.68 10.5 1 98.56 46 ARG B O 1
ATOM 2814 N N . SER B 1 47 ? -3.014 12.383 9.477 1 98.81 47 SER B N 1
ATOM 2815 C CA . SER B 1 47 ? -1.927 13.359 9.539 1 98.81 47 SER B CA 1
ATOM 2816 C C . SER B 1 47 ? -2.232 14.586 8.695 1 98.81 47 SER B C 1
ATOM 2818 O O . SER B 1 47 ? -1.549 15.609 8.805 1 98.81 47 SER B O 1
ATOM 2820 N N . ALA B 1 48 ? -3.27 14.57 7.844 1 98.88 48 ALA B N 1
ATOM 2821 C CA . ALA B 1 48 ? -3.553 15.695 6.961 1 98.88 48 ALA B CA 1
ATOM 2822 C C . ALA B 1 48 ? -3.967 16.922 7.758 1 98.88 48 ALA B C 1
ATOM 2824 O O . ALA B 1 48 ? -3.914 18.047 7.25 1 98.88 48 ALA B O 1
ATOM 2825 N N . CYS B 1 49 ? -4.371 16.766 9.008 1 98.75 49 CYS B N 1
ATOM 2826 C CA . CYS B 1 49 ? -4.879 17.875 9.797 1 98.75 49 CYS B CA 1
ATOM 2827 C C . CYS B 1 49 ? -3.787 18.469 10.688 1 98.75 49 CYS B C 1
ATOM 2829 O O . CYS B 1 49 ? -4.066 19.281 11.555 1 98.75 49 CYS B O 1
ATOM 2831 N N . LYS B 1 50 ? -2.543 18.094 10.477 1 98.88 50 LYS B N 1
ATOM 2832 C CA . LYS B 1 50 ? -1.489 18.391 11.438 1 98.88 50 LYS B CA 1
ATOM 2833 C C . LYS B 1 50 ? -1.278 19.906 11.555 1 98.88 50 LYS B C 1
ATOM 2835 O O . LYS B 1 50 ? -0.868 20.406 12.609 1 98.88 50 LYS B O 1
ATOM 2840 N N . ALA B 1 51 ? -1.547 20.609 10.508 1 98.88 51 ALA B N 1
ATOM 2841 C CA . ALA B 1 51 ? -1.424 22.062 10.625 1 98.88 51 ALA B CA 1
ATOM 2842 C C . ALA B 1 51 ? -2.395 22.609 11.664 1 98.88 51 ALA B C 1
ATOM 2844 O O . ALA B 1 51 ? -2.07 23.562 12.391 1 98.88 51 ALA B O 1
ATOM 2845 N N . MET B 1 52 ? -3.572 22.047 11.758 1 98.88 52 MET B N 1
ATOM 2846 C CA . MET B 1 52 ? -4.523 22.422 12.797 1 98.88 52 MET B CA 1
ATOM 2847 C C . MET B 1 52 ? -3.988 22.047 14.18 1 98.88 52 MET B C 1
ATOM 2849 O O . MET B 1 52 ? -4.102 22.844 15.117 1 98.88 52 MET B O 1
ATOM 2853 N N . GLN B 1 53 ? -3.367 20.938 14.289 1 98.88 53 GLN B N 1
ATOM 2854 C CA . GLN B 1 53 ? -2.885 20.406 15.562 1 98.88 53 GLN B CA 1
ATOM 2855 C C . GLN B 1 53 ? -1.677 21.188 16.062 1 98.88 53 GLN B C 1
ATOM 2857 O O . GLN B 1 53 ? -1.354 21.156 17.25 1 98.88 53 GLN B O 1
ATOM 2862 N N . ALA B 1 54 ? -1.021 21.906 15.195 1 98.88 54 ALA B N 1
ATOM 2863 C CA . ALA B 1 54 ? 0.198 22.625 15.547 1 98.88 54 ALA B CA 1
ATOM 2864 C C . ALA B 1 54 ? -0.123 24.031 16.047 1 98.88 54 ALA B C 1
ATOM 2866 O O . ALA B 1 54 ? 0.757 24.734 16.547 1 98.88 54 ALA B O 1
ATOM 2867 N N . LEU B 1 55 ? -1.361 24.453 15.945 1 98.88 55 LEU B N 1
ATOM 2868 C CA . LEU B 1 55 ? -1.734 25.828 16.25 1 98.88 55 LEU B CA 1
ATOM 2869 C C . LEU B 1 55 ? -1.438 26.156 17.719 1 98.88 55 LEU B C 1
ATOM 2871 O O . LEU B 1 55 ? -0.91 27.234 18.016 1 98.88 55 LEU B O 1
ATOM 2875 N N . PRO B 1 56 ? -1.676 25.25 18.688 1 98.5 56 PRO B N 1
ATOM 2876 C CA . PRO B 1 56 ? -1.375 25.562 20.078 1 98.5 56 PRO B CA 1
ATOM 2877 C C . PRO B 1 56 ? 0.101 25.891 20.312 1 98.5 56 PRO B C 1
ATOM 2879 O O . PRO B 1 56 ? 0.435 26.672 21.203 1 98.5 56 PRO B O 1
ATOM 2882 N N . LEU B 1 57 ? 0.966 25.312 19.5 1 98.81 57 LEU B N 1
ATOM 2883 C CA . LEU B 1 57 ? 2.395 25.594 19.594 1 98.81 57 LEU B CA 1
ATOM 2884 C C . LEU B 1 57 ? 2.67 27.078 19.375 1 98.81 57 LEU B C 1
ATOM 2886 O O . LEU B 1 57 ? 3.521 27.656 20.047 1 98.81 57 LEU B O 1
ATOM 2890 N N . ILE B 1 58 ? 1.951 27.688 18.469 1 98.69 58 ILE B N 1
ATOM 2891 C CA . ILE B 1 58 ? 2.125 29.109 18.156 1 98.69 58 ILE B CA 1
ATOM 2892 C C . ILE B 1 58 ? 1.315 29.953 19.141 1 98.69 58 ILE B C 1
ATOM 2894 O O . ILE B 1 58 ? 1.841 30.891 19.734 1 98.69 58 ILE B O 1
ATOM 2898 N N . GLU B 1 59 ? 0.09 29.562 19.375 1 98 59 GLU B N 1
ATOM 2899 C CA . GLU B 1 59 ? -0.86 30.391 20.109 1 98 59 GLU B CA 1
ATOM 2900 C C . GLU B 1 59 ? -0.496 30.469 21.578 1 98 59 GLU B C 1
ATOM 2902 O O . GLU B 1 59 ? -0.817 31.453 22.266 1 98 59 GLU B O 1
ATOM 2907 N N . SER B 1 60 ? 0.185 29.516 22.109 1 97 60 SER B N 1
ATOM 2908 C CA . SER B 1 60 ? 0.623 29.516 23.5 1 97 60 SER B CA 1
ATOM 2909 C C . SER B 1 60 ? 1.831 30.422 23.703 1 97 60 SER B C 1
ATOM 2911 O O . SER B 1 60 ? 2.172 30.766 24.828 1 97 60 SER B O 1
ATOM 2913 N N . GLY B 1 61 ? 2.512 30.75 22.562 1 98.12 61 GLY B N 1
ATOM 2914 C CA . GLY B 1 61 ? 3.76 31.484 22.656 1 98.12 61 GLY B CA 1
ATOM 2915 C C . GLY B 1 61 ? 4.984 30.594 22.688 1 98.12 61 GLY B C 1
ATOM 2916 O O . GLY B 1 61 ? 6.117 31.078 22.641 1 98.12 61 GLY B O 1
ATOM 2917 N N . ALA B 1 62 ? 4.809 29.344 22.703 1 98.69 62 ALA B N 1
ATOM 2918 C CA . ALA B 1 62 ? 5.906 28.391 22.844 1 98.69 62 ALA B CA 1
ATOM 2919 C C . ALA B 1 62 ? 6.875 28.5 21.656 1 98.69 62 ALA B C 1
ATOM 2921 O O . ALA B 1 62 ? 8.094 28.453 21.844 1 98.69 62 ALA B O 1
ATOM 2922 N N . ALA B 1 63 ? 6.371 28.625 20.484 1 98.81 63 ALA B N 1
ATOM 2923 C CA . ALA B 1 63 ? 7.223 28.719 19.297 1 98.81 63 ALA B CA 1
ATOM 2924 C C . ALA B 1 63 ? 8.18 29.906 19.406 1 98.81 63 ALA B C 1
ATOM 2926 O O . ALA B 1 63 ? 9.383 29.75 19.203 1 98.81 63 ALA B O 1
ATOM 2927 N N . ASP B 1 64 ? 7.621 31.031 19.781 1 98.56 64 ASP B N 1
ATOM 2928 C CA . ASP B 1 64 ? 8.445 32.219 19.891 1 98.56 64 ASP B CA 1
ATOM 2929 C C . ASP B 1 64 ? 9.43 32.125 21.047 1 98.56 64 ASP B C 1
ATOM 2931 O O . ASP B 1 64 ? 10.594 32.5 20.922 1 98.56 64 ASP B O 1
ATOM 2935 N N . ALA B 1 65 ? 8.945 31.594 22.094 1 98.44 65 ALA B N 1
ATOM 2936 C CA . ALA B 1 65 ? 9.797 31.438 23.266 1 98.44 65 ALA B CA 1
ATOM 2937 C C . ALA B 1 65 ? 11 30.547 22.969 1 98.44 65 ALA B C 1
ATOM 2939 O O . ALA B 1 65 ? 12.078 30.75 23.531 1 98.44 65 ALA B O 1
ATOM 2940 N N . ASN B 1 66 ? 10.82 29.625 22.109 1 98.44 66 ASN B N 1
ATOM 2941 C CA . ASN B 1 66 ? 11.891 28.688 21.781 1 98.44 66 ASN B CA 1
ATOM 2942 C C . ASN B 1 66 ? 12.633 29.109 20.516 1 98.44 66 ASN B C 1
ATOM 2944 O O . ASN B 1 66 ? 13.492 28.391 20.016 1 98.44 66 ASN B O 1
ATOM 2948 N N . GLY B 1 67 ? 12.234 30.188 19.891 1 98.38 67 GLY B N 1
ATOM 2949 C CA . GLY B 1 67 ? 12.922 30.703 18.719 1 98.38 67 GLY B CA 1
ATOM 2950 C C . GLY B 1 67 ? 12.664 29.891 17.453 1 98.38 67 GLY B C 1
ATOM 2951 O O . GLY B 1 67 ? 13.547 29.734 16.609 1 98.38 67 GLY B O 1
ATOM 2952 N N . PHE B 1 68 ? 11.492 29.359 17.359 1 98.88 68 PHE B N 1
ATOM 2953 C CA . PHE B 1 68 ? 11.195 28.516 16.219 1 98.88 68 PHE B CA 1
ATOM 2954 C C . PHE B 1 68 ? 10.93 29.344 14.977 1 98.88 68 PHE B C 1
ATOM 2956 O O . PHE B 1 68 ? 10.203 30.344 15.039 1 98.88 68 PHE B O 1
ATOM 2963 N N . GLY B 1 69 ? 11.617 28.969 13.859 1 98.75 69 GLY B N 1
ATOM 2964 C CA . GLY B 1 69 ? 11.352 29.531 12.539 1 98.75 69 GLY B CA 1
ATOM 2965 C C . GLY B 1 69 ? 10.547 28.609 11.648 1 98.75 69 GLY B C 1
ATOM 2966 O O . GLY B 1 69 ? 9.82 27.734 12.133 1 98.75 69 GLY B O 1
ATOM 2967 N N . ASP B 1 70 ? 10.641 28.844 10.391 1 98.88 70 ASP B N 1
ATOM 2968 C CA . ASP B 1 70 ? 9.852 28.109 9.398 1 98.88 70 ASP B CA 1
ATOM 2969 C C . ASP B 1 70 ? 10.156 26.609 9.453 1 98.88 70 ASP B C 1
ATOM 2971 O O . ASP B 1 70 ? 9.242 25.781 9.352 1 98.88 70 ASP B O 1
ATOM 2975 N N . ARG B 1 71 ? 11.391 26.25 9.656 1 98.94 71 ARG B N 1
ATOM 2976 C CA . ARG B 1 71 ? 11.773 24.828 9.633 1 98.94 71 ARG B CA 1
ATOM 2977 C C . ARG B 1 71 ? 11.109 24.078 10.781 1 98.94 71 ARG B C 1
ATOM 2979 O O . ARG B 1 71 ? 10.523 23.016 10.578 1 98.94 71 ARG B O 1
ATOM 2986 N N . GLU B 1 72 ? 11.203 24.609 11.961 1 98.94 72 GLU B N 1
ATOM 2987 C CA . GLU B 1 72 ? 10.609 23.969 13.125 1 98.94 72 GLU B CA 1
ATOM 2988 C C . GLU B 1 72 ? 9.086 23.891 13 1 98.94 72 GLU B C 1
ATOM 2990 O O . GLU B 1 72 ? 8.477 22.875 13.336 1 98.94 72 GLU B O 1
ATOM 2995 N N . LEU B 1 73 ? 8.477 24.953 12.516 1 98.94 73 LEU B N 1
ATOM 2996 C CA . LEU B 1 73 ? 7.023 24.984 12.375 1 98.94 73 LEU B CA 1
ATOM 2997 C C . LEU B 1 73 ? 6.562 24 11.297 1 98.94 73 LEU B C 1
ATOM 2999 O O . LEU B 1 73 ? 5.547 23.328 11.469 1 98.94 73 LEU B O 1
ATOM 3003 N N . ALA B 1 74 ? 7.309 23.938 10.164 1 98.94 74 ALA B N 1
ATOM 3004 C CA . ALA B 1 74 ? 7.016 22.938 9.141 1 98.94 74 ALA B CA 1
ATOM 3005 C C . ALA B 1 74 ? 7.125 21.516 9.695 1 98.94 74 ALA B C 1
ATOM 3007 O O . ALA B 1 74 ? 6.262 20.672 9.445 1 98.94 74 ALA B O 1
ATOM 3008 N N . LEU B 1 75 ? 8.156 21.297 10.492 1 98.94 75 LEU B N 1
ATOM 3009 C CA . LEU B 1 75 ? 8.359 19.984 11.07 1 98.94 75 LEU B CA 1
ATOM 3010 C C . LEU B 1 75 ? 7.25 19.641 12.055 1 98.94 75 LEU B C 1
ATOM 3012 O O . LEU B 1 75 ? 6.855 18.469 12.172 1 98.94 75 LEU B O 1
ATOM 3016 N N . ALA B 1 76 ? 6.699 20.641 12.727 1 98.94 76 ALA B N 1
ATOM 3017 C CA . ALA B 1 76 ? 5.598 20.438 13.664 1 98.94 76 ALA B CA 1
ATOM 3018 C C . ALA B 1 76 ? 4.324 20.016 12.93 1 98.94 76 ALA B C 1
ATOM 3020 O O . ALA B 1 76 ? 3.365 19.562 13.547 1 98.94 76 ALA B O 1
ATOM 3021 N N . CYS B 1 77 ? 4.273 20.125 11.602 1 98.88 77 CYS B N 1
ATOM 3022 C CA . CYS B 1 77 ? 3.135 19.75 10.773 1 98.88 77 CYS B CA 1
ATOM 3023 C C . CYS B 1 77 ? 3.463 18.531 9.922 1 98.88 77 CYS B C 1
ATOM 3025 O O . CYS B 1 77 ? 2.758 18.219 8.953 1 98.88 77 CYS B O 1
ATOM 3027 N N . SER B 1 78 ? 4.457 17.797 10.305 1 98.62 78 SER B N 1
ATOM 3028 C CA . SER B 1 78 ? 5.086 16.906 9.336 1 98.62 78 SER B CA 1
ATOM 3029 C C . SER B 1 78 ? 4.582 15.469 9.492 1 98.62 78 SER B C 1
ATOM 3031 O O . SER B 1 78 ? 4.109 15.094 10.57 1 98.62 78 SER B O 1
ATOM 3033 N N . SER B 1 79 ? 4.562 14.727 8.484 1 98.38 79 SER B N 1
ATOM 3034 C CA . SER B 1 79 ? 4.805 13.289 8.359 1 98.38 79 SER B CA 1
ATOM 3035 C C . SER B 1 79 ? 6.047 13.008 7.523 1 98.38 79 SER B C 1
ATOM 3037 O O . SER B 1 79 ? 5.953 12.797 6.312 1 98.38 79 SER B O 1
ATOM 3039 N N . HIS B 1 80 ? 7.184 13.07 8.148 1 98.81 80 HIS B N 1
ATOM 3040 C CA . HIS B 1 80 ? 8.43 13.102 7.395 1 98.81 80 HIS B CA 1
ATOM 3041 C C . HIS B 1 80 ? 9 11.703 7.191 1 98.81 80 HIS B C 1
ATOM 3043 O O . HIS B 1 80 ? 8.523 10.742 7.801 1 98.81 80 HIS B O 1
ATOM 3049 N N . SER B 1 81 ? 9.961 11.586 6.398 1 98.75 81 SER B N 1
ATOM 3050 C CA . SER B 1 81 ? 10.531 10.297 6.02 1 98.75 81 SER B CA 1
ATOM 3051 C C . SER B 1 81 ? 11.617 9.859 7.004 1 98.75 81 SER B C 1
ATOM 3053 O O . SER B 1 81 ? 12.242 8.812 6.816 1 98.75 81 SER B O 1
ATOM 3055 N N . GLY B 1 82 ? 11.891 10.664 8.016 1 98.75 82 GLY B N 1
ATOM 3056 C CA . GLY B 1 82 ? 12.914 10.312 8.984 1 98.75 82 GLY B CA 1
ATOM 3057 C C . GLY B 1 82 ? 14.328 10.484 8.461 1 98.75 82 GLY B C 1
ATOM 3058 O O . GLY B 1 82 ? 15.242 9.773 8.883 1 98.75 82 GLY B O 1
ATOM 3059 N N . GLU B 1 83 ? 14.57 11.359 7.465 1 98.81 83 GLU B N 1
ATOM 3060 C CA . GLU B 1 83 ? 15.914 11.688 7.004 1 98.81 83 GLU B CA 1
ATOM 3061 C C . GLU B 1 83 ? 16.719 12.398 8.094 1 98.81 83 GLU B C 1
ATOM 3063 O O . GLU B 1 83 ? 16.141 12.953 9.031 1 98.81 83 GLU B O 1
ATOM 3068 N N . PRO B 1 84 ? 18.016 12.406 8.016 1 98.69 84 PRO B N 1
ATOM 3069 C CA . PRO B 1 84 ? 18.859 12.906 9.102 1 98.69 84 PRO B CA 1
ATOM 3070 C C . PRO B 1 84 ? 18.5 14.32 9.539 1 98.69 84 PRO B C 1
ATOM 3072 O O . PRO B 1 84 ? 18.516 14.625 10.734 1 98.69 84 PRO B O 1
ATOM 3075 N N . GLU B 1 85 ? 18.141 15.125 8.586 1 98.88 85 GLU B N 1
ATOM 3076 C CA . GLU B 1 85 ? 17.797 16.516 8.906 1 98.88 85 GLU B CA 1
ATOM 3077 C C . GLU B 1 85 ? 16.516 16.594 9.727 1 98.88 85 GLU B C 1
ATOM 3079 O O . GLU B 1 85 ? 16.391 17.438 10.602 1 98.88 85 GLU B O 1
ATOM 3084 N N . HIS B 1 86 ? 15.555 15.719 9.406 1 98.94 86 HIS B N 1
ATOM 3085 C CA . HIS B 1 86 ? 14.328 15.656 10.188 1 98.94 86 HIS B CA 1
ATOM 3086 C C . HIS B 1 86 ? 14.617 15.273 11.633 1 98.94 86 HIS B C 1
ATOM 3088 O O . HIS B 1 86 ? 14.125 15.922 12.562 1 98.94 86 HIS B O 1
ATOM 3094 N N . VAL B 1 87 ? 15.422 14.234 11.789 1 98.94 87 VAL B N 1
ATOM 3095 C CA . VAL B 1 87 ? 15.75 13.688 13.102 1 98.94 87 VAL B CA 1
ATOM 3096 C C . VAL B 1 87 ? 16.5 14.734 13.93 1 98.94 87 VAL B C 1
ATOM 3098 O O . VAL B 1 87 ? 16.156 14.969 15.086 1 98.94 87 VAL B O 1
ATOM 3101 N N . ALA B 1 88 ? 17.438 15.391 13.305 1 98.94 88 ALA B N 1
ATOM 3102 C CA . ALA B 1 88 ? 18.234 16.406 13.977 1 98.94 88 ALA B CA 1
ATOM 3103 C C . ALA B 1 88 ? 17.375 17.578 14.438 1 98.94 88 ALA B C 1
ATOM 3105 O O . ALA B 1 88 ? 17.547 18.078 15.547 1 98.94 88 ALA B O 1
ATOM 3106 N N . LEU B 1 89 ? 16.453 17.984 13.602 1 98.94 89 LEU B N 1
ATOM 3107 C CA . LEU B 1 89 ? 15.641 19.141 13.93 1 98.94 89 LEU B CA 1
ATOM 3108 C C . LEU B 1 89 ? 14.648 18.812 15.047 1 98.94 89 LEU B C 1
ATOM 3110 O O . LEU B 1 89 ? 14.398 19.641 15.922 1 98.94 89 LEU B O 1
ATOM 3114 N N . ALA B 1 90 ? 14.078 17.609 15 1 98.94 90 ALA B N 1
ATOM 3115 C CA . ALA B 1 90 ? 13.203 17.203 16.094 1 98.94 90 ALA B CA 1
ATOM 3116 C C . ALA B 1 90 ? 13.945 17.203 17.422 1 98.94 90 ALA B C 1
ATOM 3118 O O . ALA B 1 90 ? 13.422 17.672 18.438 1 98.94 90 ALA B O 1
ATOM 3119 N N . ALA B 1 91 ? 15.156 16.688 17.391 1 98.94 91 ALA B N 1
ATOM 3120 C CA . ALA B 1 91 ? 15.984 16.688 18.594 1 98.94 91 ALA B CA 1
ATOM 3121 C C . ALA B 1 91 ? 16.266 18.109 19.094 1 98.94 91 ALA B C 1
ATOM 3123 O O . ALA B 1 91 ? 16.219 18.375 20.297 1 98.94 91 ALA B O 1
ATOM 3124 N N . LYS B 1 92 ? 16.547 18.938 18.141 1 98.94 92 LYS B N 1
ATOM 3125 C CA . LYS B 1 92 ? 16.828 20.328 18.469 1 98.94 92 LYS B CA 1
ATOM 3126 C C . LYS B 1 92 ? 15.609 21 19.109 1 98.94 92 LYS B C 1
ATOM 3128 O O . LYS B 1 92 ? 15.742 21.766 20.062 1 98.94 92 LYS B O 1
ATOM 3133 N N . MET B 1 93 ? 14.445 20.781 18.578 1 98.94 93 MET B N 1
ATOM 3134 C CA . MET B 1 93 ? 13.211 21.328 19.141 1 98.94 93 MET B CA 1
ATOM 3135 C C . MET B 1 93 ? 13.016 20.875 20.578 1 98.94 93 MET B C 1
ATOM 3137 O O . MET B 1 93 ? 12.688 21.672 21.453 1 98.94 93 MET B O 1
ATOM 3141 N N . LEU B 1 94 ? 13.234 19.578 20.797 1 98.88 94 LEU B N 1
ATOM 3142 C CA . LEU B 1 94 ? 13.109 19.047 22.156 1 98.88 94 LEU B CA 1
ATOM 3143 C C . LEU B 1 94 ? 14.109 19.703 23.094 1 98.88 94 LEU B C 1
ATOM 3145 O O . LEU B 1 94 ? 13.758 20.094 24.203 1 98.88 94 LEU B O 1
ATOM 3149 N N . SER B 1 95 ? 15.312 19.844 22.641 1 98.81 95 SER B N 1
ATOM 3150 C CA . SER B 1 95 ? 16.375 20.438 23.453 1 98.81 95 SER B CA 1
ATOM 3151 C C . SER B 1 95 ? 16.031 21.875 23.828 1 98.81 95 SER B C 1
ATOM 3153 O O . SER B 1 95 ? 16.344 22.312 24.938 1 98.81 95 SER B O 1
ATOM 3155 N N . ALA B 1 96 ? 15.453 22.578 22.906 1 98.56 96 ALA B N 1
ATOM 3156 C CA . ALA B 1 96 ? 15.062 23.969 23.156 1 98.56 96 ALA B CA 1
ATOM 3157 C C . ALA B 1 96 ? 14.102 24.062 24.328 1 98.56 96 ALA B C 1
ATOM 3159 O O . ALA B 1 96 ? 14.094 25.078 25.047 1 98.56 96 ALA B O 1
ATOM 3160 N N . ALA B 1 97 ? 13.391 23.016 24.594 1 98 97 ALA B N 1
ATOM 3161 C CA . ALA B 1 97 ? 12.43 22.969 25.688 1 98 97 ALA B CA 1
ATOM 3162 C C . ALA B 1 97 ? 12.992 22.219 26.891 1 98 97 ALA B C 1
ATOM 3164 O O . ALA B 1 97 ? 12.258 21.875 27.812 1 98 97 ALA B O 1
ATOM 3165 N N . GLY B 1 98 ? 14.258 21.875 26.828 1 98.19 98 GLY B N 1
ATOM 3166 C CA . GLY B 1 98 ? 14.906 21.188 27.938 1 98.19 98 GLY B CA 1
ATOM 3167 C C . GLY B 1 98 ? 14.547 19.703 28.016 1 98.19 98 GLY B C 1
ATOM 3168 O O . GLY B 1 98 ? 14.547 19.125 29.094 1 98.19 98 GLY B O 1
ATOM 3169 N N . ARG B 1 99 ? 14.18 19.156 26.922 1 98.62 99 ARG B N 1
ATOM 3170 C CA . ARG B 1 99 ? 13.797 17.75 26.859 1 98.62 99 ARG B CA 1
ATOM 3171 C C . ARG B 1 99 ? 14.656 17 25.844 1 98.62 99 ARG B C 1
ATOM 3173 O O . ARG B 1 99 ? 15.57 17.562 25.25 1 98.62 99 ARG B O 1
ATOM 3180 N N . ASP B 1 100 ? 14.516 15.656 25.797 1 98.62 100 ASP B N 1
ATOM 3181 C CA . ASP B 1 100 ? 15.203 14.812 24.828 1 98.62 100 ASP B CA 1
ATOM 3182 C C . ASP B 1 100 ? 14.273 13.727 24.281 1 98.62 100 ASP B C 1
ATOM 3184 O O . ASP B 1 100 ? 13.047 13.836 24.406 1 98.62 100 ASP B O 1
ATOM 3188 N N . VAL B 1 101 ? 14.82 12.758 23.641 1 98.81 101 VAL B N 1
ATOM 3189 C CA . VAL B 1 101 ? 14.078 11.734 22.922 1 98.81 101 VAL B CA 1
ATOM 3190 C C . VAL B 1 101 ? 13.156 10.984 23.891 1 98.81 101 VAL B C 1
ATOM 3192 O O . VAL B 1 101 ? 12.086 10.516 23.484 1 98.81 101 VAL B O 1
ATOM 3195 N N . GLN B 1 102 ? 13.414 10.977 25.125 1 98.5 102 GLN B N 1
ATOM 3196 C CA . GLN B 1 102 ? 12.641 10.234 26.109 1 98.5 102 GLN B CA 1
ATOM 3197 C C . GLN B 1 102 ? 11.273 10.867 26.328 1 98.5 102 GLN B C 1
ATOM 3199 O O . GLN B 1 102 ? 10.367 10.234 26.875 1 98.5 102 GLN B O 1
ATOM 3204 N N . ALA B 1 103 ? 11.109 12.117 25.922 1 98.81 103 ALA B N 1
ATOM 3205 C CA . ALA B 1 103 ? 9.836 12.82 26.094 1 98.81 103 ALA B CA 1
ATOM 3206 C C . ALA B 1 103 ? 8.836 12.398 25.016 1 98.81 103 ALA B C 1
ATOM 3208 O O . ALA B 1 103 ? 7.637 12.664 25.125 1 98.81 103 ALA B O 1
ATOM 3209 N N . LEU B 1 104 ? 9.328 11.789 23.938 1 98.88 104 LEU B N 1
ATOM 3210 C CA . LEU B 1 104 ? 8.461 11.445 22.828 1 98.88 104 LEU B CA 1
ATOM 3211 C C . LEU B 1 104 ? 7.691 10.164 23.109 1 98.88 104 LEU B C 1
ATOM 3213 O O . LEU B 1 104 ? 8.273 9.164 23.531 1 98.88 104 LEU B O 1
ATOM 3217 N N . GLU B 1 105 ? 6.422 10.219 22.828 1 98.88 105 GLU B N 1
ATOM 3218 C CA . GLU B 1 105 ? 5.566 9.07 23.094 1 98.88 105 GLU B CA 1
ATOM 3219 C C . GLU B 1 105 ? 4.957 8.531 21.812 1 98.88 105 GLU B C 1
ATOM 3221 O O . GLU B 1 105 ? 3.936 7.836 21.844 1 98.88 105 GLU B O 1
ATOM 3226 N N . CYS B 1 106 ? 5.527 8.852 20.703 1 98.75 106 CYS B N 1
ATOM 3227 C CA . CYS B 1 106 ? 4.98 8.5 19.391 1 98.75 106 CYS B CA 1
ATOM 3228 C C . CYS B 1 106 ? 5.426 7.102 18.984 1 98.75 106 CYS B C 1
ATOM 3230 O O . CYS B 1 106 ? 4.926 6.547 18 1 98.75 106 CYS B O 1
ATOM 3232 N N . GLY B 1 107 ? 6.32 6.434 19.703 1 98.5 107 GLY B N 1
ATOM 3233 C CA . GLY B 1 107 ? 6.906 5.176 19.266 1 98.5 107 GLY B CA 1
ATOM 3234 C C . GLY B 1 107 ? 8 5.363 18.219 1 98.5 107 GLY B C 1
ATOM 3235 O O . GLY B 1 107 ? 8.312 6.488 17.828 1 98.5 107 GLY B O 1
ATOM 3236 N N . ALA B 1 108 ? 8.625 4.258 17.859 1 98.69 108 ALA B N 1
ATOM 3237 C CA . ALA B 1 108 ? 9.719 4.266 16.906 1 98.69 108 ALA B CA 1
ATOM 3238 C C . ALA B 1 108 ? 9.43 3.328 15.727 1 98.69 108 ALA B C 1
ATOM 3240 O O . ALA B 1 108 ? 8.805 2.279 15.906 1 98.69 108 ALA B O 1
ATOM 3241 N N . HIS B 1 109 ? 9.852 3.701 14.602 1 98.5 109 HIS B N 1
ATOM 3242 C CA . HIS B 1 109 ? 9.742 2.818 13.445 1 98.5 109 HIS B CA 1
ATOM 3243 C C . HIS B 1 109 ? 10.758 3.195 12.375 1 98.5 109 HIS B C 1
ATOM 3245 O O . HIS B 1 109 ? 11.242 4.328 12.344 1 98.5 109 HIS B O 1
ATOM 3251 N N . TRP B 1 110 ? 11.07 2.238 11.5 1 98.62 110 TRP B N 1
ATOM 3252 C CA . TRP B 1 110 ? 11.891 2.48 10.312 1 98.62 110 TRP B CA 1
ATOM 3253 C C . TRP B 1 110 ? 11.148 3.359 9.312 1 98.62 110 TRP B C 1
ATOM 3255 O O . TRP B 1 110 ? 9.914 3.41 9.312 1 98.62 110 TRP B O 1
ATOM 3265 N N . SER B 1 111 ? 11.938 4.023 8.492 1 98.62 111 SER B N 1
ATOM 3266 C CA . SER B 1 111 ? 11.336 4.898 7.484 1 98.62 111 SER B CA 1
ATOM 3267 C C . SER B 1 111 ? 10.477 4.105 6.508 1 98.62 111 SER B C 1
ATOM 3269 O O . SER B 1 111 ? 10.836 2.998 6.113 1 98.62 111 SER B O 1
ATOM 3271 N N . SER B 1 112 ? 9.383 4.711 6.133 1 96.88 112 SER B N 1
ATOM 3272 C CA . SER B 1 112 ? 8.562 4.117 5.082 1 96.88 112 SER B CA 1
ATOM 3273 C C . SER B 1 112 ? 9.141 4.402 3.701 1 96.88 112 SER B C 1
ATOM 3275 O O . SER B 1 112 ? 8.68 3.846 2.701 1 96.88 112 SER B O 1
ATOM 3277 N N . ASP B 1 113 ? 10.07 5.301 3.654 1 97.94 113 ASP B N 1
ATOM 3278 C CA . ASP B 1 113 ? 10.805 5.57 2.422 1 97.94 113 ASP B CA 1
ATOM 3279 C C . ASP B 1 113 ? 11.977 4.602 2.264 1 97.94 113 ASP B C 1
ATOM 3281 O O . ASP B 1 113 ? 12.859 4.539 3.125 1 97.94 113 ASP B O 1
ATOM 3285 N N . GLN B 1 114 ? 12.016 3.893 1.218 1 98.12 114 GLN B N 1
ATOM 3286 C CA . GLN B 1 114 ? 12.945 2.783 1.071 1 98.12 114 GLN B CA 1
ATOM 3287 C C . GLN B 1 114 ? 14.391 3.273 1.114 1 98.12 114 GLN B C 1
ATOM 3289 O O . GLN B 1 114 ? 15.242 2.662 1.765 1 98.12 114 GLN B O 1
ATOM 3294 N N . LYS B 1 115 ? 14.703 4.355 0.36 1 98.19 115 LYS B N 1
ATOM 3295 C CA . LYS B 1 115 ? 16.062 4.875 0.353 1 98.19 115 LYS B CA 1
ATOM 3296 C C . LYS B 1 115 ? 16.516 5.258 1.76 1 98.19 115 LYS B C 1
ATOM 3298 O O . LYS B 1 115 ? 17.625 4.926 2.174 1 98.19 115 LYS B O 1
ATOM 3303 N N . THR B 1 116 ? 15.609 5.926 2.445 1 98.75 116 THR B N 1
ATOM 3304 C CA . THR B 1 116 ? 15.898 6.336 3.816 1 98.75 116 THR B CA 1
ATOM 3305 C C . THR B 1 116 ? 16.031 5.117 4.73 1 98.75 116 THR B C 1
ATOM 3307 O O . THR B 1 116 ? 16.906 5.066 5.586 1 98.75 116 THR B O 1
ATOM 3310 N N . LEU B 1 117 ? 15.188 4.141 4.562 1 98.81 117 LEU B N 1
ATOM 3311 C CA . LEU B 1 117 ? 15.242 2.916 5.352 1 98.81 117 LEU B CA 1
ATOM 3312 C C . LEU B 1 117 ? 16.578 2.205 5.172 1 98.81 117 LEU B C 1
ATOM 3314 O O . LEU B 1 117 ? 17.172 1.745 6.148 1 98.81 117 LEU B O 1
ATOM 3318 N N . ILE B 1 118 ? 17.031 2.068 3.963 1 98.81 118 ILE B N 1
ATOM 3319 C CA . ILE B 1 118 ? 18.297 1.41 3.668 1 98.81 118 ILE B CA 1
ATOM 3320 C C . ILE B 1 118 ? 19.438 2.148 4.363 1 98.81 118 ILE B C 1
ATOM 3322 O O . ILE B 1 118 ? 20.297 1.526 5.004 1 98.81 118 ILE B O 1
ATOM 3326 N N . ALA B 1 119 ? 19.391 3.498 4.227 1 98.69 119 ALA B N 1
ATOM 3327 C CA . ALA B 1 119 ? 20.406 4.297 4.895 1 98.69 119 ALA B CA 1
ATOM 3328 C C . ALA B 1 119 ? 20.359 4.105 6.406 1 98.69 119 ALA B C 1
ATOM 3330 O O . ALA B 1 119 ? 21.406 3.969 7.055 1 98.69 119 ALA B O 1
ATOM 3331 N N . GLN B 1 120 ? 19.203 4.102 6.984 1 98.81 120 GLN B N 1
ATOM 3332 C CA . GLN B 1 120 ? 19.016 3.875 8.414 1 98.81 120 GLN B CA 1
ATOM 3333 C C . GLN B 1 120 ? 19.547 2.502 8.828 1 98.81 120 GLN B C 1
ATOM 3335 O O . GLN B 1 120 ? 20.281 2.385 9.7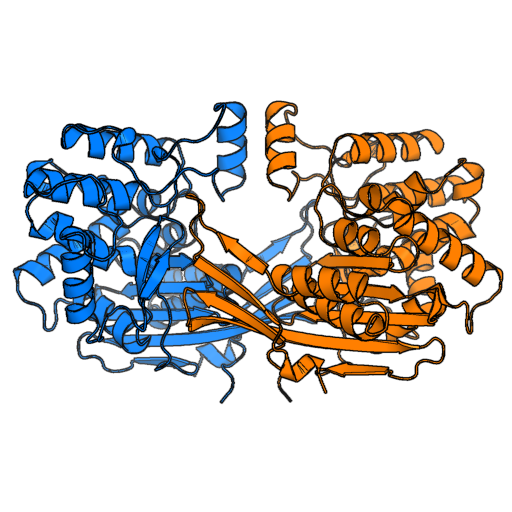97 1 98.81 120 GLN B O 1
ATOM 3340 N N . ALA B 1 121 ? 19.141 1.456 8.07 1 98.75 121 ALA B N 1
ATOM 3341 C CA . ALA B 1 121 ? 19.547 0.091 8.398 1 98.75 121 ALA B CA 1
ATOM 3342 C C . ALA B 1 121 ? 21.062 -0.043 8.398 1 98.75 121 ALA B C 1
ATOM 3344 O O . ALA B 1 121 ? 21.625 -0.816 9.18 1 98.75 121 ALA B O 1
ATOM 3345 N N . ARG B 1 122 ? 21.719 0.693 7.551 1 98.5 122 ARG B N 1
ATOM 3346 C CA . ARG B 1 122 ? 23.172 0.616 7.414 1 98.5 122 ARG B CA 1
ATOM 3347 C C . ARG B 1 122 ? 23.875 1.337 8.562 1 98.5 122 ARG B C 1
ATOM 3349 O O . ARG B 1 122 ? 25 0.998 8.922 1 98.5 122 ARG B O 1
ATOM 3356 N N . SER B 1 123 ? 23.172 2.336 9.125 1 97.88 123 SER B N 1
ATOM 3357 C CA . SER B 1 123 ? 23.875 3.207 10.062 1 97.88 123 SER B CA 1
ATOM 3358 C C . SER B 1 123 ? 23.344 3.045 11.477 1 97.88 123 SER B C 1
ATOM 3360 O O . SER B 1 123 ? 24 3.443 12.445 1 97.88 123 SER B O 1
ATOM 3362 N N . LEU B 1 124 ? 22.188 2.414 11.641 1 98.25 124 LEU B N 1
ATOM 3363 C CA . LEU B 1 124 ? 21.547 2.326 12.945 1 98.25 124 LEU B CA 1
ATOM 3364 C C . LEU B 1 124 ? 21.312 0.871 13.344 1 98.25 124 LEU B C 1
ATOM 3366 O O . LEU B 1 124 ? 21 0.033 12.5 1 98.25 124 LEU B O 1
ATOM 3370 N N . GLU B 1 125 ? 21.469 0.622 14.594 1 98.06 125 GLU B N 1
ATOM 3371 C CA . GLU B 1 125 ? 21.016 -0.666 15.109 1 98.06 125 GLU B CA 1
ATOM 3372 C C . GLU B 1 125 ? 19.5 -0.758 15.102 1 98.06 125 GLU B C 1
ATOM 3374 O O . GLU B 1 125 ? 18.938 -1.784 14.719 1 98.06 125 GLU B O 1
ATOM 3379 N N . ALA B 1 126 ? 18.812 0.281 15.5 1 98.25 126 ALA B N 1
ATOM 3380 C CA . ALA B 1 126 ? 17.359 0.42 15.516 1 98.25 126 ALA B CA 1
ATOM 3381 C C . ALA B 1 126 ? 16.953 1.89 15.508 1 98.25 126 ALA B C 1
ATOM 3383 O O . ALA B 1 126 ? 17.703 2.756 15.961 1 98.25 126 ALA B O 1
ATOM 3384 N N . PRO B 1 127 ? 15.805 2.182 15.016 1 98.56 127 PRO B N 1
ATOM 3385 C CA . PRO B 1 127 ? 15.336 3.566 15.086 1 98.56 127 PRO B CA 1
ATOM 3386 C C . PRO B 1 127 ? 14.914 3.973 16.5 1 98.56 127 PRO B C 1
ATOM 3388 O O . PRO B 1 127 ? 14.648 3.111 17.328 1 98.56 127 PRO B O 1
ATOM 3391 N N . SER B 1 128 ? 14.906 5.23 16.703 1 98.75 128 SER B N 1
ATOM 3392 C CA . SER B 1 128 ? 14.336 5.812 17.922 1 98.75 128 SER B CA 1
ATOM 3393 C C . SER B 1 128 ? 13.062 6.594 17.609 1 98.75 128 SER B C 1
ATOM 3395 O O . SER B 1 128 ? 12.664 6.707 16.438 1 98.75 128 SER B O 1
ATOM 3397 N N . ALA B 1 129 ? 12.469 7.156 18.641 1 98.88 129 ALA B N 1
ATOM 3398 C CA . ALA B 1 129 ? 11.25 7.941 18.453 1 98.88 129 ALA B CA 1
ATOM 3399 C C . ALA B 1 129 ? 11.516 9.172 17.594 1 98.88 129 ALA B C 1
ATOM 3401 O O . ALA B 1 129 ? 10.594 9.719 16.984 1 98.88 129 ALA B O 1
ATOM 3402 N N . LEU B 1 130 ? 12.742 9.594 17.469 1 98.88 130 LEU B N 1
ATOM 3403 C CA . LEU B 1 130 ? 13.094 10.734 16.625 1 98.88 130 LEU B CA 1
ATOM 3404 C C . LEU B 1 130 ? 12.914 10.391 15.148 1 98.88 130 LEU B C 1
ATOM 3406 O O . LEU B 1 130 ? 12.773 11.289 14.312 1 98.88 130 LEU B O 1
ATOM 3410 N N . HIS B 1 131 ? 12.891 9.078 14.844 1 98.88 131 HIS B N 1
ATOM 3411 C CA . HIS B 1 131 ? 12.781 8.625 13.461 1 98.88 131 HIS B CA 1
ATOM 3412 C C . HIS B 1 131 ? 11.32 8.445 13.062 1 98.88 131 HIS B C 1
ATOM 3414 O O . HIS B 1 131 ? 11.016 8.242 11.883 1 98.88 131 HIS B O 1
ATOM 3420 N N . ASN B 1 132 ? 10.43 8.492 14.078 1 98.88 132 ASN B N 1
ATOM 3421 C CA . ASN B 1 132 ? 9.008 8.422 13.766 1 98.88 132 ASN B CA 1
ATOM 3422 C C . ASN B 1 132 ? 8.578 9.555 12.844 1 98.88 132 ASN B C 1
ATOM 3424 O O . ASN B 1 132 ? 8.938 10.719 13.07 1 98.88 132 ASN B O 1
ATOM 3428 N N . ASN B 1 133 ? 7.777 9.266 11.883 1 98.81 133 ASN B N 1
ATOM 3429 C CA . ASN B 1 133 ? 7.402 10.281 10.898 1 98.81 133 ASN B CA 1
ATOM 3430 C C . ASN B 1 133 ? 6.605 11.414 11.539 1 98.81 133 ASN B C 1
ATOM 3432 O O . ASN B 1 133 ? 6.41 12.461 10.93 1 98.81 133 ASN B O 1
ATOM 3436 N N . CYS B 1 134 ? 6.121 11.219 12.758 1 98.88 134 CYS B N 1
ATOM 3437 C CA . CYS B 1 134 ? 5.371 12.25 13.469 1 98.88 134 CYS B CA 1
ATOM 3438 C C . CYS B 1 134 ? 6.211 12.875 14.57 1 98.88 134 CYS B C 1
ATOM 3440 O O . CYS B 1 134 ? 5.691 13.609 15.406 1 98.88 134 CYS B O 1
ATOM 3442 N N . SER B 1 135 ? 7.48 12.625 14.648 1 98.94 135 SER B N 1
ATOM 3443 C CA . SER B 1 135 ? 8.305 13.094 15.758 1 98.94 135 SER B CA 1
ATOM 3444 C C . SER B 1 135 ? 8.281 14.617 15.852 1 98.94 135 SER B C 1
ATOM 3446 O O . SER B 1 135 ? 8.305 15.18 16.938 1 98.94 135 SER B O 1
ATOM 3448 N N . GLY B 1 136 ? 8.266 15.281 14.688 1 98.94 136 GLY B N 1
ATOM 3449 C CA . GLY B 1 136 ? 8.203 16.734 14.695 1 98.94 136 GLY B CA 1
ATOM 3450 C C . GLY B 1 136 ? 6.945 17.266 15.359 1 98.94 136 GLY B C 1
ATOM 3451 O O . GLY B 1 136 ? 7.016 18.188 16.172 1 98.94 136 GLY B O 1
ATOM 3452 N N . LYS B 1 137 ? 5.812 16.719 15.008 1 98.94 137 LYS B N 1
ATOM 3453 C CA . LYS B 1 137 ? 4.547 17.109 15.633 1 98.94 137 LYS B CA 1
ATOM 3454 C C . LYS B 1 137 ? 4.582 16.875 17.141 1 98.94 137 LYS B C 1
ATOM 3456 O O . LYS B 1 137 ? 4.172 17.734 17.906 1 98.94 137 LYS B O 1
ATOM 3461 N N . HIS B 1 138 ? 5.098 15.734 17.516 1 98.94 138 HIS B N 1
ATOM 3462 C CA . HIS B 1 138 ? 5.176 15.398 18.938 1 98.94 138 HIS B CA 1
ATOM 3463 C C . HIS B 1 138 ? 6.145 16.328 19.672 1 98.94 138 HIS B C 1
ATOM 3465 O O . HIS B 1 138 ? 5.887 16.719 20.797 1 98.94 138 HIS B O 1
ATOM 3471 N N . ALA B 1 139 ? 7.23 16.641 19 1 98.94 139 ALA B N 1
ATOM 3472 C CA . ALA B 1 139 ? 8.141 17.625 19.594 1 98.94 139 ALA B CA 1
ATOM 3473 C C . ALA B 1 139 ? 7.426 18.953 19.828 1 98.94 139 ALA B C 1
ATOM 3475 O O . ALA B 1 139 ? 7.621 19.594 20.859 1 98.94 139 ALA B O 1
ATOM 3476 N N . GLY B 1 140 ? 6.602 19.344 18.875 1 98.94 140 GLY B N 1
ATOM 3477 C CA . GLY B 1 140 ? 5.801 20.547 19.062 1 98.94 140 GLY B CA 1
ATOM 3478 C C . GLY B 1 140 ? 4.898 20.469 20.266 1 98.94 140 GLY B C 1
ATOM 3479 O O . GLY B 1 140 ? 4.797 21.438 21.031 1 98.94 140 GLY B O 1
ATOM 3480 N N . PHE B 1 141 ? 4.219 19.344 20.484 1 98.88 141 PHE B N 1
ATOM 3481 C CA . PHE B 1 141 ? 3.375 19.141 21.656 1 98.88 141 PHE B CA 1
ATOM 3482 C C . PHE B 1 141 ? 4.188 19.297 22.938 1 98.88 141 PHE B C 1
ATOM 3484 O O . PHE B 1 141 ? 3.768 19.969 23.875 1 98.88 141 PHE B O 1
ATOM 3491 N N . VAL B 1 142 ? 5.324 18.625 22.969 1 98.88 142 VAL B N 1
ATOM 3492 C CA . VAL B 1 142 ? 6.188 18.641 24.156 1 98.88 142 VAL B CA 1
ATOM 3493 C C . VAL B 1 142 ? 6.609 20.078 24.469 1 98.88 142 VAL B C 1
ATOM 3495 O O . VAL B 1 142 ? 6.535 20.5 25.625 1 98.88 142 VAL B O 1
ATOM 3498 N N . CYS B 1 143 ? 7 20.844 23.453 1 98.88 143 CYS B N 1
ATOM 3499 C CA . CYS B 1 143 ? 7.43 22.219 23.641 1 98.88 143 CYS B CA 1
ATOM 3500 C C . CYS B 1 143 ? 6.289 23.078 24.188 1 98.88 143 CYS B C 1
ATOM 3502 O O . CYS B 1 143 ? 6.496 23.906 25.078 1 98.88 143 CYS B O 1
ATOM 3504 N N . ALA B 1 144 ? 5.117 22.875 23.641 1 98.81 144 ALA B N 1
ATOM 3505 C CA . ALA B 1 144 ? 3.953 23.609 24.109 1 98.81 144 ALA B CA 1
ATOM 3506 C C . ALA B 1 144 ? 3.662 23.297 25.578 1 98.81 144 ALA B C 1
ATOM 3508 O O . ALA B 1 144 ? 3.389 24.203 26.375 1 98.81 144 ALA B O 1
ATOM 3509 N N . CYS B 1 145 ? 3.73 22.016 25.938 1 98.75 145 CYS B N 1
ATOM 3510 C CA . CYS B 1 145 ? 3.504 21.609 27.312 1 98.75 145 CYS B CA 1
ATOM 3511 C C . CYS B 1 145 ? 4.527 22.234 28.25 1 98.75 145 CYS B C 1
ATOM 3513 O O . CYS B 1 145 ? 4.164 22.781 29.297 1 98.75 145 CYS B O 1
ATOM 3515 N N . CYS B 1 146 ? 5.766 22.188 27.859 1 98.69 146 CYS B N 1
ATOM 3516 C CA . CYS B 1 146 ? 6.828 22.75 28.688 1 98.69 146 CYS B CA 1
ATOM 3517 C C . CYS B 1 146 ? 6.609 24.25 28.906 1 98.69 146 CYS B C 1
ATOM 3519 O O . CYS B 1 146 ? 6.773 24.75 30.016 1 98.69 146 CYS B O 1
ATOM 3521 N N . HIS B 1 147 ? 6.23 24.938 27.875 1 98.38 147 HIS B N 1
ATOM 3522 C CA . HIS B 1 147 ? 6.051 26.375 27.953 1 98.38 147 HIS B CA 1
ATOM 3523 C C . HIS B 1 147 ? 4.895 26.75 28.875 1 98.38 147 HIS B C 1
ATOM 3525 O O . HIS B 1 147 ? 4.988 27.719 29.641 1 98.38 147 HIS B O 1
ATOM 3531 N N . SER B 1 148 ? 3.812 25.969 28.797 1 97.19 148 SER B N 1
ATOM 3532 C CA . SER B 1 148 ? 2.611 26.281 29.562 1 97.19 148 SER B CA 1
ATOM 3533 C C . SER B 1 148 ? 2.701 25.734 30.984 1 97.19 148 SER B C 1
ATOM 3535 O O . SER B 1 148 ? 1.845 26.016 31.828 1 97.19 148 SER B O 1
ATOM 3537 N N . GLY B 1 149 ? 3.662 24.844 31.219 1 97.44 149 GLY B N 1
ATOM 3538 C CA . GLY B 1 149 ? 3.785 24.219 32.531 1 97.44 149 GLY B CA 1
ATOM 3539 C C . GLY B 1 149 ? 2.912 22.984 32.656 1 97.44 149 GLY B C 1
ATOM 3540 O O . GLY B 1 149 ? 2.695 22.5 33.781 1 97.44 149 GLY B O 1
ATOM 3541 N N . THR B 1 150 ? 2.383 22.5 31.609 1 97.56 150 THR B N 1
ATOM 3542 C CA . THR B 1 150 ? 1.59 21.281 31.578 1 97.56 150 THR B CA 1
ATOM 3543 C C . THR B 1 150 ? 2.492 20.047 31.609 1 97.56 150 THR B C 1
ATOM 3545 O O . THR B 1 150 ? 3.576 20.047 31.031 1 97.56 150 THR B O 1
ATOM 3548 N N . GLU B 1 151 ? 2.037 19.062 32.312 1 97.62 151 GLU B N 1
ATOM 3549 C CA . GLU B 1 151 ? 2.799 17.812 32.375 1 97.62 151 GLU B CA 1
ATOM 3550 C C . GLU B 1 151 ? 3.031 17.234 30.984 1 97.62 151 GLU B C 1
ATOM 3552 O O . GLU B 1 151 ? 2.105 17.141 30.172 1 97.62 151 GLU B O 1
ATOM 3557 N N . VAL B 1 152 ? 4.242 16.844 30.688 1 98.56 152 VAL B N 1
ATOM 3558 C CA . VAL B 1 152 ? 4.594 16.297 29.375 1 98.56 152 VAL B CA 1
ATOM 3559 C C . VAL B 1 152 ? 4.199 14.828 29.312 1 98.56 152 VAL B C 1
ATOM 3561 O O . VAL B 1 152 ? 3.688 14.359 28.281 1 98.56 152 VAL B O 1
ATOM 3564 N N . LYS B 1 153 ? 4.438 14.109 30.422 1 98.38 153 LYS B N 1
ATOM 3565 C CA . LYS B 1 153 ? 4.125 12.68 30.453 1 98.38 153 LYS B CA 1
ATOM 3566 C C . LYS B 1 153 ? 2.646 12.438 30.156 1 98.38 153 LYS B C 1
ATOM 3568 O O . LYS B 1 153 ? 1.778 13.102 30.734 1 98.38 153 LYS B O 1
ATOM 3573 N N . GLY B 1 154 ? 2.355 11.602 29.234 1 98.62 154 GLY B N 1
ATOM 3574 C CA . GLY B 1 154 ? 0.982 11.234 28.922 1 98.62 154 GLY B CA 1
ATOM 3575 C C . GLY B 1 154 ? 0.316 12.18 27.938 1 98.62 154 GLY B C 1
ATOM 3576 O O . GLY B 1 154 ? -0.907 12.164 27.781 1 98.62 154 GLY B O 1
ATOM 3577 N N . TYR B 1 155 ? 1.079 12.984 27.234 1 98.81 155 TYR B N 1
ATOM 3578 C CA . TYR B 1 155 ? 0.503 14.016 26.375 1 98.81 155 TYR B CA 1
ATOM 3579 C C . TYR B 1 155 ? -0.273 13.391 25.219 1 98.81 155 TYR B C 1
ATOM 3581 O O . TYR B 1 155 ? -1.055 14.07 24.562 1 98.81 155 TYR B O 1
ATOM 3589 N N . ILE B 1 156 ? -0.093 12.133 24.969 1 98.75 156 ILE B N 1
ATOM 3590 C CA . ILE B 1 156 ? -0.78 11.461 23.875 1 98.75 156 ILE B CA 1
ATOM 3591 C C . ILE B 1 156 ? -2.191 11.07 24.312 1 98.75 156 ILE B C 1
ATOM 3593 O O . ILE B 1 156 ? -3.021 10.695 23.484 1 98.75 156 ILE B O 1
ATOM 3597 N N . GLY B 1 157 ? -2.533 11.188 25.547 1 98.62 157 GLY B N 1
ATOM 3598 C CA . GLY B 1 157 ? -3.797 10.695 26.078 1 98.62 157 GLY B CA 1
ATOM 3599 C C . GLY B 1 157 ? -4.973 11.594 25.75 1 98.62 157 GLY B C 1
ATOM 3600 O O . GLY B 1 157 ? -4.836 12.82 25.719 1 98.62 157 GLY B O 1
ATOM 3601 N N . TYR B 1 158 ? -6.113 11.055 25.625 1 98.44 158 TYR B N 1
ATOM 3602 C CA . TYR B 1 158 ? -7.34 11.742 25.25 1 98.44 158 TYR B CA 1
ATOM 3603 C C . TYR B 1 158 ? -7.637 12.906 26.188 1 98.44 158 TYR B C 1
ATOM 3605 O O . TYR B 1 158 ? -8.016 13.992 25.75 1 98.44 158 TYR B O 1
ATOM 3613 N N . ASP B 1 159 ? -7.418 12.734 27.453 1 98.44 159 ASP B N 1
ATOM 3614 C CA . ASP B 1 159 ? -7.844 13.711 28.453 1 98.44 159 ASP B CA 1
ATOM 3615 C C . ASP B 1 159 ? -6.727 14.711 28.75 1 98.44 159 ASP B C 1
ATOM 3617 O O . ASP B 1 159 ? -6.918 15.648 29.531 1 98.44 159 ASP B O 1
ATOM 3621 N N . HIS B 1 160 ? -5.547 14.477 28.234 1 98.75 160 HIS B N 1
ATOM 3622 C CA . HIS B 1 160 ? -4.438 15.383 28.484 1 98.75 160 HIS B CA 1
ATOM 3623 C C . HIS B 1 160 ? -4.766 16.797 28.016 1 98.75 160 HIS B C 1
ATOM 3625 O O . HIS B 1 160 ? -5.359 16.984 26.953 1 98.75 160 HIS B O 1
ATOM 3631 N N . PRO B 1 161 ? -4.359 17.828 28.688 1 98.56 161 PRO B N 1
ATOM 3632 C CA . PRO B 1 161 ? -4.723 19.203 28.375 1 98.56 161 PRO B CA 1
ATOM 3633 C C . PRO B 1 161 ? -4.34 19.609 26.953 1 98.56 161 PRO B C 1
ATOM 3635 O O . PRO B 1 161 ? -5.117 20.281 26.266 1 98.56 161 PRO B O 1
ATOM 3638 N N . ILE B 1 162 ? -3.211 19.188 26.484 1 98.69 162 ILE B N 1
ATOM 3639 C CA . ILE B 1 162 ? -2.787 19.578 25.141 1 98.69 162 ILE B CA 1
ATOM 3640 C C . ILE B 1 162 ? -3.707 18.938 24.109 1 98.69 162 ILE B C 1
ATOM 3642 O O . ILE B 1 162 ? -4.012 19.562 23.078 1 98.69 162 ILE B O 1
ATOM 3646 N N . GLN B 1 163 ? -4.152 17.703 24.328 1 98.81 163 GLN B N 1
ATOM 3647 C CA . GLN B 1 163 ? -5.066 17.047 23.391 1 98.81 163 GLN B CA 1
ATOM 3648 C C . GLN B 1 163 ? -6.453 17.672 23.453 1 98.81 163 GLN B C 1
ATOM 3650 O O . GLN B 1 163 ? -7.145 17.75 22.422 1 98.81 163 GLN B O 1
ATOM 3655 N N . GLN B 1 164 ? -6.852 18.109 24.609 1 98.56 164 GLN B N 1
ATOM 3656 C CA . GLN B 1 164 ? -8.109 18.844 24.719 1 98.56 164 GLN B CA 1
ATOM 3657 C C . GLN B 1 164 ? -8.062 20.156 23.938 1 98.56 164 GLN B C 1
ATOM 3659 O O . GLN B 1 164 ? -9.023 20.516 23.25 1 98.56 164 GLN B O 1
ATOM 3664 N N . GLU B 1 165 ? -6.957 20.828 24.094 1 98.5 165 GLU B N 1
ATOM 3665 C CA . GLU B 1 165 ? -6.789 22.078 23.375 1 98.5 165 GLU B CA 1
ATOM 3666 C C . GLU B 1 165 ? -6.836 21.859 21.859 1 98.5 165 GLU B C 1
ATOM 3668 O O . GLU B 1 165 ? -7.504 22.594 21.141 1 98.5 165 GLU B O 1
ATOM 3673 N N . ILE B 1 166 ? -6.168 20.859 21.375 1 98.69 166 ILE B N 1
ATOM 3674 C CA . ILE B 1 166 ? -6.125 20.531 19.969 1 98.69 166 ILE B CA 1
ATOM 3675 C C . ILE B 1 166 ? -7.531 20.188 19.469 1 98.69 166 ILE B C 1
ATOM 3677 O O . ILE B 1 166 ? -7.957 20.656 18.422 1 98.69 166 ILE B O 1
ATOM 3681 N N . ARG B 1 167 ? -8.25 19.375 20.234 1 98.62 167 ARG B N 1
ATOM 3682 C CA . ARG B 1 167 ? -9.625 19.016 19.891 1 98.62 167 ARG B CA 1
ATOM 3683 C C . ARG B 1 167 ? -10.492 20.266 19.75 1 98.62 167 ARG B C 1
ATOM 3685 O O . ARG B 1 167 ? -11.297 20.375 18.828 1 98.62 167 ARG B O 1
ATOM 3692 N N . GLY B 1 168 ? -10.328 21.203 20.703 1 98.44 168 GLY B N 1
ATOM 3693 C CA . GLY B 1 168 ? -11.055 22.469 20.641 1 98.44 168 GLY B CA 1
ATOM 3694 C C . GLY B 1 168 ? -10.734 23.266 19.391 1 98.44 168 GLY B C 1
ATOM 3695 O O . GLY B 1 168 ? -11.641 23.797 18.734 1 98.44 168 GLY B O 1
ATOM 3696 N N . VAL B 1 169 ? -9.469 23.344 19.031 1 98.56 169 VAL B N 1
ATOM 3697 C CA . VAL B 1 169 ? -9.016 24.062 17.844 1 98.56 169 VAL B CA 1
ATOM 3698 C C . VAL B 1 169 ? -9.641 23.453 16.594 1 98.56 169 VAL B C 1
ATOM 3700 O O . VAL B 1 169 ? -10.195 24.156 15.75 1 98.56 169 VAL B O 1
ATOM 3703 N N . MET B 1 170 ? -9.57 22.156 16.5 1 98.75 170 MET B N 1
ATOM 3704 C CA . MET B 1 170 ? -10.102 21.469 15.344 1 98.75 170 MET B CA 1
ATOM 3705 C C . MET B 1 170 ? -11.617 21.641 15.242 1 98.75 170 MET B C 1
ATOM 3707 O O . MET B 1 170 ? -12.148 21.844 14.156 1 98.75 170 MET B O 1
ATOM 3711 N N . ALA B 1 171 ? -12.25 21.562 16.391 1 98.62 171 ALA B N 1
ATOM 3712 C CA . ALA B 1 171 ? -13.695 21.766 16.422 1 98.62 171 ALA B CA 1
ATOM 3713 C C . ALA B 1 171 ? -14.062 23.156 15.922 1 98.62 171 ALA B C 1
ATOM 3715 O O . ALA B 1 171 ? -15 23.312 15.133 1 98.62 171 ALA B O 1
ATOM 3716 N N . GLU B 1 172 ? -13.367 24.109 16.344 1 98.19 172 GLU B N 1
ATOM 3717 C CA . GLU B 1 172 ? -13.641 25.5 15.961 1 98.19 172 GLU B CA 1
ATOM 3718 C C . GLU B 1 172 ? -13.391 25.703 14.469 1 98.19 172 GLU B C 1
ATOM 3720 O O . GLU B 1 172 ? -14.188 26.344 13.781 1 98.19 172 GLU B O 1
ATOM 3725 N N . LEU B 1 173 ? -12.312 25.203 13.992 1 98.69 173 LEU B N 1
ATOM 3726 C CA . LEU B 1 173 ? -11.93 25.406 12.594 1 98.69 173 LEU B CA 1
ATOM 3727 C C . LEU B 1 173 ? -12.891 24.688 11.656 1 98.69 173 LEU B C 1
ATOM 3729 O O . LEU B 1 173 ? -13.25 25.219 10.602 1 98.69 173 LEU B O 1
ATOM 3733 N N . THR B 1 174 ? -13.375 23.516 12.023 1 98.31 174 THR B N 1
ATOM 3734 C CA . THR B 1 174 ? -14.094 22.656 11.094 1 98.31 174 THR B CA 1
ATOM 3735 C C . THR B 1 174 ? -15.594 22.719 11.344 1 98.31 174 THR B C 1
ATOM 3737 O O . THR B 1 174 ? -16.391 22.297 10.508 1 98.31 174 THR B O 1
ATOM 3740 N N . GLY B 1 175 ? -15.969 23.156 12.531 1 97.69 175 GLY B N 1
ATOM 3741 C CA . GLY B 1 175 ? -17.375 23.125 12.93 1 97.69 175 GLY B CA 1
ATOM 3742 C C . GLY B 1 175 ? -17.828 21.766 13.406 1 97.69 175 GLY B C 1
ATOM 3743 O O . GLY B 1 175 ? -19.016 21.547 13.633 1 97.69 175 GLY B O 1
ATOM 3744 N N . ALA B 1 176 ? -16.969 20.828 13.656 1 97.56 176 ALA B N 1
ATOM 3745 C CA . ALA B 1 176 ? -17.328 19.453 13.992 1 97.56 176 ALA B CA 1
ATOM 3746 C C . ALA B 1 176 ? -17.5 19.266 15.492 1 97.56 176 ALA B C 1
ATOM 3748 O O . ALA B 1 176 ? -16.875 19.984 16.281 1 97.56 176 ALA B O 1
ATOM 3749 N N . VAL B 1 177 ? -18.344 18.328 15.844 1 97.62 177 VAL B N 1
ATOM 3750 C CA . VAL B 1 177 ? -18.375 17.812 17.203 1 97.62 177 VAL B CA 1
ATOM 3751 C C . VAL B 1 177 ? -17.391 16.656 17.344 1 97.62 177 VAL B C 1
ATOM 3753 O O . VAL B 1 177 ? -17.516 15.648 16.641 1 97.62 177 VAL B O 1
ATOM 3756 N N . LEU B 1 178 ? -16.422 16.875 18.172 1 98.31 178 LEU B N 1
ATOM 3757 C CA . LEU B 1 178 ? -15.367 15.883 18.359 1 98.31 178 LEU B CA 1
ATOM 3758 C C . LEU B 1 178 ? -15.391 15.336 19.781 1 98.31 178 LEU B C 1
ATOM 3760 O O . LEU B 1 178 ? -15.234 16.094 20.75 1 98.31 178 LEU B O 1
ATOM 3764 N N . ASP B 1 179 ? -15.602 14.047 19.859 1 97.75 179 ASP B N 1
ATOM 3765 C CA . ASP B 1 179 ? -15.656 13.398 21.156 1 97.75 179 ASP B CA 1
ATOM 3766 C C . ASP B 1 179 ? -15.25 11.93 21.062 1 97.75 179 ASP B C 1
ATOM 3768 O O . ASP B 1 179 ? -14.641 11.516 20.078 1 97.75 179 ASP B O 1
ATOM 3772 N N . ARG B 1 180 ? -15.523 11.188 22.078 1 97.44 180 ARG B N 1
ATOM 3773 C CA . ARG B 1 180 ? -15.047 9.812 22.172 1 97.44 180 ARG B CA 1
ATOM 3774 C C . ARG B 1 180 ? -15.781 8.914 21.172 1 97.44 180 ARG B C 1
ATOM 3776 O O . ARG B 1 180 ? -15.242 7.891 20.75 1 97.44 180 ARG B O 1
ATOM 3783 N N . ASP B 1 181 ? -16.953 9.305 20.734 1 97.06 181 ASP B N 1
ATOM 3784 C CA . ASP B 1 181 ? -17.766 8.469 19.875 1 97.06 181 ASP B CA 1
ATOM 3785 C C . ASP B 1 181 ? -17.188 8.398 18.453 1 97.06 181 ASP B C 1
ATOM 3787 O O . ASP B 1 181 ? -17.422 7.422 17.734 1 97.06 181 ASP B O 1
ATOM 3791 N N . ASN B 1 182 ? -16.516 9.453 18.062 1 98.19 182 ASN B N 1
ATOM 3792 C CA . ASN B 1 182 ? -15.906 9.477 16.734 1 98.19 182 ASN B CA 1
ATOM 3793 C C . ASN B 1 182 ? -14.383 9.555 16.812 1 98.19 182 ASN B C 1
ATOM 3795 O O . ASN B 1 182 ? -13.742 10.109 15.93 1 98.19 182 ASN B O 1
ATOM 3799 N N . CYS B 1 183 ? -13.891 9.07 17.906 1 98.56 183 CYS B N 1
ATOM 3800 C CA . CYS B 1 183 ? -12.461 9.133 18.172 1 98.56 183 CYS B CA 1
ATOM 3801 C C . CYS B 1 183 ? -11.797 7.781 17.922 1 98.56 183 CYS B C 1
ATOM 3803 O O . CYS B 1 183 ? -12.359 6.738 18.25 1 98.56 183 CYS B O 1
ATOM 3805 N N . GLY B 1 184 ? -10.656 7.699 17.25 1 98.56 184 GLY B N 1
ATOM 3806 C CA . GLY B 1 184 ? -9.711 6.598 17.172 1 98.56 184 GLY B CA 1
ATOM 3807 C C . GLY B 1 184 ? -8.32 6.969 17.641 1 98.56 184 GLY B C 1
ATOM 3808 O O . GLY B 1 184 ? -8.141 7.996 18.297 1 98.56 184 GLY B O 1
ATOM 3809 N N . VAL B 1 185 ? -7.395 6.082 17.422 1 98.75 185 VAL B N 1
ATOM 3810 C CA . VAL B 1 185 ? -6.008 6.316 17.812 1 98.75 185 VAL B CA 1
ATOM 3811 C C . VAL B 1 185 ? -5.113 6.242 16.578 1 98.75 185 VAL B C 1
ATOM 3813 O O . VAL B 1 185 ? -5.207 5.297 15.781 1 98.75 185 VAL B O 1
ATOM 3816 N N . ASP B 1 186 ? -4.273 7.227 16.391 1 98.44 186 ASP B N 1
ATOM 3817 C CA . ASP B 1 186 ? -3.367 7.293 15.242 1 98.44 186 ASP B CA 1
ATOM 3818 C C . ASP B 1 186 ? -2.164 6.375 15.445 1 98.44 186 ASP B C 1
ATOM 3820 O O . ASP B 1 186 ? -1.936 5.875 16.547 1 98.44 186 ASP B O 1
ATOM 3824 N N . GLY B 1 187 ? -1.436 6.223 14.375 1 97.88 187 GLY B N 1
ATOM 3825 C CA . GLY B 1 187 ? -0.224 5.422 14.438 1 97.88 187 GLY B CA 1
ATOM 3826 C C . GLY B 1 187 ? 0.787 5.941 15.438 1 97.88 187 GLY B C 1
ATOM 3827 O O . GLY B 1 187 ? 1.55 5.168 16.016 1 97.88 187 GLY B O 1
ATOM 3828 N N . CYS B 1 188 ? 0.736 7.262 15.664 1 98.56 188 CYS B N 1
ATOM 3829 C CA . CYS B 1 188 ? 1.679 7.871 16.594 1 98.56 188 CYS B CA 1
ATOM 3830 C C . CYS B 1 188 ? 1.078 7.977 17.984 1 98.56 188 CYS B C 1
ATOM 3832 O O . CYS B 1 188 ? 1.636 8.641 18.859 1 98.56 188 CYS B O 1
ATOM 3834 N N . SER B 1 189 ? -0.125 7.484 18.203 1 98.69 189 SER B N 1
ATOM 3835 C CA . SER B 1 189 ? -0.713 7.152 19.5 1 98.69 189 SER B CA 1
ATOM 3836 C C . SER B 1 189 ? -1.576 8.297 20.016 1 98.69 189 SER B C 1
ATOM 3838 O O . SER B 1 189 ? -2.131 8.203 21.125 1 98.69 189 SER B O 1
ATOM 3840 N N . ILE B 1 190 ? -1.746 9.391 19.266 1 98.81 190 ILE B N 1
ATOM 3841 C CA . ILE B 1 190 ? -2.643 10.445 19.719 1 98.81 190 ILE B CA 1
ATOM 3842 C C . ILE B 1 190 ? -4.051 10.188 19.188 1 98.81 190 ILE B C 1
ATOM 3844 O O . ILE B 1 190 ? -4.242 9.406 18.25 1 98.81 190 ILE B O 1
ATOM 3848 N N . PRO B 1 191 ? -5.051 10.898 19.766 1 98.69 191 PRO B N 1
ATOM 3849 C CA . PRO B 1 191 ? -6.414 10.789 19.234 1 98.69 191 PRO B CA 1
ATOM 3850 C C . PRO B 1 191 ? -6.555 11.359 17.828 1 98.69 191 PRO B C 1
ATOM 3852 O O . PRO B 1 191 ? -5.895 12.344 17.484 1 98.69 191 PRO B O 1
ATOM 3855 N N . THR B 1 192 ? -7.277 10.727 17.094 1 98.69 192 THR B N 1
ATOM 3856 C CA . THR B 1 192 ? -7.766 11.219 15.805 1 98.69 192 THR B CA 1
ATOM 3857 C C . THR B 1 192 ? -9.289 11.141 15.742 1 98.69 192 THR B C 1
ATOM 3859 O O . THR B 1 192 ? -9.898 10.25 16.344 1 98.69 192 THR B O 1
ATOM 3862 N N . TYR B 1 193 ? -9.945 12.055 15.031 1 98.69 193 TYR B N 1
ATOM 3863 C CA . TYR B 1 193 ? -11.398 12.172 15.07 1 98.69 193 TYR B CA 1
ATOM 3864 C C . TYR B 1 193 ? -11.984 12.156 13.656 1 98.69 193 TYR B C 1
ATOM 3866 O O . TYR B 1 193 ? -11.492 12.844 12.766 1 98.69 193 TYR B O 1
ATOM 3874 N N . ALA B 1 194 ? -13.008 11.336 13.516 1 98.75 194 ALA B N 1
ATOM 3875 C CA . ALA B 1 194 ? -13.773 11.406 12.273 1 98.75 194 ALA B CA 1
ATOM 3876 C C . ALA B 1 194 ? -14.609 12.68 12.219 1 98.75 194 ALA B C 1
ATOM 3878 O O . ALA B 1 194 ? -15.273 13.039 13.188 1 98.75 194 ALA B O 1
ATOM 3879 N N . LEU B 1 195 ? -14.523 13.391 11.141 1 98.06 195 LEU B N 1
ATOM 3880 C CA . LEU B 1 195 ? -15.289 14.617 10.93 1 98.06 195 LEU B CA 1
ATOM 3881 C C . LEU B 1 195 ? -15.648 14.789 9.461 1 98.06 195 LEU B C 1
ATOM 3883 O O . LEU B 1 195 ? -15.133 14.062 8.602 1 98.06 195 LEU B O 1
ATOM 3887 N N . SER B 1 196 ? -16.562 15.688 9.211 1 97.5 196 SER B N 1
ATOM 3888 C CA . SER B 1 196 ? -17.031 15.883 7.848 1 97.5 196 SER B CA 1
ATOM 3889 C C . SER B 1 196 ? -15.922 16.375 6.938 1 97.5 196 SER B C 1
ATOM 3891 O O . SER B 1 196 ? -15.164 17.281 7.309 1 97.5 196 SER B O 1
ATOM 3893 N N . MET B 1 197 ? -15.852 15.797 5.781 1 97.56 197 MET B N 1
ATOM 3894 C CA . MET B 1 197 ? -14.836 16.203 4.809 1 97.56 197 MET B CA 1
ATOM 3895 C C . MET B 1 197 ? -15 17.672 4.426 1 97.56 197 MET B C 1
ATOM 3897 O O . MET B 1 197 ? -14.016 18.391 4.273 1 97.56 197 MET B O 1
ATOM 3901 N N . ARG B 1 198 ? -16.234 18.078 4.273 1 98 198 ARG B N 1
ATOM 3902 C CA . ARG B 1 198 ? -16.5 19.469 3.949 1 98 198 ARG B CA 1
ATOM 3903 C C . ARG B 1 198 ? -16 20.406 5.055 1 98 198 ARG B C 1
ATOM 3905 O O . ARG B 1 198 ? -15.422 21.453 4.777 1 98 198 ARG B O 1
ATOM 3912 N N . GLY B 1 199 ? -16.312 20 6.305 1 98.38 199 GLY B N 1
ATOM 3913 C CA . GLY B 1 199 ? -15.805 20.781 7.434 1 98.38 199 GLY B CA 1
ATOM 3914 C C . GLY B 1 199 ? -14.289 20.859 7.465 1 98.38 199 GLY B C 1
ATOM 3915 O O . GLY B 1 199 ? -13.727 21.922 7.77 1 98.38 199 GLY B O 1
ATOM 3916 N N . LEU B 1 200 ? -13.656 19.797 7.152 1 98.81 200 LEU B N 1
ATOM 3917 C CA . LEU B 1 200 ? -12.195 19.75 7.105 1 98.81 200 LEU B CA 1
ATOM 3918 C C . LEU B 1 200 ? -11.656 20.719 6.051 1 98.81 200 LEU B C 1
ATOM 3920 O O . LEU B 1 200 ? -10.758 21.5 6.332 1 98.81 200 LEU B O 1
ATOM 3924 N N . ALA B 1 201 ? -12.227 20.641 4.863 1 98.88 201 ALA B N 1
ATOM 3925 C CA . ALA B 1 201 ? -11.836 21.562 3.793 1 98.88 201 ALA B CA 1
ATOM 3926 C C . ALA B 1 201 ? -12.055 23.016 4.203 1 98.88 201 ALA B C 1
ATOM 3928 O O . ALA B 1 201 ? -11.195 23.859 3.979 1 98.88 201 ALA B O 1
ATOM 3929 N N . HIS B 1 202 ? -13.164 23.25 4.824 1 98.88 202 HIS B N 1
ATOM 3930 C CA . HIS B 1 202 ? -13.492 24.609 5.25 1 98.88 202 HIS B CA 1
ATOM 3931 C C . HIS B 1 202 ? -12.516 25.109 6.312 1 98.88 202 HIS B C 1
ATOM 3933 O O . HIS B 1 202 ? -12.117 26.266 6.297 1 98.88 202 HIS B O 1
ATOM 3939 N N . GLY B 1 203 ? -12.188 24.25 7.242 1 98.88 203 GLY B N 1
ATOM 3940 C CA . GLY B 1 203 ? -11.164 24.609 8.211 1 98.88 203 GLY B CA 1
ATOM 3941 C C . GLY B 1 203 ? -9.875 25.094 7.57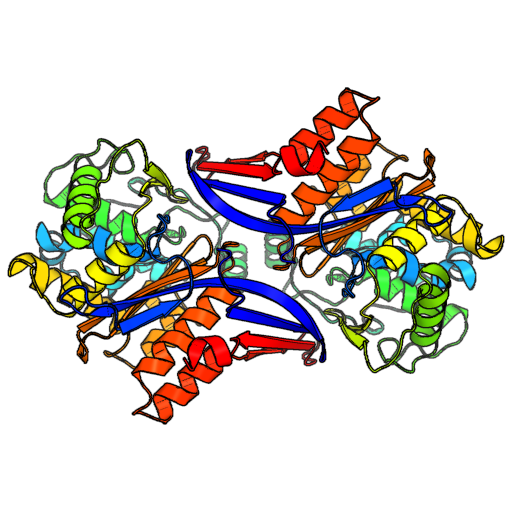4 1 98.88 203 GLY B C 1
ATOM 3942 O O . GLY B 1 203 ? -9.32 26.109 7.988 1 98.88 203 GLY B O 1
ATOM 3943 N N . PHE B 1 204 ? -9.453 24.438 6.543 1 98.94 204 PHE B N 1
ATOM 3944 C CA . PHE B 1 204 ? -8.219 24.828 5.875 1 98.94 204 PHE B CA 1
ATOM 3945 C C . PHE B 1 204 ? -8.406 26.094 5.062 1 98.94 204 PHE B C 1
ATOM 3947 O O . PHE B 1 204 ? -7.492 26.922 4.965 1 98.94 204 PHE B O 1
ATOM 3954 N N . ALA B 1 205 ? -9.586 26.266 4.48 1 98.88 205 ALA B N 1
ATOM 3955 C CA . ALA B 1 205 ? -9.883 27.516 3.791 1 98.88 205 ALA B CA 1
ATOM 3956 C C . ALA B 1 205 ? -9.812 28.703 4.75 1 98.88 205 ALA B C 1
ATOM 3958 O O . ALA B 1 205 ? -9.258 29.75 4.418 1 98.88 205 ALA B O 1
ATOM 3959 N N . ARG B 1 206 ? -10.359 28.484 5.938 1 98.81 206 ARG B N 1
ATOM 3960 C CA . ARG B 1 206 ? -10.336 29.531 6.961 1 98.81 206 ARG B CA 1
ATOM 3961 C C . ARG B 1 206 ? -8.914 29.812 7.422 1 98.81 206 ARG B C 1
ATOM 3963 O O . ARG B 1 206 ? -8.523 30.969 7.59 1 98.81 206 ARG B O 1
ATOM 3970 N N . MET B 1 207 ? -8.133 28.781 7.602 1 98.81 207 MET B N 1
ATOM 3971 C CA . MET B 1 207 ? -6.734 28.953 7.988 1 98.81 207 MET B CA 1
ATOM 3972 C C . MET B 1 207 ? -5.969 29.734 6.922 1 98.81 207 MET B C 1
ATOM 3974 O O . MET B 1 207 ? -5.133 30.578 7.242 1 98.81 207 MET B O 1
ATOM 3978 N N . ALA B 1 208 ? -6.281 29.438 5.695 1 97.69 208 ALA B N 1
ATOM 3979 C CA . ALA B 1 208 ? -5.566 30.062 4.578 1 97.69 208 ALA B CA 1
ATOM 3980 C C . ALA B 1 208 ? -5.992 31.516 4.387 1 97.69 208 ALA B C 1
ATOM 3982 O O . ALA B 1 208 ? -5.18 32.344 4.016 1 97.69 208 ALA B O 1
ATOM 3983 N N . SER B 1 209 ? -7.258 31.844 4.664 1 97.81 209 SER B N 1
ATOM 3984 C CA . SER B 1 209 ? -7.816 33.156 4.316 1 97.81 209 SER B CA 1
ATOM 3985 C C . SER B 1 209 ? -7.949 34.031 5.547 1 97.81 209 SER B C 1
ATOM 3987 O O . SER B 1 209 ? -8.016 35.281 5.426 1 97.81 209 SER B O 1
ATOM 3989 N N . GLY B 1 210 ? -8.141 33.438 6.672 1 98.12 210 GLY B N 1
ATOM 3990 C CA . GLY B 1 210 ? -8.406 34.188 7.895 1 98.12 210 GLY B CA 1
ATOM 3991 C C . GLY B 1 210 ? -9.883 34.438 8.117 1 98.12 210 GLY B C 1
ATOM 3992 O O . GLY B 1 210 ? -10.281 34.938 9.172 1 98.12 210 GLY B O 1
ATOM 3993 N N . VAL B 1 211 ? -10.68 34.062 7.195 1 98.06 211 VAL B N 1
ATOM 3994 C CA . VAL B 1 211 ? -12.102 34.406 7.254 1 98.06 211 VAL B CA 1
ATOM 3995 C C . VAL B 1 211 ? -12.734 33.719 8.461 1 98.06 211 VAL B C 1
ATOM 3997 O O . VAL B 1 211 ? -12.555 32.5 8.672 1 98.06 211 VAL B O 1
ATOM 4000 N N . GLY B 1 212 ? -13.414 34.5 9.242 1 97.69 212 GLY B N 1
ATOM 4001 C CA . GLY B 1 212 ? -14.172 34 10.367 1 97.69 212 GLY B CA 1
ATOM 4002 C C . GLY B 1 212 ? -13.305 33.656 11.57 1 97.69 212 GLY B C 1
ATOM 4003 O O . GLY B 1 212 ? -13.805 33.125 12.57 1 97.69 212 GLY B O 1
ATOM 4004 N N . LEU B 1 213 ? -12.062 33.906 11.516 1 98.25 213 LEU B N 1
ATOM 4005 C CA . LEU B 1 213 ? -11.164 33.594 12.625 1 98.25 213 LEU B CA 1
ATOM 4006 C C . LEU B 1 213 ? -10.812 34.875 13.398 1 98.25 213 LEU B C 1
ATOM 4008 O O . LEU B 1 213 ? -10.734 35.938 12.82 1 98.25 213 LEU B O 1
ATOM 4012 N N . GLY B 1 214 ? -10.688 34.688 14.68 1 97.69 214 GLY B N 1
ATOM 4013 C CA . GLY B 1 214 ? -10.078 35.781 15.438 1 97.69 214 GLY B CA 1
ATOM 4014 C C . GLY B 1 214 ? -8.688 36.125 14.945 1 97.69 214 GLY B C 1
ATOM 4015 O O . GLY B 1 214 ? -7.992 35.312 14.359 1 97.69 214 GLY B O 1
ATOM 4016 N N . ALA B 1 215 ? -8.18 37.281 15.25 1 97.69 215 ALA B N 1
ATOM 4017 C CA . ALA B 1 215 ? -6.926 37.844 14.719 1 97.69 215 ALA B CA 1
ATOM 4018 C C . ALA B 1 215 ? -5.746 36.938 15.086 1 97.69 215 ALA B C 1
ATOM 4020 O O . ALA B 1 215 ? -4.875 36.688 14.258 1 97.69 215 ALA B O 1
ATOM 4021 N N . GLU B 1 216 ? -5.672 36.469 16.297 1 97.06 216 GLU B N 1
ATOM 4022 C CA . GLU B 1 216 ? -4.559 35.625 16.766 1 97.06 216 GLU B CA 1
ATOM 4023 C C . GLU B 1 216 ? -4.52 34.312 16.016 1 97.06 216 GLU B C 1
ATOM 4025 O O . GLU B 1 216 ? -3.465 33.875 15.531 1 97.06 216 GLU B O 1
ATOM 4030 N N . ARG B 1 217 ? -5.668 33.688 15.883 1 98.12 217 ARG B N 1
ATOM 4031 C CA . ARG B 1 217 ? -5.758 32.406 15.18 1 98.12 217 ARG B CA 1
ATOM 4032 C C . ARG B 1 217 ? -5.461 32.562 13.695 1 98.12 217 ARG B C 1
ATOM 4034 O O . ARG B 1 217 ? -4.812 31.719 13.086 1 98.12 217 ARG B O 1
ATOM 4041 N N . ALA B 1 218 ? -5.922 33.625 13.133 1 98.56 218 ALA B N 1
ATOM 4042 C CA . ALA B 1 218 ? -5.645 33.906 11.727 1 98.56 218 ALA B CA 1
ATOM 4043 C C . ALA B 1 218 ? -4.145 34.062 11.484 1 98.56 218 ALA B C 1
ATOM 4045 O O . ALA B 1 218 ? -3.602 33.5 10.531 1 98.56 218 ALA B O 1
ATOM 4046 N N . ARG B 1 219 ? -3.523 34.844 12.367 1 98.44 219 ARG B N 1
ATOM 4047 C CA . ARG B 1 219 ? -2.086 35.062 12.242 1 98.44 219 ARG B CA 1
ATOM 4048 C C . ARG B 1 219 ? -1.312 33.75 12.414 1 98.44 219 ARG B C 1
ATOM 4050 O O . ARG B 1 219 ? -0.373 33.469 11.672 1 98.44 219 ARG B O 1
ATOM 4057 N N . ALA B 1 220 ? -1.648 32.969 13.391 1 98.81 220 ALA B N 1
ATOM 4058 C CA . ALA B 1 220 ? -0.995 31.688 13.648 1 98.81 220 ALA B CA 1
ATOM 4059 C C . ALA B 1 220 ? -1.181 30.734 12.477 1 98.81 220 ALA B C 1
ATOM 4061 O O . ALA B 1 220 ? -0.239 30.047 12.07 1 98.81 220 ALA B O 1
ATOM 4062 N N . SER B 1 221 ? -2.438 30.719 11.969 1 98.81 221 SER B N 1
ATOM 4063 C CA . SER B 1 221 ? -2.746 29.859 10.828 1 98.81 221 SER B CA 1
ATOM 4064 C C . SER B 1 221 ? -1.899 30.234 9.617 1 98.81 221 SER B C 1
ATOM 4066 O O . SER B 1 221 ? -1.29 29.359 8.992 1 98.81 221 SER B O 1
ATOM 4068 N N . LYS B 1 222 ? -1.853 31.453 9.367 1 98.56 222 LYS B N 1
ATOM 4069 C CA . LYS B 1 222 ? -1.062 31.953 8.242 1 98.56 222 LYS B CA 1
ATOM 4070 C C . LYS B 1 222 ? 0.415 31.609 8.422 1 98.56 222 LYS B C 1
ATOM 4072 O O . LYS B 1 222 ? 1.072 31.156 7.477 1 98.56 222 LYS B O 1
ATOM 4077 N N . ARG B 1 223 ? 0.926 31.828 9.562 1 98.75 223 ARG B N 1
ATOM 4078 C CA . ARG B 1 223 ? 2.328 31.547 9.867 1 98.75 223 ARG B CA 1
ATOM 4079 C C . ARG B 1 223 ? 2.66 30.078 9.641 1 98.75 223 ARG B C 1
ATOM 4081 O O . ARG B 1 223 ? 3.686 29.75 9.039 1 98.75 223 ARG B O 1
ATOM 4088 N N . LEU B 1 224 ? 1.795 29.188 10.07 1 98.75 224 LEU B N 1
ATOM 4089 C CA . LEU B 1 224 ? 2.014 27.75 9.922 1 98.75 224 LEU B CA 1
ATOM 4090 C C . LEU B 1 224 ? 1.971 27.344 8.453 1 98.75 224 LEU B C 1
ATOM 4092 O O . LEU B 1 224 ? 2.848 26.625 7.98 1 98.75 224 LEU B O 1
ATOM 4096 N N . ILE B 1 225 ? 0.959 27.812 7.75 1 98.81 225 ILE B N 1
ATOM 4097 C CA . ILE B 1 225 ? 0.787 27.469 6.344 1 98.81 225 ILE B CA 1
ATOM 4098 C C . ILE B 1 225 ? 1.98 27.984 5.539 1 98.81 225 ILE B C 1
ATOM 4100 O O . ILE B 1 225 ? 2.561 27.234 4.738 1 98.81 225 ILE B O 1
ATOM 4104 N N . GLU B 1 226 ? 2.398 29.172 5.824 1 98.75 226 GLU B N 1
ATOM 4105 C CA . GLU B 1 226 ? 3.533 29.766 5.125 1 98.75 226 GLU B CA 1
ATOM 4106 C C . GLU B 1 226 ? 4.828 29.031 5.441 1 98.75 226 GLU B C 1
ATOM 4108 O O . GLU B 1 226 ? 5.664 28.812 4.559 1 98.75 226 GLU B O 1
ATOM 4113 N N . ALA B 1 227 ? 5.008 28.641 6.66 1 98.94 227 ALA B N 1
ATOM 4114 C CA . ALA B 1 227 ? 6.195 27.891 7.055 1 98.94 227 ALA B CA 1
ATOM 4115 C C . ALA B 1 227 ? 6.285 26.562 6.297 1 98.94 227 ALA B C 1
ATOM 4117 O O . ALA B 1 227 ? 7.355 26.188 5.812 1 98.94 227 ALA B O 1
ATOM 4118 N N . CYS B 1 228 ? 5.145 25.891 6.195 1 98.94 228 CYS B N 1
ATOM 4119 C CA . CYS B 1 228 ? 5.109 24.625 5.48 1 98.94 228 CYS B CA 1
ATOM 4120 C C . CYS B 1 228 ? 5.441 24.828 4.004 1 98.94 228 CYS B C 1
ATOM 4122 O O . CYS B 1 228 ? 6.211 24.047 3.43 1 98.94 228 CYS B O 1
ATOM 4124 N N . MET B 1 229 ? 4.887 25.875 3.424 1 98.94 229 MET B N 1
ATOM 4125 C CA . MET B 1 229 ? 5.141 26.141 2.012 1 98.94 229 MET B CA 1
ATOM 4126 C C . MET B 1 229 ? 6.594 26.531 1.785 1 98.94 229 MET B C 1
ATOM 4128 O O . MET B 1 229 ? 7.176 26.219 0.745 1 98.94 229 MET B O 1
ATOM 4132 N N . ALA B 1 230 ? 7.184 27.141 2.762 1 98.88 230 ALA B N 1
ATOM 4133 C CA . ALA B 1 230 ? 8.57 27.594 2.66 1 98.88 230 ALA B CA 1
ATOM 4134 C C . ALA B 1 230 ? 9.539 26.438 2.838 1 98.88 230 ALA B C 1
ATOM 4136 O O . ALA B 1 230 ? 10.633 26.438 2.264 1 98.88 230 ALA B O 1
ATOM 4137 N N . GLU B 1 231 ? 9.203 25.469 3.648 1 98.88 231 GLU B N 1
ATOM 4138 C CA . GLU B 1 231 ? 10.117 24.375 4.012 1 98.88 231 GLU B CA 1
ATOM 4139 C C . GLU B 1 231 ? 9.469 23.016 3.795 1 98.88 231 GLU B C 1
ATOM 4141 O O . GLU B 1 231 ? 9.375 22.219 4.727 1 98.88 231 GLU B O 1
ATOM 4146 N N . PRO B 1 232 ? 9.086 22.719 2.52 1 98.88 232 PRO B N 1
ATOM 4147 C CA . PRO B 1 232 ? 8.32 21.5 2.254 1 98.88 232 PRO B CA 1
ATOM 4148 C C . PRO B 1 232 ? 9.102 20.234 2.553 1 98.88 232 PRO B C 1
ATOM 4150 O O . PRO B 1 232 ? 8.516 19.203 2.9 1 98.88 232 PRO B O 1
ATOM 4153 N N . PHE B 1 233 ? 10.469 20.297 2.51 1 98.88 233 PHE B N 1
ATOM 4154 C CA . PHE B 1 233 ? 11.297 19.156 2.891 1 98.88 233 PHE B CA 1
ATOM 4155 C C . PHE B 1 233 ? 11.008 18.734 4.328 1 98.88 233 PHE B C 1
ATOM 4157 O O . PHE B 1 233 ? 10.945 17.531 4.625 1 98.88 233 PHE B O 1
ATOM 4164 N N . PHE B 1 234 ? 10.797 19.594 5.195 1 98.94 234 PHE B N 1
ATOM 4165 C CA . PHE B 1 234 ? 10.586 19.297 6.605 1 98.94 234 PHE B CA 1
ATOM 4166 C C . PHE B 1 234 ? 9.156 18.844 6.863 1 98.94 234 PHE B C 1
ATOM 4168 O O . PHE B 1 234 ? 8.852 18.297 7.926 1 98.94 234 PHE B O 1
ATOM 4175 N N . VAL B 1 235 ? 8.266 19.078 5.883 1 98.94 235 VAL B N 1
ATOM 4176 C CA . VAL B 1 235 ? 6.898 18.594 6.008 1 98.94 235 VAL B CA 1
ATOM 4177 C C . VAL B 1 235 ? 6.844 17.109 5.672 1 98.94 235 VAL B C 1
ATOM 4179 O O . VAL B 1 235 ? 6.168 16.328 6.359 1 98.94 235 VAL B O 1
ATOM 4182 N N . ALA B 1 236 ? 7.613 16.641 4.633 1 98.88 236 ALA B N 1
ATOM 4183 C CA . ALA B 1 236 ? 7.375 15.281 4.164 1 98.88 236 ALA B CA 1
ATOM 4184 C C . ALA B 1 236 ? 8.688 14.547 3.916 1 98.88 236 ALA B C 1
ATOM 4186 O O . ALA B 1 236 ? 8.844 13.383 4.289 1 98.88 236 ALA B O 1
ATOM 4187 N N . GLY B 1 237 ? 9.68 15.297 3.303 1 98.81 237 GLY B N 1
ATOM 4188 C CA . GLY B 1 237 ? 10.938 14.656 2.939 1 98.81 237 GLY B CA 1
ATOM 4189 C C . GLY B 1 237 ? 11.203 14.672 1.446 1 98.81 237 GLY B C 1
ATOM 4190 O O . GLY B 1 237 ? 10.391 15.172 0.669 1 98.81 237 GLY B O 1
ATOM 4191 N N . THR B 1 238 ? 12.328 14.125 1.05 1 98.56 238 THR B N 1
ATOM 4192 C CA . THR B 1 238 ? 12.828 14.141 -0.32 1 98.56 238 THR B CA 1
ATOM 4193 C C . THR B 1 238 ? 11.898 13.352 -1.243 1 98.56 238 THR B C 1
ATOM 4195 O O . THR B 1 238 ? 11.586 12.188 -0.976 1 98.56 238 THR B O 1
ATOM 4198 N N . LYS B 1 239 ? 11.375 14.008 -2.254 1 97.06 239 LYS B N 1
ATOM 4199 C CA . LYS B 1 239 ? 10.625 13.461 -3.383 1 97.06 239 LYS B CA 1
ATOM 4200 C C . LYS B 1 239 ? 9.234 13.016 -2.949 1 97.06 239 LYS B C 1
ATOM 4202 O O . LYS B 1 239 ? 8.5 12.414 -3.734 1 97.06 239 LYS B O 1
ATOM 4207 N N . ARG B 1 240 ? 8.875 13.281 -1.669 1 98.56 240 ARG B N 1
ATOM 4208 C CA . ARG B 1 240 ? 7.527 12.977 -1.211 1 98.56 240 ARG B CA 1
ATOM 4209 C C . ARG B 1 240 ? 6.5 13.875 -1.884 1 98.56 240 ARG B C 1
ATOM 4211 O O . ARG B 1 240 ? 6.832 14.977 -2.334 1 98.56 240 ARG B O 1
ATOM 4218 N N . ALA B 1 241 ? 5.277 13.461 -1.974 1 98.62 241 ALA B N 1
ATOM 4219 C CA . ALA B 1 241 ? 4.223 14.148 -2.717 1 98.62 241 ALA B CA 1
ATOM 4220 C C . ALA B 1 241 ? 4.02 15.57 -2.197 1 98.62 241 ALA B C 1
ATOM 4222 O O . ALA B 1 241 ? 3.949 16.516 -2.98 1 98.62 241 ALA B O 1
ATOM 4223 N N . CYS B 1 242 ? 3.918 15.734 -0.871 1 98.88 242 CYS B N 1
ATOM 4224 C CA . CYS B 1 242 ? 3.721 17.062 -0.304 1 98.88 242 CYS B CA 1
ATOM 4225 C C . CYS B 1 242 ? 4.844 18.016 -0.721 1 98.88 242 CYS B C 1
ATOM 4227 O O . CYS B 1 242 ? 4.594 19.156 -1.081 1 98.88 242 CYS B O 1
ATOM 4229 N N . THR B 1 243 ? 6.109 17.484 -0.666 1 98.88 243 THR B N 1
ATOM 4230 C CA . THR B 1 243 ? 7.266 18.281 -1.065 1 98.88 243 THR B CA 1
ATOM 4231 C C . THR B 1 243 ? 7.168 18.672 -2.535 1 98.88 243 THR B C 1
ATOM 4233 O O . THR B 1 243 ? 7.309 19.859 -2.877 1 98.88 243 THR B O 1
ATOM 4236 N N . ARG B 1 244 ? 6.824 17.75 -3.414 1 98.88 244 ARG B N 1
ATOM 4237 C CA . ARG B 1 244 ? 6.734 18.016 -4.848 1 98.88 244 ARG B CA 1
ATOM 4238 C C . ARG B 1 244 ? 5.629 19.016 -5.152 1 98.88 244 ARG B C 1
ATOM 4240 O O . ARG B 1 244 ? 5.832 19.953 -5.922 1 98.88 244 ARG B O 1
ATOM 4247 N N . LEU B 1 245 ? 4.504 18.828 -4.523 1 98.94 245 LEU B N 1
ATOM 4248 C CA . LEU B 1 245 ? 3.355 19.688 -4.781 1 98.94 245 LEU B CA 1
ATOM 4249 C C . LEU B 1 245 ? 3.654 21.125 -4.363 1 98.94 245 LEU B C 1
ATOM 4251 O O . LEU B 1 245 ? 3.408 22.062 -5.125 1 98.94 245 LEU B O 1
ATOM 4255 N N . MET B 1 246 ? 4.219 21.328 -3.193 1 98.94 246 MET B N 1
ATOM 4256 C CA . MET B 1 246 ? 4.48 22.672 -2.693 1 98.94 246 MET B CA 1
ATOM 4257 C C . MET B 1 246 ? 5.605 23.344 -3.479 1 98.94 246 MET B C 1
ATOM 4259 O O . MET B 1 246 ? 5.598 24.562 -3.678 1 98.94 246 MET B O 1
ATOM 4263 N N . LYS B 1 247 ? 6.562 22.516 -4.023 1 98.81 247 LYS B N 1
ATOM 4264 C CA . LYS B 1 247 ? 7.645 23.047 -4.836 1 98.81 247 LYS B CA 1
ATOM 4265 C C . LYS B 1 247 ? 7.156 23.406 -6.234 1 98.81 247 LYS B C 1
ATOM 4267 O O . LYS B 1 247 ? 7.789 24.203 -6.934 1 98.81 247 LYS B O 1
ATOM 4272 N N . THR B 1 248 ? 6.078 22.844 -6.672 1 98.75 248 THR B N 1
ATOM 4273 C CA . THR B 1 248 ? 5.52 23.125 -7.992 1 98.75 248 THR B CA 1
ATOM 4274 C C . THR B 1 248 ? 5.035 24.562 -8.078 1 98.75 248 THR B C 1
ATOM 4276 O O . THR B 1 248 ? 5.125 25.203 -9.141 1 98.75 248 THR B O 1
ATOM 4279 N N . ALA B 1 249 ? 4.48 25.109 -6.969 1 98.44 249 ALA B N 1
ATOM 4280 C CA . ALA B 1 249 ? 4.047 26.5 -6.863 1 98.44 249 ALA B CA 1
ATOM 4281 C C . ALA B 1 249 ? 4.418 27.094 -5.504 1 98.44 249 ALA B C 1
ATOM 4283 O O . ALA B 1 249 ? 3.553 27.281 -4.648 1 98.44 249 ALA B O 1
ATOM 4284 N N . PRO B 1 250 ? 5.711 27.484 -5.375 1 98.19 250 PRO B N 1
ATOM 4285 C CA . PRO B 1 250 ? 6.188 27.953 -4.07 1 98.19 250 PRO B CA 1
ATOM 4286 C C . PRO B 1 250 ? 5.355 29.109 -3.52 1 98.19 250 PRO B C 1
ATOM 4288 O O . PRO B 1 250 ? 5.121 30.094 -4.219 1 98.19 250 PRO B O 1
ATOM 4291 N N . GLY B 1 251 ? 4.859 28.875 -2.348 1 98.31 251 GLY B N 1
ATOM 4292 C CA . GLY B 1 251 ? 4.102 29.906 -1.654 1 98.31 251 GLY B CA 1
ATOM 4293 C C . GLY B 1 251 ? 2.643 29.953 -2.064 1 98.31 251 GLY B C 1
ATOM 4294 O O . GLY B 1 251 ? 1.858 30.719 -1.503 1 98.31 251 GLY B O 1
ATOM 4295 N N . ARG B 1 252 ? 2.262 29.062 -2.947 1 98.56 252 ARG B N 1
ATOM 4296 C CA . ARG B 1 252 ? 0.908 29.156 -3.484 1 98.56 252 ARG B CA 1
ATOM 4297 C C . ARG B 1 252 ? 0.105 27.906 -3.193 1 98.56 252 ARG B C 1
ATOM 4299 O O . ARG B 1 252 ? -1.128 27.922 -3.217 1 98.56 252 ARG B O 1
ATOM 4306 N N . ILE B 1 253 ? 0.839 26.797 -2.959 1 98.88 253 ILE B N 1
ATOM 4307 C CA . ILE B 1 253 ? 0.181 25.531 -2.65 1 98.88 253 ILE B CA 1
ATOM 4308 C C . ILE B 1 253 ? 0.655 25.031 -1.291 1 98.88 253 ILE B C 1
ATOM 4310 O O . ILE B 1 253 ? 1.855 24.844 -1.07 1 98.88 253 ILE B O 1
ATOM 4314 N N . PHE B 1 254 ? -0.218 24.875 -0.403 1 98.94 254 PHE B N 1
ATOM 4315 C CA . PHE B 1 254 ? -0.028 24.062 0.794 1 98.94 254 PHE B CA 1
ATOM 4316 C C . PHE B 1 254 ? -0.638 22.672 0.611 1 98.94 254 PHE B C 1
ATOM 4318 O O . PHE B 1 254 ? -1.767 22.547 0.134 1 98.94 254 PHE B O 1
ATOM 4325 N N . ALA B 1 255 ? 0.048 21.609 0.907 1 98.88 255 ALA B N 1
ATOM 4326 C CA . ALA B 1 255 ? -0.457 20.234 0.769 1 98.88 255 ALA B CA 1
ATOM 4327 C C . ALA B 1 255 ? 0.032 19.359 1.913 1 98.88 255 ALA B C 1
ATOM 4329 O O . ALA B 1 255 ? 1.191 19.453 2.324 1 98.88 255 ALA B O 1
ATOM 4330 N N . LYS B 1 256 ? -0.825 18.547 2.389 1 98.94 256 LYS B N 1
ATOM 4331 C CA . LYS B 1 256 ? -0.494 17.656 3.494 1 98.94 256 LYS B CA 1
ATOM 4332 C C . LYS B 1 256 ? -1.226 16.312 3.365 1 98.94 256 LYS B C 1
ATOM 4334 O O . LYS B 1 256 ? -2.455 16.281 3.285 1 98.94 256 LYS B O 1
ATOM 4339 N N . THR B 1 257 ? -0.462 15.266 3.387 1 98.81 257 THR B N 1
ATOM 4340 C CA . THR B 1 257 ? -1.007 13.914 3.27 1 98.81 257 THR B CA 1
ATOM 4341 C C . THR B 1 257 ? -1.451 13.391 4.633 1 98.81 257 THR B C 1
ATOM 4343 O O . THR B 1 257 ? -0.917 13.805 5.664 1 98.81 257 THR B O 1
ATOM 4346 N N . GLY B 1 258 ? -2.389 12.547 4.648 1 98.75 258 GLY B N 1
ATOM 4347 C CA . GLY B 1 258 ? -2.783 11.695 5.758 1 98.75 258 GLY B CA 1
ATOM 4348 C C . GLY B 1 258 ? -2.861 10.227 5.387 1 98.75 258 GLY B C 1
ATOM 4349 O O . GLY B 1 258 ? -3.09 9.883 4.223 1 98.75 258 GLY B O 1
ATOM 4350 N N . ALA B 1 259 ? -2.629 9.43 6.371 1 98.56 259 ALA B N 1
ATOM 4351 C CA . ALA B 1 259 ? -2.721 7.992 6.148 1 98.56 259 ALA B CA 1
ATOM 4352 C C . ALA B 1 259 ? -4.098 7.605 5.613 1 98.56 259 ALA B C 1
ATOM 4354 O O . ALA B 1 259 ? -5.051 8.375 5.719 1 98.56 259 ALA B O 1
ATOM 4355 N N . GLU B 1 260 ? -4.16 6.43 4.973 1 98.56 260 GLU B N 1
ATOM 4356 C CA . GLU B 1 260 ? -5.383 5.816 4.465 1 98.56 260 GLU B CA 1
ATOM 4357 C C . GLU B 1 260 ? -6.031 6.684 3.389 1 98.56 260 GLU B C 1
ATOM 4359 O O . GLU B 1 260 ? -7.258 6.789 3.324 1 98.56 260 GLU B O 1
ATOM 4364 N N . GLY B 1 261 ? -5.262 7.355 2.596 1 98.75 261 GLY B N 1
ATOM 4365 C CA . GLY B 1 261 ? -5.699 7.965 1.35 1 98.75 261 GLY B CA 1
ATOM 4366 C C . GLY B 1 261 ? -6.324 9.336 1.541 1 98.75 261 GLY B C 1
ATOM 4367 O O . GLY B 1 261 ? -7.254 9.703 0.822 1 98.75 261 GLY B O 1
ATOM 4368 N N . VAL B 1 262 ? -5.859 10.117 2.559 1 98.81 262 VAL B N 1
ATOM 4369 C CA . VAL B 1 262 ? -6.402 11.445 2.812 1 98.81 262 VAL B CA 1
ATOM 4370 C C . VAL B 1 262 ? -5.398 12.508 2.373 1 98.81 262 VAL B C 1
ATOM 4372 O O . VAL B 1 262 ? -4.188 12.336 2.543 1 98.81 262 VAL B O 1
ATOM 4375 N N . PHE B 1 263 ? -5.902 13.562 1.814 1 98.75 263 PHE B N 1
ATOM 4376 C CA . PHE B 1 263 ? -5.094 14.742 1.541 1 98.75 263 PHE B CA 1
ATOM 4377 C C . PHE B 1 263 ? -5.871 16.016 1.85 1 98.75 263 PHE B C 1
ATOM 4379 O O . PHE B 1 263 ? -7.066 16.109 1.556 1 98.75 263 PHE B O 1
ATOM 4386 N N . CYS B 1 264 ? -5.234 16.938 2.396 1 98.88 264 CYS B N 1
ATOM 4387 C CA . CYS B 1 264 ? -5.715 18.312 2.471 1 98.88 264 CYS B CA 1
ATOM 4388 C C . CYS B 1 264 ? -4.762 19.266 1.755 1 98.88 264 CYS B C 1
ATOM 4390 O O . CYS B 1 264 ? -3.564 19 1.662 1 98.88 264 CYS B O 1
ATOM 4392 N N . ALA B 1 265 ? -5.32 20.297 1.225 1 98.94 265 ALA B N 1
ATOM 4393 C CA . ALA B 1 265 ? -4.531 21.344 0.573 1 98.94 265 ALA B CA 1
ATOM 4394 C C . ALA B 1 265 ? -5.211 22.703 0.701 1 98.94 265 ALA B C 1
ATOM 4396 O O . ALA B 1 265 ? -6.371 22.781 1.112 1 98.94 265 ALA B O 1
ATOM 4397 N N . ALA B 1 266 ? -4.457 23.688 0.486 1 98.94 266 ALA B N 1
ATOM 4398 C CA . ALA B 1 266 ? -4.969 25.047 0.446 1 98.94 266 ALA B CA 1
ATOM 4399 C C . ALA B 1 266 ? -4.254 25.875 -0.622 1 98.94 266 ALA B C 1
ATOM 4401 O O . ALA B 1 266 ? -3.1 25.594 -0.956 1 98.94 266 ALA B O 1
ATOM 4402 N N . ILE B 1 267 ? -4.938 26.734 -1.193 1 98.81 267 ILE B N 1
ATOM 4403 C CA . ILE B 1 267 ? -4.426 27.766 -2.078 1 98.81 267 ILE B CA 1
ATOM 4404 C C . ILE B 1 267 ? -4.668 29.141 -1.453 1 98.81 267 ILE B C 1
ATOM 4406 O O . ILE B 1 267 ? -5.691 29.781 -1.719 1 98.81 267 ILE B O 1
ATOM 4410 N N . PRO B 1 268 ? -3.682 29.578 -0.708 1 98.5 268 PRO B N 1
ATOM 4411 C CA . PRO B 1 268 ? -3.916 30.75 0.132 1 98.5 268 PRO B CA 1
ATOM 4412 C C . PRO B 1 268 ? -4.336 31.984 -0.676 1 98.5 268 PRO B C 1
ATOM 4414 O O . PRO B 1 268 ? -5.277 32.688 -0.297 1 98.5 268 PRO B O 1
ATOM 4417 N N . GLU B 1 269 ? -3.736 32.219 -1.806 1 97.81 269 GLU B N 1
ATOM 4418 C CA . GLU B 1 269 ? -4.016 33.438 -2.582 1 97.81 269 GLU B CA 1
ATOM 4419 C C . GLU B 1 269 ? -5.457 33.438 -3.086 1 97.81 269 GLU B C 1
ATOM 4421 O O . GLU B 1 269 ? -5.996 34.5 -3.43 1 97.81 269 GLU B O 1
ATOM 4426 N N . LYS B 1 270 ? -6.078 32.281 -3.074 1 97.81 270 LYS B N 1
ATOM 4427 C CA . LYS B 1 270 ? -7.445 32.188 -3.572 1 97.81 270 LYS B CA 1
ATOM 4428 C C . LYS B 1 270 ? -8.422 31.891 -2.434 1 97.81 270 LYS B C 1
ATOM 4430 O O . LYS B 1 270 ? -9.633 31.844 -2.648 1 97.81 270 LYS B O 1
ATOM 4435 N N . GLY B 1 271 ? -7.906 31.688 -1.216 1 98.44 271 GLY B N 1
ATOM 4436 C CA . GLY B 1 271 ? -8.727 31.375 -0.058 1 98.44 271 GLY B CA 1
ATOM 4437 C C . GLY B 1 271 ? -9.445 30.047 -0.174 1 98.44 271 GLY B C 1
ATOM 4438 O O . GLY B 1 271 ? -10.586 29.906 0.257 1 98.44 271 GLY B O 1
ATOM 4439 N N . ILE B 1 272 ? -8.812 29.094 -0.836 1 98.81 272 ILE B N 1
ATOM 4440 C CA . ILE B 1 272 ? -9.43 27.797 -1.116 1 98.81 272 ILE B CA 1
ATOM 4441 C C . ILE B 1 272 ? -8.859 26.734 -0.181 1 98.81 272 ILE B C 1
ATOM 4443 O O . ILE B 1 272 ? -7.652 26.703 0.065 1 98.81 272 ILE B O 1
ATOM 4447 N N . GLY B 1 273 ? -9.719 25.922 0.425 1 98.88 273 GLY B N 1
ATOM 4448 C CA . GLY B 1 273 ? -9.359 24.703 1.122 1 98.88 273 GLY B CA 1
ATOM 4449 C C . GLY B 1 273 ? -9.867 23.453 0.426 1 98.88 273 GLY B C 1
ATOM 4450 O O . GLY B 1 273 ? -10.969 23.438 -0.121 1 98.88 273 GLY B O 1
ATOM 4451 N N . ILE B 1 274 ? -9.078 22.406 0.393 1 98.94 274 ILE B N 1
ATOM 4452 C CA . ILE B 1 274 ? -9.383 21.141 -0.276 1 98.94 274 ILE B CA 1
ATOM 4453 C C . ILE B 1 274 ? -9.234 19.984 0.712 1 98.94 274 ILE B C 1
ATOM 4455 O O . ILE B 1 274 ? -8.289 19.953 1.503 1 98.94 274 ILE B O 1
ATOM 4459 N N . ALA B 1 275 ? -10.141 19.078 0.732 1 98.88 275 ALA B N 1
ATOM 4460 C CA . ALA B 1 275 ? -10.023 17.781 1.396 1 98.88 275 ALA B CA 1
ATOM 4461 C C . ALA B 1 275 ? -10.43 16.656 0.459 1 98.88 275 ALA B C 1
ATOM 4463 O O . ALA B 1 275 ? -11.383 16.781 -0.306 1 98.88 275 ALA B O 1
ATOM 4464 N N . LEU B 1 276 ? -9.719 15.57 0.497 1 98.75 276 LEU B N 1
ATOM 4465 C CA . LEU B 1 276 ? -10.125 14.422 -0.305 1 98.75 276 LEU B CA 1
ATOM 4466 C C . LEU B 1 276 ? -9.773 13.109 0.403 1 98.75 276 LEU B C 1
ATOM 4468 O O . LEU B 1 276 ? -8.969 13.102 1.331 1 98.75 276 LEU B O 1
ATOM 4472 N N . LYS B 1 277 ? -10.414 12.109 0.041 1 98.69 277 LYS B N 1
ATOM 4473 C CA . LYS B 1 277 ? -10.289 10.758 0.572 1 98.69 277 LYS B CA 1
ATOM 4474 C C . LYS B 1 277 ? -10.43 9.711 -0.536 1 98.69 277 LYS B C 1
ATOM 4476 O O . LYS B 1 277 ? -11.414 9.727 -1.282 1 98.69 277 LYS B O 1
ATOM 4481 N N . CYS B 1 278 ? -9.352 8.906 -0.71 1 98.62 278 CYS B N 1
ATOM 4482 C CA . CYS B 1 278 ? -9.523 7.676 -1.471 1 98.62 278 CYS B CA 1
ATOM 4483 C C . CYS B 1 278 ? -10.211 6.605 -0.63 1 98.62 278 CYS B C 1
ATOM 4485 O O . CYS B 1 278 ? -9.703 6.227 0.43 1 98.62 278 CYS B O 1
ATOM 4487 N N . GLU B 1 279 ? -11.211 6.059 -1.04 1 97.88 279 GLU B N 1
ATOM 4488 C CA . GLU B 1 279 ? -12.07 5.18 -0.252 1 97.88 279 GLU B CA 1
ATOM 4489 C C . GLU B 1 279 ? -11.297 3.967 0.261 1 97.88 279 GLU B C 1
ATOM 4491 O O . GLU B 1 279 ? -11.508 3.518 1.389 1 97.88 279 GLU B O 1
ATOM 4496 N N . ASP B 1 280 ? -10.43 3.461 -0.584 1 98.69 280 ASP B N 1
ATOM 4497 C CA . ASP B 1 280 ? -9.703 2.236 -0.25 1 98.69 280 ASP B CA 1
ATOM 4498 C C . ASP B 1 280 ? -8.453 2.541 0.571 1 98.69 280 ASP B C 1
ATOM 4500 O O . ASP B 1 280 ? -7.75 1.626 1.003 1 98.69 280 ASP B O 1
ATOM 4504 N N . GLY B 1 281 ? -8.133 3.805 0.763 1 98.75 281 GLY B N 1
ATOM 4505 C CA . GLY B 1 281 ? -7.055 4.211 1.65 1 98.75 281 GLY B CA 1
ATOM 4506 C C . GLY B 1 281 ? -5.703 4.266 0.962 1 98.75 281 GLY B C 1
ATOM 4507 O O . GLY B 1 281 ? -4.676 4.461 1.615 1 98.75 281 GLY B O 1
ATOM 4508 N N . THR B 1 282 ? -5.668 4.191 -0.369 1 98.56 282 THR B N 1
ATOM 4509 C CA . THR B 1 282 ? -4.379 4.059 -1.037 1 98.56 282 THR B CA 1
ATOM 4510 C C . THR B 1 282 ? -3.758 5.426 -1.296 1 98.56 282 THR B C 1
ATOM 4512 O O . THR B 1 282 ? -4.445 6.355 -1.724 1 98.56 282 THR B O 1
ATOM 4515 N N . THR B 1 283 ? -2.508 5.504 -1.066 1 98.06 283 THR B N 1
ATOM 4516 C CA . THR B 1 283 ? -1.745 6.738 -1.215 1 98.06 283 THR B CA 1
ATOM 4517 C C . THR B 1 283 ? -1.594 7.105 -2.688 1 98.06 283 THR B C 1
ATOM 4519 O O . THR B 1 283 ? -1.737 8.273 -3.059 1 98.06 283 THR B O 1
ATOM 4522 N N . ARG B 1 284 ? -1.361 6.121 -3.586 1 98.38 284 ARG B N 1
ATOM 4523 C CA . ARG B 1 284 ? -1.13 6.402 -5 1 98.38 284 ARG B CA 1
ATOM 4524 C C . ARG B 1 284 ? -2.316 7.137 -5.613 1 98.38 284 ARG B C 1
ATOM 4526 O O . ARG B 1 284 ? -2.137 8.062 -6.414 1 98.38 284 ARG B O 1
ATOM 4533 N N . ALA B 1 285 ? -3.482 6.75 -5.172 1 98.69 285 ALA B N 1
ATOM 4534 C CA . ALA B 1 285 ? -4.688 7.379 -5.711 1 98.69 285 ALA B CA 1
ATOM 4535 C C . ALA B 1 285 ? -4.891 8.773 -5.121 1 98.69 285 ALA B C 1
ATOM 4537 O O . ALA B 1 285 ? -5.207 9.719 -5.844 1 98.69 285 ALA B O 1
ATOM 4538 N N . ALA B 1 286 ? -4.656 8.891 -3.85 1 98.81 286 ALA B N 1
ATOM 4539 C CA . ALA B 1 286 ? -4.824 10.18 -3.191 1 98.81 286 ALA B CA 1
ATOM 4540 C C . ALA B 1 286 ? -3.873 11.227 -3.775 1 98.81 286 ALA B C 1
ATOM 4542 O O . ALA B 1 286 ? -4.246 12.383 -3.949 1 98.81 286 ALA B O 1
ATOM 4543 N N . GLU B 1 287 ? -2.633 10.805 -4.098 1 98.88 287 GLU B N 1
ATOM 4544 C CA . GLU B 1 287 ? -1.646 11.711 -4.676 1 98.88 287 GLU B CA 1
ATOM 4545 C C . GLU B 1 287 ? -2.066 12.172 -6.07 1 98.88 287 GLU B C 1
ATOM 4547 O O . GLU B 1 287 ? -1.925 13.344 -6.41 1 98.88 287 GLU B O 1
ATOM 4552 N N . ALA B 1 288 ? -2.619 11.234 -6.844 1 98.88 288 ALA B N 1
ATOM 4553 C CA . ALA B 1 288 ? -3.119 11.586 -8.164 1 98.88 288 ALA B CA 1
ATOM 4554 C C . ALA B 1 288 ? -4.301 12.547 -8.062 1 98.88 288 ALA B C 1
ATOM 4556 O O . ALA B 1 288 ? -4.359 13.555 -8.781 1 98.88 288 ALA B O 1
ATOM 4557 N N . MET B 1 289 ? -5.191 12.312 -7.145 1 98.81 289 MET B N 1
ATOM 4558 C CA . MET B 1 289 ? -6.41 13.094 -6.973 1 98.81 289 MET B CA 1
ATOM 4559 C C . MET B 1 289 ? -6.082 14.531 -6.566 1 98.81 289 MET B C 1
ATOM 4561 O O . MET B 1 289 ? -6.637 15.477 -7.121 1 98.81 289 MET B O 1
ATOM 4565 N N . VAL B 1 290 ? -5.16 14.688 -5.594 1 98.88 290 VAL B N 1
ATOM 4566 C CA . VAL B 1 290 ? -4.887 16.031 -5.094 1 98.88 290 VAL B CA 1
ATOM 4567 C C . VAL B 1 290 ? -4.18 16.844 -6.172 1 98.88 290 VAL B C 1
ATOM 4569 O O . VAL B 1 290 ? -4.465 18.031 -6.34 1 98.88 290 VAL B O 1
ATOM 4572 N N . ALA B 1 291 ? -3.254 16.188 -6.902 1 98.88 291 ALA B N 1
ATOM 4573 C CA . ALA B 1 291 ? -2.559 16.891 -7.98 1 98.88 291 ALA B CA 1
ATOM 4574 C C . ALA B 1 291 ? -3.539 17.375 -9.047 1 98.88 291 ALA B C 1
ATOM 4576 O O . ALA B 1 291 ? -3.496 18.531 -9.461 1 98.88 291 ALA B O 1
ATOM 4577 N N . ALA B 1 292 ? -4.438 16.531 -9.453 1 98.81 292 ALA B N 1
ATOM 4578 C CA . ALA B 1 292 ? -5.426 16.891 -10.469 1 98.81 292 ALA B CA 1
ATOM 4579 C C . ALA B 1 292 ? -6.363 17.984 -9.961 1 98.81 292 ALA B C 1
ATOM 4581 O O . ALA B 1 292 ? -6.73 18.891 -10.711 1 98.81 292 ALA B O 1
ATOM 4582 N N . THR B 1 293 ? -6.773 17.859 -8.688 1 98.75 293 THR B N 1
ATOM 4583 C CA . THR B 1 293 ? -7.668 18.859 -8.109 1 98.75 293 THR B CA 1
ATOM 4584 C C . THR B 1 293 ? -7 20.234 -8.078 1 98.75 293 THR B C 1
ATOM 4586 O O . THR B 1 293 ? -7.602 21.234 -8.484 1 98.75 293 THR B O 1
ATOM 4589 N N . LEU B 1 294 ? -5.742 20.25 -7.586 1 98.81 294 LEU B N 1
ATOM 4590 C CA . LEU B 1 294 ? -4.992 21.5 -7.555 1 98.81 294 LEU B CA 1
ATOM 4591 C C . LEU B 1 294 ? -4.84 22.078 -8.961 1 98.81 294 LEU B C 1
ATOM 4593 O O . LEU B 1 294 ? -4.977 23.281 -9.156 1 98.81 294 LEU B O 1
ATOM 4597 N N . ALA B 1 295 ? -4.586 21.219 -9.945 1 98.5 295 ALA B N 1
ATOM 4598 C CA . ALA B 1 295 ? -4.41 21.656 -11.32 1 98.5 295 ALA B CA 1
ATOM 4599 C C . ALA B 1 295 ? -5.633 22.422 -11.812 1 98.5 295 ALA B C 1
ATOM 4601 O O . ALA B 1 295 ? -5.504 23.406 -12.555 1 98.5 295 ALA B O 1
ATOM 4602 N N . ARG B 1 296 ? -6.777 22.062 -11.391 1 97.31 296 ARG B N 1
ATOM 4603 C CA . ARG B 1 296 ? -8.016 22.719 -11.773 1 97.31 296 ARG B CA 1
ATOM 4604 C C . ARG B 1 296 ? -7.996 24.188 -11.383 1 97.31 296 ARG B C 1
ATOM 4606 O O . ARG B 1 296 ? -8.508 25.047 -12.109 1 97.31 296 ARG B O 1
ATOM 4613 N N . PHE B 1 297 ? -7.391 24.484 -10.297 1 98 297 PHE B N 1
ATOM 4614 C CA . PHE B 1 297 ? -7.422 25.844 -9.766 1 98 297 PHE B CA 1
ATOM 4615 C C . PHE B 1 297 ? -6.219 26.641 -10.25 1 98 297 PHE B C 1
ATOM 4617 O O . PHE B 1 297 ? -6.055 27.812 -9.883 1 98 297 PHE B O 1
ATOM 4624 N N . PHE B 1 298 ? -5.371 26.016 -11.016 1 98 298 PHE B N 1
ATOM 4625 C CA . PHE B 1 298 ? -4.238 26.703 -11.633 1 98 298 PHE B CA 1
ATOM 4626 C C . PHE B 1 298 ? -4.34 26.656 -13.148 1 98 298 PHE B C 1
ATOM 4628 O O . PHE B 1 298 ? -3.324 26.672 -13.852 1 98 298 PHE B O 1
ATOM 4635 N N . SER B 1 299 ? -5.562 26.562 -13.695 1 95.81 299 SER B N 1
ATOM 4636 C CA . SER B 1 299 ? -5.805 26.484 -15.133 1 95.81 299 SER B CA 1
ATOM 4637 C C . SER B 1 299 ? -5.293 27.734 -15.844 1 95.81 299 SER B C 1
ATOM 4639 O O . SER B 1 299 ? -5.008 27.688 -17.047 1 95.81 299 SER B O 1
ATOM 4641 N N . ASP B 1 300 ? -5.156 28.844 -15.125 1 96.38 300 ASP B N 1
ATOM 4642 C CA . ASP B 1 300 ? -4.715 30.109 -15.711 1 96.38 300 ASP B CA 1
ATOM 4643 C C . ASP B 1 300 ? -3.191 30.203 -15.719 1 96.38 300 ASP B C 1
ATOM 4645 O O . ASP B 1 300 ? -2.629 31.188 -16.203 1 96.38 300 ASP B O 1
ATOM 4649 N N . ASP B 1 301 ? -2.498 29.328 -15.195 1 97.56 301 ASP B N 1
ATOM 4650 C CA . ASP B 1 301 ? -1.043 29.203 -15.188 1 97.56 301 ASP B CA 1
ATOM 4651 C C . ASP B 1 301 ? -0.606 27.875 -15.828 1 97.56 301 ASP B C 1
ATOM 4653 O O . ASP B 1 301 ? -0.486 26.859 -15.148 1 97.56 301 ASP B O 1
ATOM 4657 N N . ALA B 1 302 ? -0.287 27.922 -17.078 1 97.69 302 ALA B N 1
ATOM 4658 C CA . ALA B 1 302 ? -0.084 26.734 -17.906 1 97.69 302 ALA B CA 1
ATOM 4659 C C . ALA B 1 302 ? 1.056 25.875 -17.359 1 97.69 302 ALA B C 1
ATOM 4661 O O . ALA B 1 302 ? 0.962 24.656 -17.328 1 97.69 302 ALA B O 1
ATOM 4662 N N . GLU B 1 303 ? 2.1 26.516 -16.938 1 98.31 303 GLU B N 1
ATOM 4663 C CA . GLU B 1 303 ? 3.262 25.797 -16.438 1 98.31 303 GLU B CA 1
ATOM 4664 C C . GLU B 1 303 ? 2.922 25.016 -15.172 1 98.31 303 GLU B C 1
ATOM 4666 O O . GLU B 1 303 ? 3.23 23.828 -15.062 1 98.31 303 GLU B O 1
ATOM 4671 N N . ILE B 1 304 ? 2.285 25.688 -14.219 1 98.56 304 ILE B N 1
ATOM 4672 C CA . ILE B 1 304 ? 1.899 25.047 -12.969 1 98.56 304 ILE B CA 1
ATOM 4673 C C . ILE B 1 304 ? 0.861 23.969 -13.234 1 98.56 304 ILE B C 1
ATOM 4675 O O . ILE B 1 304 ? 0.962 22.859 -12.711 1 98.56 304 ILE B O 1
ATOM 4679 N N . HIS B 1 305 ? -0.093 24.266 -14.094 1 98.25 305 HIS B N 1
ATOM 4680 C CA . HIS B 1 305 ? -1.136 23.297 -14.453 1 98.25 305 HIS B CA 1
ATOM 4681 C C . HIS B 1 305 ? -0.538 22.031 -15.031 1 98.25 305 HIS B C 1
ATOM 4683 O O . HIS B 1 305 ? -0.888 20.922 -14.609 1 98.25 305 HIS B O 1
ATOM 4689 N N . GLU B 1 306 ? 0.362 22.188 -15.953 1 98.38 306 GLU B N 1
ATOM 4690 C CA . GLU B 1 306 ? 0.971 21.047 -16.625 1 98.38 306 GLU B CA 1
ATOM 4691 C C . GLU B 1 306 ? 1.808 20.219 -15.648 1 98.38 306 GLU B C 1
ATOM 4693 O O . GLU B 1 306 ? 1.788 18.984 -15.703 1 98.38 306 GLU B O 1
ATOM 4698 N N . ALA B 1 307 ? 2.533 20.891 -14.781 1 98.75 307 ALA B N 1
ATOM 4699 C CA . ALA B 1 307 ? 3.363 20.188 -13.805 1 98.75 307 ALA B CA 1
ATOM 4700 C C . ALA B 1 307 ? 2.508 19.375 -12.836 1 98.75 307 ALA B C 1
ATOM 4702 O O . ALA B 1 307 ? 2.859 18.25 -12.477 1 98.75 307 ALA B O 1
ATOM 4703 N N . LEU B 1 308 ? 1.394 19.969 -12.438 1 98.69 308 LEU B N 1
ATOM 4704 C CA . LEU B 1 308 ? 0.477 19.266 -11.539 1 98.69 308 LEU B CA 1
ATOM 4705 C C . LEU B 1 308 ? -0.172 18.078 -12.234 1 98.69 308 LEU B C 1
ATOM 4707 O O . LEU B 1 308 ? -0.272 17 -11.656 1 98.69 308 LEU B O 1
ATOM 4711 N N . MET B 1 309 ? -0.555 18.234 -13.477 1 98.31 309 MET B N 1
ATOM 4712 C CA . MET B 1 309 ? -1.176 17.141 -14.211 1 98.31 309 MET B CA 1
ATOM 4713 C C . MET B 1 309 ? -0.175 16.016 -14.461 1 98.31 309 MET B C 1
ATOM 4715 O O . MET B 1 309 ? -0.545 14.836 -14.477 1 98.31 309 MET B O 1
ATOM 4719 N N . ALA B 1 310 ? 1.102 16.375 -14.625 1 98.5 310 ALA B N 1
ATOM 4720 C CA . ALA B 1 310 ? 2.145 15.367 -14.797 1 98.5 310 ALA B CA 1
ATOM 4721 C C . ALA B 1 310 ? 2.314 14.539 -13.523 1 98.5 310 ALA B C 1
ATOM 4723 O O . ALA B 1 310 ? 2.67 13.359 -13.594 1 98.5 310 ALA B O 1
ATOM 4724 N N . GLN B 1 311 ? 2.041 15.164 -12.375 1 98.44 311 GLN B N 1
ATOM 4725 C CA . GLN B 1 311 ? 2.07 14.422 -11.117 1 98.44 311 GLN B CA 1
ATOM 4726 C C . GLN B 1 311 ? 0.823 13.562 -10.961 1 98.44 311 GLN B C 1
ATOM 4728 O O . GLN B 1 311 ? 0.882 12.477 -10.367 1 98.44 311 GLN B O 1
ATOM 4733 N N . ALA B 1 312 ? -0.317 14.047 -11.492 1 98.62 312 ALA B N 1
ATOM 4734 C CA . ALA B 1 312 ? -1.578 13.312 -11.422 1 98.62 312 ALA B CA 1
ATOM 4735 C C . ALA B 1 312 ? -1.537 12.062 -12.297 1 98.62 312 ALA B C 1
ATOM 4737 O O . ALA B 1 312 ? -2.111 11.031 -11.938 1 98.62 312 ALA B O 1
ATOM 4738 N N . ASN B 1 313 ? -0.885 12.227 -13.453 1 98.5 313 ASN B N 1
ATOM 4739 C CA . ASN B 1 313 ? -0.733 11.172 -14.445 1 98.5 313 ASN B CA 1
ATOM 4740 C C . ASN B 1 313 ? 0.732 10.789 -14.641 1 98.5 313 ASN B C 1
ATOM 4742 O O . ASN B 1 313 ? 1.523 11.594 -15.141 1 98.5 313 ASN B O 1
ATOM 4746 N N . HIS B 1 314 ? 1.102 9.578 -14.234 1 96.88 314 HIS B N 1
ATOM 4747 C CA . HIS B 1 314 ? 2.518 9.258 -14.375 1 96.88 314 HIS B CA 1
ATOM 4748 C C . HIS B 1 314 ? 2.713 7.801 -14.781 1 96.88 314 HIS B C 1
ATOM 4750 O O . HIS B 1 314 ? 1.875 6.949 -14.477 1 96.88 314 HIS B O 1
ATOM 4756 N N . ALA B 1 315 ? 3.801 7.539 -15.43 1 98.25 315 ALA B N 1
ATOM 4757 C CA . ALA B 1 315 ? 4.156 6.223 -15.945 1 98.25 315 ALA B CA 1
ATOM 4758 C C . ALA B 1 315 ? 4.73 5.336 -14.844 1 98.25 315 ALA B C 1
ATOM 4760 O O . ALA B 1 315 ? 5.375 5.832 -13.914 1 98.25 315 ALA B O 1
ATOM 4761 N N . MET B 1 316 ? 4.422 4.09 -14.945 1 98.19 316 MET B N 1
ATOM 4762 C CA . MET B 1 316 ? 5.062 3.074 -14.117 1 98.19 316 MET B CA 1
ATOM 4763 C C . MET B 1 316 ? 6.102 2.293 -14.914 1 98.19 316 MET B C 1
ATOM 4765 O O . MET B 1 316 ? 5.871 1.957 -16.078 1 98.19 316 MET B O 1
ATOM 4769 N N . ARG B 1 317 ? 7.238 2.061 -14.297 1 98.38 317 ARG B N 1
ATOM 4770 C CA . ARG B 1 317 ? 8.305 1.256 -14.875 1 98.38 317 ARG B CA 1
ATOM 4771 C C . ARG B 1 317 ? 8.703 0.117 -13.945 1 98.38 317 ARG B C 1
ATOM 4773 O O . ARG B 1 317 ? 8.602 0.245 -12.727 1 98.38 317 ARG B O 1
ATOM 4780 N N . ASN B 1 318 ? 9.078 -1.017 -14.547 1 97.94 318 ASN B N 1
ATOM 4781 C CA . ASN B 1 318 ? 9.453 -2.148 -13.703 1 97.94 318 ASN B CA 1
ATOM 4782 C C . ASN B 1 318 ? 10.945 -2.154 -13.406 1 97.94 318 ASN B C 1
ATOM 4784 O O . ASN B 1 318 ? 11.617 -1.138 -13.578 1 97.94 318 ASN B O 1
ATOM 4788 N N . TRP B 1 319 ? 11.469 -3.232 -12.898 1 96.62 319 TRP B N 1
ATOM 4789 C CA . TRP B 1 319 ? 12.812 -3.297 -12.32 1 96.62 319 TRP B CA 1
ATOM 4790 C C . TRP B 1 319 ? 13.875 -3.199 -13.414 1 96.62 319 TRP B C 1
ATOM 4792 O O . TRP B 1 319 ? 15.047 -2.959 -13.125 1 96.62 319 TRP B O 1
ATOM 4802 N N . ASN B 1 320 ? 13.453 -3.387 -14.664 1 98.06 320 ASN B N 1
ATOM 4803 C CA . ASN B 1 320 ? 14.359 -3.223 -15.797 1 98.06 320 ASN B CA 1
ATOM 4804 C C . ASN B 1 320 ? 14.125 -1.896 -16.516 1 98.06 320 ASN B C 1
ATOM 4806 O O . ASN B 1 320 ? 14.617 -1.691 -17.625 1 98.06 320 ASN B O 1
ATOM 4810 N N . GLY B 1 321 ? 13.289 -1.071 -15.961 1 98.06 321 GLY B N 1
ATOM 4811 C CA . GLY B 1 321 ? 13.047 0.243 -16.531 1 98.06 321 GLY B CA 1
ATOM 4812 C C . GLY B 1 321 ? 12.039 0.223 -17.672 1 98.06 321 GLY B C 1
ATOM 4813 O O . GLY B 1 321 ? 11.844 1.231 -18.344 1 98.06 321 GLY B O 1
ATOM 4814 N N . ILE B 1 322 ? 11.383 -0.892 -17.859 1 98.44 322 ILE B N 1
ATOM 4815 C CA . ILE B 1 322 ? 10.398 -1.037 -18.938 1 98.44 322 ILE B CA 1
ATOM 4816 C C . ILE B 1 322 ? 9.078 -0.404 -18.5 1 98.44 322 ILE B C 1
ATOM 4818 O O . ILE B 1 322 ? 8.617 -0.606 -17.375 1 98.44 322 ILE B O 1
ATOM 4822 N N . HIS B 1 323 ? 8.477 0.412 -19.375 1 98.56 323 HIS B N 1
ATOM 4823 C CA . HIS B 1 323 ? 7.141 0.943 -19.125 1 98.56 323 HIS B CA 1
ATOM 4824 C C . HIS B 1 323 ? 6.113 -0.178 -19 1 98.56 323 HIS B C 1
ATOM 4826 O O . HIS B 1 323 ? 6.016 -1.029 -19.891 1 98.56 323 HIS B O 1
ATOM 4832 N N . VAL B 1 324 ? 5.309 -0.151 -17.969 1 98.62 324 VAL B N 1
ATOM 4833 C CA . VAL B 1 324 ? 4.406 -1.279 -17.781 1 98.62 324 VAL B CA 1
ATOM 4834 C C . VAL B 1 324 ? 2.961 -0.784 -17.75 1 98.62 324 VAL B C 1
ATOM 4836 O O . VAL B 1 324 ? 2.023 -1.579 -17.844 1 98.62 324 VAL B O 1
ATOM 4839 N N . GLY B 1 325 ? 2.74 0.496 -17.594 1 98.56 325 GLY B N 1
ATOM 4840 C CA . GLY B 1 325 ? 1.425 1.109 -17.484 1 98.56 325 GLY B CA 1
ATOM 4841 C C . GLY B 1 325 ? 1.455 2.475 -16.828 1 98.56 325 GLY B C 1
ATOM 4842 O O . GLY B 1 325 ? 2.518 3.088 -16.703 1 98.56 325 GLY B O 1
ATOM 4843 N N . ASP B 1 326 ? 0.288 2.98 -16.469 1 98.69 326 ASP B N 1
ATOM 4844 C CA . ASP B 1 326 ? 0.174 4.34 -15.945 1 98.69 326 ASP B CA 1
ATOM 4845 C C . ASP B 1 326 ? -0.793 4.395 -14.766 1 98.69 326 ASP B C 1
ATOM 4847 O O . ASP B 1 326 ? -1.71 3.576 -14.664 1 98.69 326 ASP B O 1
ATOM 4851 N N . VAL B 1 327 ? -0.509 5.273 -13.867 1 98.75 327 VAL B N 1
ATOM 4852 C CA . VAL B 1 327 ? -1.52 5.805 -12.961 1 98.75 327 VAL B CA 1
ATOM 4853 C C . VAL B 1 327 ? -2.109 7.09 -13.531 1 98.75 327 VAL B C 1
ATOM 4855 O O . VAL B 1 327 ? -1.375 8.016 -13.891 1 98.75 327 VAL B O 1
ATOM 4858 N N . ARG B 1 328 ? -3.432 7.133 -13.609 1 98.62 328 ARG B N 1
ATOM 4859 C CA . ARG B 1 328 ? -4.031 8.297 -14.242 1 98.62 328 ARG B CA 1
ATOM 4860 C C . ARG B 1 328 ? -5.391 8.625 -13.625 1 98.62 328 ARG B C 1
ATOM 4862 O O . ARG B 1 328 ? -6.133 7.719 -13.242 1 98.62 328 ARG B O 1
ATOM 4869 N N . VAL B 1 329 ? -5.695 9.883 -13.562 1 98.5 329 VAL B N 1
ATOM 4870 C CA . VAL B 1 329 ? -7.02 10.297 -13.109 1 98.5 329 VAL B CA 1
ATOM 4871 C C . VAL B 1 329 ? -8.031 10.133 -14.25 1 98.5 329 VAL B C 1
ATOM 4873 O O . VAL B 1 329 ? -7.66 10.148 -15.422 1 98.5 329 VAL B O 1
ATOM 4876 N N . VAL B 1 330 ? -9.227 9.859 -13.883 1 97.19 330 VAL B N 1
ATOM 4877 C CA . VAL B 1 330 ? -10.328 9.844 -14.852 1 97.19 330 VAL B CA 1
ATOM 4878 C C . VAL B 1 330 ? -10.688 11.273 -15.242 1 97.19 330 VAL B C 1
ATOM 4880 O O . VAL B 1 330 ? -11.43 11.953 -14.531 1 97.19 330 VAL B O 1
ATOM 4883 N N . THR B 1 331 ? -10.305 11.703 -16.297 1 89.06 331 THR B N 1
ATOM 4884 C CA . THR B 1 331 ? -10.32 13.102 -16.719 1 89.06 331 THR B CA 1
ATOM 4885 C C . THR B 1 331 ? -11.742 13.648 -16.703 1 89.06 331 THR B C 1
ATOM 4887 O O . THR B 1 331 ? -11.969 14.797 -16.328 1 89.06 331 THR B O 1
ATOM 4890 N N . GLU B 1 332 ? -12.664 12.82 -17.094 1 88.88 332 GLU B N 1
ATOM 4891 C CA . GLU B 1 332 ? -14.047 13.273 -17.203 1 88.88 332 GLU B CA 1
ATOM 4892 C C . GLU B 1 332 ? -14.602 13.688 -15.844 1 88.88 332 GLU B C 1
ATOM 4894 O O . GLU B 1 332 ? -15.43 14.594 -15.75 1 88.88 332 GLU B O 1
ATOM 4899 N N . ALA B 1 333 ? -14.055 13.047 -14.859 1 86.25 333 ALA B N 1
ATOM 4900 C CA . ALA B 1 333 ? -14.531 13.352 -13.516 1 86.25 333 ALA B CA 1
ATOM 4901 C C . ALA B 1 333 ? -14.008 14.703 -13.047 1 86.25 333 ALA B C 1
ATOM 4903 O O . ALA B 1 333 ? -14.68 15.414 -12.297 1 86.25 333 ALA B O 1
ATOM 4904 N N . PHE B 1 334 ? -12.836 15.125 -13.5 1 89.56 334 PHE B N 1
ATOM 4905 C CA . PHE B 1 334 ? -12.188 16.344 -13.023 1 89.56 334 PHE B CA 1
ATOM 4906 C C . PHE B 1 334 ? -12.508 17.516 -13.938 1 89.56 334 PHE B C 1
ATOM 4908 O O . PHE B 1 334 ? -12.195 18.672 -13.609 1 89.56 334 PHE B O 1
ATOM 4915 N N . ALA B 1 335 ? -13.055 17.219 -15.156 1 80.19 335 ALA B N 1
ATOM 4916 C CA . ALA B 1 335 ? -13.422 18.25 -16.109 1 80.19 335 ALA B CA 1
ATOM 4917 C C . ALA B 1 335 ? -14.773 18.875 -15.766 1 80.19 335 ALA B C 1
ATOM 4919 O O . ALA B 1 335 ? -15.055 20.016 -16.125 1 80.19 335 ALA B O 1
ATOM 4920 N N . ALA B 1 336 ? -15.688 18.156 -15.125 1 60.25 336 ALA B N 1
ATOM 4921 C CA . ALA B 1 336 ? -17.031 18.672 -14.875 1 60.25 336 ALA B CA 1
ATOM 4922 C C . ALA B 1 336 ? -17.016 19.781 -13.828 1 60.25 336 ALA B C 1
ATOM 4924 O O . ALA B 1 336 ? -16.156 19.797 -12.945 1 60.25 336 ALA B O 1
#

Sequence (672 aa):
MSNPVLVEVTRGNLVESRHRGMIVAVDGDGKTLFSLGETDAHIFPRSACKAMQALPLIESGAADANGFGDRELALACSSHSGEPEHVALAAKMLSAAGRDVQALECGAHWSSDQKTLIAQARSLEAPSALHNNCSGKHAGFVCACCHSGTEVKGYIGYDHPIQQEIRGVMAELTGAVLDRDNCGVDGCSIPTYALSMRGLAHGFARMASGVGLGAERARASKRLIEACMAEPFFVAGTKRACTRLMKTAPGRIFAKTGAEGVFCAAIPEKGIGIALKCEDGTTRAAEAMVAATLARFFSDDAEIHEALMAQANHAMRNWNGIHVGDVRVVTEAFAAMSNPVLVEVTRGNLVESRHRGMIVAVDGDGKTLFSLGETDAHIFPRSACKAMQALPLIESGAADANGFGDRELALACSSHSGEPEHVALAAKMLSAAGRDVQALECGAHWSSDQKTLIAQARSLEAPSALHNNCSGKHAGFVCACCHSGTEVKGYIGYDHPIQQEIRGVMAELTGAVLDRDNCGVDGCSIPTYALSMRGLAHGFARMASGVGLGAERARASKRLIEACMAEPFFVAGTKRACTRLMKTAPGRIFAKTGAEGVFCAAIPEKGIGIALKCEDGTTRAAEAMVAATLARFFSDDAEIHEALMAQANHAMRNWNGIHVGDVRVVTEAFAA

Solvent-accessible surface area (backbone atoms only — not comparable to full-atom values): 31817 Å² total; per-residue (Å²): 134,80,51,47,72,44,30,38,31,32,38,43,92,41,78,63,26,45,35,33,30,27,32,32,30,17,26,42,88,54,48,77,76,45,73,41,53,67,41,73,43,63,41,56,44,56,52,27,46,25,62,58,57,36,41,58,25,49,76,71,41,27,33,66,75,55,65,54,52,43,57,55,47,5,19,20,37,19,57,28,35,39,45,71,69,52,28,52,49,30,48,50,49,22,44,63,55,75,44,54,71,84,71,55,77,41,28,43,39,75,34,88,37,64,73,48,26,40,53,43,38,58,74,37,96,66,63,43,39,50,27,22,35,46,26,28,29,49,28,36,52,46,32,29,21,54,65,73,66,45,73,53,82,62,50,47,36,73,82,25,68,69,37,46,50,33,51,52,48,46,24,66,50,29,68,45,83,80,52,77,90,44,33,26,45,39,58,48,49,30,72,36,49,41,34,36,38,51,28,52,6,23,21,38,0,16,32,45,52,28,44,95,46,57,70,69,58,22,51,44,32,39,52,43,51,49,14,28,24,73,27,23,54,41,23,24,21,89,87,29,68,39,19,51,52,13,65,63,36,69,74,44,28,38,50,33,60,15,64,56,5,18,37,27,32,27,30,42,92,73,16,27,3,28,24,35,37,20,41,62,22,43,56,74,49,27,51,18,49,52,26,42,56,52,21,64,79,29,65,90,37,62,70,51,19,50,55,26,39,49,60,13,36,39,78,39,59,32,55,75,65,46,78,25,24,34,39,32,55,41,58,73,72,74,71,107,134,80,51,46,71,43,28,38,31,32,38,42,90,42,75,63,24,44,34,32,30,28,32,33,28,18,26,41,87,54,49,77,75,46,74,40,52,66,38,72,42,62,42,55,44,56,52,27,46,24,64,58,58,36,42,58,25,49,75,72,40,26,33,65,75,56,65,54,51,42,57,55,47,5,18,20,36,19,58,28,35,40,44,71,68,53,28,52,48,29,48,48,48,21,43,64,54,75,45,54,70,83,72,55,74,42,28,42,39,75,34,88,38,64,71,48,27,40,54,44,37,59,74,38,96,67,63,45,39,49,27,21,36,47,27,28,30,50,30,36,51,46,32,28,22,54,64,73,68,44,74,52,81,62,51,47,37,74,83,26,68,69,38,45,50,35,51,50,48,46,23,66,50,27,69,44,83,80,52,78,90,44,33,28,46,40,59,49,51,31,70,36,50,41,34,36,37,50,28,50,7,24,20,38,0,17,32,44,52,28,44,94,46,58,71,68,58,20,53,45,32,38,53,44,51,50,15,28,23,72,27,25,55,41,24,23,21,90,88,28,67,39,19,49,54,12,64,63,36,68,75,42,28,40,53,31,59,14,62,55,6,20,37,28,31,28,29,40,93,74,16,29,3,29,23,35,37,19,41,63,21,43,56,73,48,27,52,18,50,51,25,42,55,53,20,64,78,28,66,91,38,63,69,51,19,51,54,25,40,49,61,12,37,39,78,38,59,34,54,73,65,47,77,22,24,34,41,32,55,40,59,72,72,73,69,107

Nearest PDB structures (foldseek):
  8col-assembly2_DDD  TM=9.967E-01  e=6.326E-51  Rhizobium etli
  8rua-assembly1_B  TM=9.161E-01  e=2.278E-29  Rhizobium etli
  7os6-assembly2_AAA  TM=8.934E-01  e=6.083E-29  Rhizobium etli CFN 42
  8rud-assembly1_B  TM=8.934E-01  e=5.777E-29  Rhizobium etli
  8rue-assembly1_A  TM=8.936E-01  e=9.688E-29  Rhizobium etli

=== Feature glossary ===
Each block in this record encodes a different view of the same protein. In brief:

Predicted aligned error. PAE(i, j) answers: if I align the predicted and true structures on residue i, how far off (in Å) do I expect residue j to be? A block-diagonal PAE matrix with low values on the blocks and high values off-diagonal is the signature of a multi-domain protein with confidently predicted domains but uncertain inter-domain orientation.

Contact-map, Ramachandran, and PAE plots. Plot images: a contact map (which residues are close in 3D, as an N×N binary image), a Ramachandran scatter (backbone torsion angles, revealing secondary-structure composition at a glance), and — for AlphaFold structures — a PAE heatmap (pairwise prediction confidence).

Backbone torsions (φ/ψ). φ (phi) and ψ (psi) are the two rotatable backbone dihedrals per residue: φ is the C(i-1)–N–Cα–C torsion, ψ is the N–Cα–C–N(i+1) torsion, both in degrees on (−180°, 180°]. α-helical residues cluster near (−60°, −45°); β-strand residues near (−120°, +130°). A Ramachandran plot is simply a scatter of (φ, ψ) for every residue.

Foldseek 3Di. A 3Di character summarizes, for each residue, the relative orientation of the Cα frame of its nearest spatial neighbor. Because it encodes fold topology rather than chemistry, 3Di alignments detect remote structural similarity that sequence alignment misses.

Radius of gyration, Cα contacts, bounding box. Three whole-structure scalars: the radius of gyration (RMS distance of Cα from centroid, in Å), the count of Cα–Cα contacts (pairs closer than 8 Å and separated by more than four residues in sequence — i.e. tertiary, not local, contacts), and the bounding-box dimensions. Together they distinguish compact globular folds from extended fibres or disordered chains.

Sequence. Sequence gives the chain of amino acids in standard one-letter code (A=alanine, C=cysteine, …, Y=tyrosine), read N→C. It is the only feature that is directly encoded by the gene; all structural features are derived from the folded form of this sequence.

mmCIF coordinates. Atomic coordinates in PDBx/mmCIF format — the same representation the Protein Data Bank distributes. Each line of the _atom_site loop places one backbone atom in Cartesian space (units: ångströms, origin: arbitrary).

Secondary structure (3-state, P-SEA). Three-state secondary structure (P-SEA) collapses the eight DSSP classes into helix (a), strand (b), and coil (c). P-SEA assigns these from Cα geometry alone — distances and angles — without requiring backbone oxygens, so it works on any Cα trace.

InterPro / GO / CATH / organism. Functional annotations link the protein to curated databases. InterPro entries identify conserved domains and families by matching the sequence against member-database signatures (Pfam, PROSITE, CDD, …). Gene Ontology (GO) terms describe molecular function, biological process, and cellular component in a controlled vocabulary. CATH places the structure in a hierarchical fold classification (Class/Architecture/Topology/Homologous-superfamily). The organism is the source species.

B-factor. B-factor (Debye–Waller factor) reflects atomic displacement in the crystal lattice. It is an experimental observable (units Å²), not a prediction; low values mean the atom is pinned down, high values mean it moves or is heterogeneous across the crystal.

Rendered structure images. Structure images are PyMOL renders from six orthogonal camera directions. Cartoon representation draws helices as coils and strands as arrows; sticks shows the backbone as bonds; surface shows the solvent-excluded envelope. Rainbow coloring maps sequence position to hue (blue→red, N→C); chain coloring assigns a distinct color per polypeptide.

Solvent-accessible surface area. Solvent-accessible surface area (SASA) is the area in Å² traced out by the centre of a 1.4 Å probe sphere (a water molecule) rolled over the protein's van der Waals surface (Shrake–Rupley / Lee–Richards construction). Buried residues have near-zero SASA; fully exposed residues can exceed 200 Å². The total SASA scales roughly with the number of surface residues.

Secondary structure (8-state, DSSP). The SS8 string is DSSP's per-residue secondary-structure call. α-helix (H) means an i→i+4 H-bond ladder; β-strand (E) means the residue participates in a β-sheet; 3₁₀ (G) and π (I) are tighter and wider helices; T/S are turns/bends; '-' is loop.

pLDDT. For AlphaFold models, the B-factor field carries pLDDT — the model's own estimate of local accuracy on a 0–100 scale. Regions with pLDDT<50 should be treated as essentially unmodeled; they often correspond to intrinsically disordered segments.

Nearest PDB structures. Nearest PDB neighbors are the top structural matches found by Foldseek when searching this structure against the entire Protein Data Bank. Each hit reports a TM-score (0 to 1; >0.5 almost always implies the same fold) and an E-value. These are *structural* homologs — they may share no detectable sequence similarity.